Protein AF-0000000085034348 (afdb_homodimer)

Nearest PDB structures (foldseek):
  3prb-assembly1_A  TM=8.616E-01  e=4.633E-28  Methanocaldococcus jannaschii
  3pra-assembly1_B  TM=7.767E-01  e=3.315E-19  Methanocaldococcus jannaschii
  3luo-assembly1_A  TM=7.600E-01  e=1.032E-13  Thermus thermophilus HB8
  4odk-assembly1_A  TM=6.897E-01  e=2.338E-13  Thermus thermophilus
  1ix5-assembly1_A  TM=7.092E-01  e=5.298E-13  Methanothermococcus thermolithotrophicus

Organism: Pyrobaculum neutrophilum (strain DSM 2338 / JCM 9278 / NBRC 100436 / V24Sta) (NCBI:txid444157)

Sequence (458 aa):
MPLAKGDYILLDYTVVVKDENKVVETTQESVAKEAGIYKPEEIYGPRLVILGETPLWEPVEAALLKADEGQDFEVEVPPEKAYGVRDPGKVKVVSIRDFHRHGIVPSVGDVVDFEGQRARVVSISGGRVVLDFNHPLAGKTFIVRGRVAKKLTSVEEKAVALLRLYLPRVPEEKMKASLEGGVLAVSLPAEVLLYERIGGVLLQYASEVSAKFSDVKKVRFIEEVELKSMPLAKGDYILLDYTVVVKDENKVVETTQESVAKEAGIYKPEEIYGPRLVILGETPLWEPVEAALLKADEGQDFEVEVPPEKAYGVRDPGKVKVVSIRDFHRHGIVPSVGDVVDFEGQRARVVSISGGRVVLDFNHPLAGKTFIVRGRVAKKLTSVEEKAVALLRLYLPRVPEEKMKASLEGGVLAVSLPAEVLLYERIGGVLLQYASEVSAKFSDVKKVRFIEEVELKS

Structure (mmCIF, N/CA/C/O backbone):
data_AF-0000000085034348-model_v1
#
loop_
_entity.id
_entity.type
_entity.pdbx_description
1 polymer 'peptidylprolyl isomerase'
#
loop_
_atom_site.group_PDB
_atom_site.id
_atom_site.type_symbol
_atom_site.label_atom_id
_atom_site.label_alt_id
_atom_site.label_comp_id
_atom_site.label_asym_id
_atom_site.label_entity_id
_atom_site.label_seq_id
_atom_site.pdbx_PDB_ins_code
_atom_site.Cartn_x
_atom_site.Cartn_y
_atom_site.Cartn_z
_atom_site.occupancy
_atom_site.B_iso_or_equiv
_atom_site.auth_seq_id
_atom_site.auth_comp_id
_atom_site.auth_asym_id
_atom_site.auth_atom_id
_atom_site.pdbx_PDB_model_num
ATOM 1 N N . MET A 1 1 ? 14.906 28.156 26.859 1 80.06 1 MET A N 1
ATOM 2 C CA . MET A 1 1 ? 15.531 28.891 25.766 1 80.06 1 MET A CA 1
ATOM 3 C C . MET A 1 1 ? 14.531 29.172 24.656 1 80.06 1 MET A C 1
ATOM 5 O O . MET A 1 1 ? 13.68 28.328 24.359 1 80.06 1 MET A O 1
ATOM 9 N N . PRO A 1 2 ? 14.609 30.406 24.078 1 90.38 2 PRO A N 1
ATOM 10 C CA . PRO A 1 2 ? 13.625 30.734 23.047 1 90.38 2 PRO A CA 1
ATOM 11 C C . PRO A 1 2 ? 13.727 29.812 21.812 1 90.38 2 PRO A C 1
ATOM 13 O O . PRO A 1 2 ? 14.797 29.281 21.531 1 90.38 2 PRO A O 1
ATOM 16 N N . LEU A 1 3 ? 12.633 29.641 21.281 1 96.88 3 LEU A N 1
ATOM 17 C CA . LEU A 1 3 ? 12.562 28.859 20.062 1 96.88 3 LEU A CA 1
ATOM 18 C C . LEU A 1 3 ? 13.305 29.547 18.922 1 96.88 3 LEU A C 1
ATOM 20 O O . LEU A 1 3 ? 13.539 30.75 18.969 1 96.88 3 LEU A O 1
ATOM 24 N N . ALA A 1 4 ? 13.703 28.797 17.969 1 97.19 4 ALA A N 1
ATOM 25 C CA . ALA A 1 4 ? 14.438 29.312 16.812 1 97.19 4 ALA A CA 1
ATOM 26 C C . ALA A 1 4 ? 13.93 28.672 15.523 1 97.19 4 ALA A C 1
ATOM 28 O O . ALA A 1 4 ? 13.242 27.656 15.555 1 97.19 4 ALA A O 1
ATOM 29 N N . LYS A 1 5 ? 14.281 29.391 14.391 1 97.19 5 LYS A N 1
ATOM 30 C CA . LYS A 1 5 ? 13.953 28.797 13.102 1 97.19 5 LYS A CA 1
ATOM 31 C C . LYS A 1 5 ? 14.555 27.391 12.969 1 97.19 5 LYS A C 1
ATOM 33 O O . LYS A 1 5 ? 15.695 27.172 13.375 1 97.19 5 LYS A O 1
ATOM 38 N N . GLY A 1 6 ? 13.766 26.484 12.531 1 97.25 6 GLY A N 1
ATOM 39 C CA . GLY A 1 6 ? 14.203 25.094 12.383 1 97.25 6 GLY A CA 1
ATOM 40 C C . GLY A 1 6 ? 13.719 24.203 13.508 1 97.25 6 GLY A C 1
ATOM 41 O O . GLY A 1 6 ? 13.75 22.969 13.383 1 97.25 6 GLY A O 1
ATOM 42 N N . ASP A 1 7 ? 13.32 24.812 14.594 1 98.06 7 ASP A N 1
ATOM 43 C CA . ASP A 1 7 ? 12.828 24.016 15.719 1 98.06 7 ASP A CA 1
ATOM 44 C C . ASP A 1 7 ? 11.516 23.328 15.359 1 98.06 7 ASP A C 1
ATOM 46 O O . ASP A 1 7 ? 10.664 23.906 14.688 1 98.06 7 ASP A O 1
ATOM 50 N N . TYR A 1 8 ? 11.438 22.094 15.797 1 98.56 8 TYR A N 1
ATOM 51 C CA . TYR A 1 8 ? 10.188 21.328 15.742 1 98.56 8 TYR A CA 1
ATOM 52 C C . TYR A 1 8 ? 9.391 21.5 17.031 1 98.56 8 TYR A C 1
ATOM 54 O O . TYR A 1 8 ? 9.898 21.219 18.125 1 98.56 8 TYR A O 1
ATOM 62 N N . ILE A 1 9 ? 8.133 21.953 16.906 1 98.69 9 ILE A N 1
ATOM 63 C CA . ILE A 1 9 ? 7.336 22.125 18.109 1 98.69 9 ILE A CA 1
ATOM 64 C C . ILE A 1 9 ? 5.938 21.547 17.891 1 98.69 9 ILE A C 1
ATOM 66 O O . ILE A 1 9 ? 5.465 21.469 16.766 1 98.69 9 ILE A O 1
ATOM 70 N N . LEU A 1 10 ? 5.352 21.047 18.922 1 98.69 10 LEU A N 1
ATOM 71 C CA . LEU A 1 10 ? 3.924 20.75 18.969 1 98.69 10 LEU A CA 1
ATOM 72 C C . LEU A 1 10 ? 3.135 21.922 19.531 1 98.69 10 LEU A C 1
ATOM 74 O O . LEU A 1 10 ? 3.377 22.344 20.672 1 98.69 10 LEU A O 1
ATOM 78 N N . LEU A 1 11 ? 2.201 22.406 18.734 1 98.56 11 LEU A N 1
ATOM 79 C CA . LEU A 1 11 ? 1.526 23.656 19.078 1 98.56 11 LEU A CA 1
ATOM 80 C C . LEU A 1 11 ? 0.028 23.438 19.25 1 98.56 11 LEU A C 1
ATOM 82 O O . LEU A 1 11 ? -0.634 22.891 18.359 1 98.56 11 LEU A O 1
ATOM 86 N N . ASP A 1 12 ? -0.503 23.75 20.391 1 98.62 12 ASP A N 1
ATOM 87 C CA . ASP A 1 12 ? -1.939 23.922 20.578 1 98.62 12 ASP A CA 1
ATOM 88 C C . ASP A 1 12 ? -2.354 25.359 20.281 1 98.62 12 ASP A C 1
ATOM 90 O O . ASP A 1 12 ? -1.69 26.312 20.719 1 98.62 12 ASP A O 1
ATOM 94 N N . TYR A 1 13 ? -3.463 25.484 19.531 1 98.75 13 TYR A N 1
ATOM 95 C CA . TYR A 1 13 ? -3.846 26.875 19.25 1 98.75 13 TYR A CA 1
ATOM 96 C C . TYR A 1 13 ? -5.328 26.969 18.922 1 98.75 13 TYR A C 1
ATOM 98 O O . TYR A 1 13 ? -5.973 25.969 18.625 1 98.75 13 TYR A O 1
ATOM 106 N N . THR A 1 14 ? -5.852 28.141 19.047 1 98.75 14 THR A N 1
ATOM 107 C CA . THR A 1 14 ? -7.188 28.562 18.656 1 98.75 14 THR A CA 1
ATOM 108 C C . THR A 1 14 ? -7.137 29.906 17.922 1 98.75 14 THR A C 1
ATOM 110 O O . THR A 1 14 ? -6.406 30.812 18.328 1 98.75 14 THR A O 1
ATOM 113 N N . VAL A 1 15 ? -7.816 29.969 16.859 1 98.62 15 VAL A N 1
ATOM 114 C CA . VAL A 1 15 ? -7.922 31.188 16.078 1 98.62 15 VAL A CA 1
ATOM 115 C C . VAL A 1 15 ? -9.32 31.797 16.219 1 98.62 15 VAL A C 1
ATOM 117 O O . VAL A 1 15 ? -10.32 31.094 16.031 1 98.62 15 VAL A O 1
ATOM 120 N N . VAL A 1 16 ? -9.344 33.062 16.562 1 98.38 16 VAL A N 1
ATOM 121 C CA . VAL A 1 16 ? -10.602 33.75 16.844 1 98.38 16 VAL A CA 1
ATOM 122 C C . VAL A 1 16 ? -10.688 35.031 16.016 1 98.38 16 VAL A C 1
ATOM 124 O O . VAL A 1 16 ? -9.703 35.781 15.891 1 98.38 16 VAL A O 1
ATOM 127 N N . VAL A 1 17 ? -11.789 35.25 15.422 1 98.12 17 VAL A N 1
ATOM 128 C CA . VAL A 1 17 ? -12.055 36.562 14.836 1 98.12 17 VAL A CA 1
ATOM 129 C C . VAL A 1 17 ? -12.344 37.562 15.945 1 98.12 17 VAL A C 1
ATOM 131 O O . VAL A 1 17 ? -13.305 37.406 16.703 1 98.12 17 VAL A O 1
ATOM 134 N N . LYS A 1 18 ? -11.539 38.562 16.016 1 97.44 18 LYS A N 1
ATOM 135 C CA . LYS A 1 18 ? -11.539 39.469 17.156 1 97.44 18 LYS A CA 1
ATOM 136 C C . LYS A 1 18 ? -12.891 40.188 17.312 1 97.44 18 LYS A C 1
ATOM 138 O O . LYS A 1 18 ? -13.492 40.156 18.391 1 97.44 18 LYS A O 1
ATOM 143 N N . ASP A 1 19 ? -13.469 40.781 16.266 1 94.25 19 ASP A N 1
ATOM 144 C CA . ASP A 1 19 ? -14.648 41.625 16.359 1 94.25 19 ASP A CA 1
ATOM 145 C C . ASP A 1 19 ? -15.891 40.812 16.703 1 94.25 19 ASP A C 1
ATOM 147 O O . ASP A 1 19 ? -16.75 41.281 17.453 1 94.25 19 ASP A O 1
ATOM 151 N N . GLU A 1 20 ? -15.961 39.625 16.266 1 93.81 20 GLU A N 1
ATOM 152 C CA . GLU A 1 20 ? -17.125 38.781 16.484 1 93.81 20 GLU A CA 1
ATOM 153 C C . GLU A 1 20 ? -16.891 37.781 17.625 1 93.81 20 GLU A C 1
ATOM 155 O O . GLU A 1 20 ? -17.828 37.156 18.109 1 93.81 20 GLU A O 1
ATOM 160 N N . ASN A 1 21 ? -15.703 37.719 18 1 95.94 21 ASN A N 1
ATOM 161 C CA . ASN A 1 21 ? -15.297 36.75 19 1 95.94 21 ASN A CA 1
ATOM 162 C C . ASN A 1 21 ? -15.703 35.312 18.609 1 95.94 21 ASN A C 1
ATOM 164 O O . ASN A 1 21 ? -16.25 34.562 19.422 1 95.94 21 ASN A O 1
ATOM 168 N N . LYS A 1 22 ? -15.477 35.031 17.422 1 96.81 22 LYS A N 1
ATOM 169 C CA . LYS A 1 22 ? -15.852 33.75 16.844 1 96.81 22 LYS A CA 1
ATOM 170 C C . LYS A 1 22 ? -14.625 32.875 16.594 1 96.81 22 LYS A C 1
ATOM 172 O O . LYS A 1 22 ? -13.672 33.312 15.953 1 96.81 22 LYS A O 1
ATOM 177 N N . VAL A 1 23 ? -14.711 31.609 17.141 1 98.06 23 VAL A N 1
ATOM 178 C CA . VAL A 1 23 ? -13.648 30.641 16.891 1 98.06 23 VAL A CA 1
ATOM 179 C C . VAL A 1 23 ? -13.734 30.125 15.453 1 98.06 23 VAL A C 1
ATOM 181 O O . VAL A 1 23 ? -14.805 29.688 15.008 1 98.06 23 VAL A O 1
ATOM 184 N N . VAL A 1 24 ? -12.602 30.156 14.695 1 96.31 24 VAL A N 1
ATOM 185 C CA . VAL A 1 24 ? -12.633 29.719 13.305 1 96.31 24 VAL A CA 1
ATOM 186 C C . VAL A 1 24 ? -11.805 28.438 13.156 1 96.31 24 VAL A C 1
ATOM 188 O O . VAL A 1 24 ? -12 27.672 12.211 1 96.31 24 VAL A O 1
ATOM 191 N N . GLU A 1 25 ? -10.883 28.234 14.039 1 97.06 25 GLU A N 1
ATOM 192 C CA . GLU A 1 25 ? -10.023 27.047 14.023 1 97.06 25 GLU A CA 1
ATOM 193 C C . GLU A 1 25 ? -9.445 26.781 15.414 1 97.06 25 GLU A C 1
ATOM 195 O O . GLU A 1 25 ? -9.133 27.703 16.156 1 97.06 25 GLU A O 1
ATOM 200 N N . THR A 1 26 ? -9.328 25.547 15.695 1 98.44 26 THR A N 1
ATOM 201 C CA . THR A 1 26 ? -8.703 25.203 16.969 1 98.44 26 THR A CA 1
ATOM 202 C C . THR A 1 26 ? -8.156 23.781 16.922 1 98.44 26 THR A C 1
ATOM 204 O O . THR A 1 26 ? -8.664 22.938 16.188 1 98.44 26 THR A O 1
ATOM 207 N N . THR A 1 27 ? -7.066 23.516 17.672 1 98.19 27 THR A N 1
ATOM 208 C CA . THR A 1 27 ? -6.531 22.172 17.844 1 98.19 27 THR A CA 1
ATOM 209 C C . THR A 1 27 ? -7.195 21.469 19.016 1 98.19 27 THR A C 1
ATOM 211 O O . THR A 1 27 ? -6.957 20.281 19.25 1 98.19 27 THR A O 1
ATOM 214 N N . GLN A 1 28 ? -8 22.203 19.797 1 97.62 28 GLN A N 1
ATOM 215 C CA . GLN A 1 28 ? -8.594 21.672 21.016 1 97.62 28 GLN A CA 1
ATOM 216 C C . GLN A 1 28 ? -10.031 21.219 20.781 1 97.62 28 GLN A C 1
ATOM 218 O O . GLN A 1 28 ? -10.898 22.016 20.453 1 97.62 28 GLN A O 1
ATOM 223 N N . GLU A 1 29 ? -10.188 19.969 21.047 1 97.38 29 GLU A N 1
ATOM 224 C CA . GLU A 1 29 ? -11.508 19.391 20.828 1 97.38 29 GLU A CA 1
ATOM 225 C C . GLU A 1 29 ? -12.57 20.078 21.672 1 97.38 29 GLU A C 1
ATOM 227 O O . GLU A 1 29 ? -13.664 20.391 21.172 1 97.38 29 GLU A O 1
ATOM 232 N N . SER A 1 30 ? -12.289 20.328 22.922 1 97.25 30 SER A N 1
ATOM 233 C CA . SER A 1 30 ? -13.25 20.953 23.828 1 97.25 30 SER A CA 1
ATOM 234 C C . SER A 1 30 ? -13.664 22.328 23.328 1 97.25 30 SER A C 1
ATOM 236 O O . SER A 1 30 ? -14.844 22.688 23.375 1 97.25 30 SER A O 1
ATOM 238 N N . VAL A 1 31 ? -12.703 23.047 22.812 1 97.88 31 VAL A N 1
ATOM 239 C CA . VAL A 1 31 ? -12.984 24.375 22.297 1 97.88 31 VAL A CA 1
ATOM 240 C C . VAL A 1 31 ? -13.836 24.266 21.031 1 97.88 31 VAL A C 1
ATOM 242 O O . VAL A 1 31 ? -14.766 25.062 20.828 1 97.88 31 VAL A O 1
ATOM 245 N N . ALA A 1 32 ? -13.508 23.312 20.219 1 98.25 32 ALA A N 1
ATOM 246 C CA . ALA A 1 32 ? -14.281 23.094 19 1 98.25 32 ALA A CA 1
ATOM 247 C C . ALA A 1 32 ? -15.742 22.781 19.328 1 98.25 32 ALA A C 1
ATOM 249 O O . ALA A 1 32 ? -16.656 23.297 18.688 1 98.25 32 ALA A O 1
ATOM 250 N N . LYS A 1 33 ? -15.953 21.969 20.328 1 97.81 33 LYS A N 1
ATOM 251 C CA . LYS A 1 33 ? -17.312 21.609 20.75 1 97.81 33 LYS A CA 1
ATOM 252 C C . LYS A 1 33 ? -18.047 22.812 21.312 1 97.81 33 LYS A C 1
ATOM 254 O O . LYS A 1 33 ? -19.203 23.062 20.938 1 97.81 33 LYS A O 1
ATOM 259 N N . GLU A 1 34 ? -17.422 23.547 22.125 1 97.44 34 GLU A N 1
ATOM 260 C CA . GLU A 1 34 ? -18.031 24.734 22.734 1 97.44 34 GLU A CA 1
ATOM 261 C C . GLU A 1 34 ? -18.359 25.781 21.672 1 97.44 34 GLU A C 1
ATOM 263 O O . GLU A 1 34 ? -19.391 26.453 21.766 1 97.44 34 GLU A O 1
ATOM 268 N N . ALA A 1 35 ? -17.516 25.859 20.672 1 97.06 35 ALA A N 1
ATOM 269 C CA . ALA A 1 35 ? -17.672 26.875 19.641 1 97.06 35 ALA A CA 1
ATOM 270 C C . ALA A 1 35 ? -18.609 26.406 18.547 1 97.06 35 ALA A C 1
ATOM 272 O O . ALA A 1 35 ? -18.938 27.156 17.625 1 97.06 35 ALA A O 1
ATOM 273 N N . GLY A 1 36 ? -18.984 25.125 18.609 1 96.69 36 GLY A N 1
ATOM 274 C CA . GLY A 1 36 ? -19.922 24.578 17.625 1 96.69 36 GLY A CA 1
ATOM 275 C C . GLY A 1 36 ? -19.281 24.297 16.281 1 96.69 36 GLY A C 1
ATOM 276 O O . GLY A 1 36 ? -19.953 24.328 15.25 1 96.69 36 GLY A O 1
ATOM 277 N N . ILE A 1 37 ? -17.953 24.016 16.266 1 96.81 37 ILE A N 1
ATOM 278 C CA . ILE A 1 37 ? -17.281 23.781 15 1 96.81 37 ILE A CA 1
ATOM 279 C C . ILE A 1 37 ? -16.625 22.406 15.008 1 96.81 37 ILE A C 1
ATOM 281 O O . ILE A 1 37 ? -15.758 22.125 14.172 1 96.81 37 ILE A O 1
ATOM 285 N N . TYR A 1 38 ? -17.047 21.609 15.953 1 97.5 38 TYR A N 1
ATOM 286 C CA . TYR A 1 38 ? -16.484 20.266 16.094 1 97.5 38 TYR A CA 1
ATOM 287 C C . TYR A 1 38 ? -16.797 19.406 14.875 1 97.5 38 TYR A C 1
ATOM 289 O O . TYR A 1 38 ? -17.938 19.406 14.391 1 97.5 38 TYR A O 1
ATOM 297 N N . LYS A 1 39 ? -15.789 18.797 14.375 1 95.19 39 LYS A N 1
ATOM 298 C CA . LYS A 1 39 ? -15.922 17.797 13.32 1 95.19 39 LYS A CA 1
ATOM 299 C C . LYS A 1 39 ? -15.344 16.453 13.75 1 95.19 39 LYS A C 1
ATOM 301 O O . LYS A 1 39 ? -14.156 16.359 14.07 1 95.19 39 LYS A O 1
ATOM 306 N N . PRO A 1 40 ? -16.188 15.414 13.57 1 93.31 40 PRO A N 1
ATOM 307 C CA . PRO A 1 40 ? -15.758 14.094 14.047 1 93.31 40 PRO A CA 1
ATOM 308 C C . PRO A 1 40 ? -14.562 13.555 13.258 1 93.31 40 PRO A C 1
ATOM 310 O O . PRO A 1 40 ? -13.766 12.773 13.797 1 93.31 40 PRO A O 1
ATOM 313 N N . GLU A 1 41 ? -14.422 13.961 12.023 1 93 41 GLU A N 1
ATOM 314 C CA . GLU A 1 41 ? -13.383 13.414 11.164 1 93 41 GLU A CA 1
ATOM 315 C C . GLU A 1 41 ? -12.055 14.141 11.375 1 93 41 GLU A C 1
ATOM 317 O O . GLU A 1 41 ? -11.008 13.68 10.898 1 93 41 GLU A O 1
ATOM 322 N N . GLU A 1 42 ? -12.156 15.211 12.094 1 93.19 42 GLU A N 1
ATOM 323 C CA . GLU A 1 42 ? -10.945 16 12.305 1 93.19 42 GLU A CA 1
ATOM 324 C C . GLU A 1 42 ? -10.086 15.406 13.414 1 93.19 42 GLU A C 1
ATOM 326 O O . GLU A 1 42 ? -10.602 14.812 14.359 1 93.19 42 GLU A O 1
ATOM 331 N N . ILE A 1 43 ? -8.867 15.586 13.281 1 93.75 43 ILE A N 1
ATOM 332 C CA . ILE A 1 43 ? -7.934 15.148 14.312 1 93.75 43 ILE A CA 1
ATOM 333 C C . ILE A 1 43 ? -7.523 16.328 15.18 1 93.75 43 ILE A C 1
ATOM 335 O O . ILE A 1 43 ? -6.922 17.297 14.688 1 93.75 43 ILE A O 1
ATOM 339 N N . TYR A 1 44 ? -7.898 16.203 16.438 1 96.38 44 TYR A N 1
ATOM 340 C CA . TYR A 1 44 ? -7.57 17.266 17.391 1 96.38 44 TYR A CA 1
ATOM 341 C C . TYR A 1 44 ? -6.312 16.922 18.172 1 96.38 44 TYR A C 1
ATOM 343 O O . TYR A 1 44 ? -5.941 15.75 18.281 1 96.38 44 TYR A O 1
ATOM 351 N N . GLY A 1 45 ? -5.676 18 18.703 1 96.56 45 GLY A N 1
ATOM 352 C CA . GLY A 1 45 ? -4.426 17.891 19.438 1 96.56 45 GLY A CA 1
ATOM 353 C C . GLY A 1 45 ? -3.338 18.812 18.906 1 96.56 45 GLY A C 1
ATOM 354 O O . GLY A 1 45 ? -3.529 19.484 17.891 1 96.56 45 GLY A O 1
ATOM 355 N N . PRO A 1 46 ? -2.262 18.812 19.594 1 97.44 46 PRO A N 1
ATOM 356 C CA . PRO A 1 46 ? -1.174 19.688 19.156 1 97.44 46 PRO A CA 1
ATOM 357 C C . PRO A 1 46 ? -0.677 19.375 17.75 1 97.44 46 PRO A C 1
ATOM 359 O O . PRO A 1 46 ? -0.568 18.203 17.391 1 97.44 46 PRO A O 1
ATOM 362 N N . ARG A 1 47 ? -0.376 20.375 17.031 1 96.94 47 ARG A N 1
ATOM 363 C CA . ARG A 1 47 ? 0.064 20.219 15.656 1 96.94 47 ARG A CA 1
ATOM 364 C C . ARG A 1 47 ? 1.569 20.438 15.531 1 96.94 47 ARG A C 1
ATOM 366 O O . ARG A 1 47 ? 2.137 21.297 16.203 1 96.94 47 ARG A O 1
ATOM 373 N N . LEU A 1 48 ? 2.119 19.656 14.633 1 98.44 48 LEU A N 1
ATOM 374 C CA . LEU A 1 48 ? 3.537 19.859 14.352 1 98.44 48 LEU A CA 1
ATOM 375 C C . LEU A 1 48 ? 3.754 21.141 13.555 1 98.44 48 LEU A C 1
ATOM 377 O O . LEU A 1 48 ? 3.096 21.359 12.539 1 98.44 48 LEU A O 1
ATOM 381 N N . VAL A 1 49 ? 4.602 21.969 14.047 1 98.62 49 VAL A N 1
ATOM 382 C CA . VAL A 1 49 ? 5.055 23.188 13.367 1 98.62 49 VAL A CA 1
ATOM 383 C C . VAL A 1 49 ? 6.582 23.188 13.305 1 98.62 49 VAL A C 1
ATOM 385 O O . VAL A 1 49 ? 7.254 23.016 14.32 1 98.62 49 VAL A O 1
ATOM 388 N N . ILE A 1 50 ? 7.043 23.266 12.188 1 98.5 50 ILE A N 1
ATOM 389 C CA . ILE A 1 50 ? 8.469 23.5 11.984 1 98.5 50 ILE A CA 1
ATOM 390 C C . ILE A 1 50 ? 8.711 24.984 11.688 1 98.5 50 ILE A C 1
ATOM 392 O O . ILE A 1 50 ? 8.367 25.469 10.602 1 98.5 50 ILE A O 1
ATOM 396 N N . LEU A 1 51 ? 9.305 25.656 12.656 1 98.38 51 LEU A N 1
ATOM 397 C CA . LEU A 1 51 ? 9.469 27.094 12.531 1 98.38 51 LEU A CA 1
ATOM 398 C C . LEU A 1 51 ? 10.344 27.453 11.336 1 98.38 51 LEU A C 1
ATOM 400 O O . LEU A 1 51 ? 11.43 26.891 11.172 1 98.38 51 LEU A O 1
ATOM 404 N N . GLY A 1 52 ? 9.828 28.344 10.523 1 97.31 52 GLY A N 1
ATOM 405 C CA . GLY A 1 52 ? 10.555 28.719 9.32 1 97.31 52 GLY A CA 1
ATOM 406 C C . GLY A 1 52 ? 10.117 27.938 8.094 1 97.31 52 GLY A C 1
ATOM 407 O O . GLY A 1 52 ? 10.414 28.328 6.965 1 97.31 52 GLY A O 1
ATOM 408 N N . GLU A 1 53 ? 9.477 26.859 8.281 1 97.31 53 GLU A N 1
ATOM 409 C CA . GLU A 1 53 ? 9.039 26.031 7.16 1 97.31 53 GLU A CA 1
ATOM 410 C C . GLU A 1 53 ? 7.52 25.969 7.074 1 97.31 53 GLU A C 1
ATOM 412 O O . GLU A 1 53 ? 6.945 26.156 6 1 97.31 53 GLU A O 1
ATOM 417 N N . THR A 1 54 ? 6.863 25.625 8.148 1 97.88 54 THR A N 1
ATOM 418 C CA . THR A 1 54 ? 5.406 25.609 8.18 1 97.88 54 THR A CA 1
ATOM 419 C C . THR A 1 54 ? 4.848 27 7.926 1 97.88 54 THR A C 1
ATOM 421 O O . THR A 1 54 ? 5.293 27.984 8.539 1 97.88 54 THR A O 1
ATOM 424 N N . PRO A 1 55 ? 3.939 27.109 7.035 1 97.44 55 PRO A N 1
ATOM 425 C CA . PRO A 1 55 ? 3.365 28.422 6.781 1 97.44 55 PRO A CA 1
ATOM 426 C C . PRO A 1 55 ? 2.553 28.953 7.961 1 97.44 55 PRO A C 1
ATOM 428 O O . PRO A 1 55 ? 1.576 28.328 8.375 1 97.44 55 PRO A O 1
ATOM 431 N N . LEU A 1 56 ? 2.93 29.984 8.484 1 98.06 56 LEU A N 1
ATOM 432 C CA . LEU A 1 56 ? 2.262 30.719 9.562 1 98.06 56 LEU A CA 1
ATOM 433 C C . LEU A 1 56 ? 2.158 32.219 9.227 1 98.06 56 LEU A C 1
ATOM 435 O O . LEU A 1 56 ? 2.99 32.75 8.492 1 98.06 56 LEU A O 1
ATOM 439 N N . TRP A 1 57 ? 1.089 32.875 9.773 1 98.25 57 TRP A N 1
ATOM 440 C CA . TRP A 1 57 ? 1.072 34.344 9.688 1 98.25 57 TRP A CA 1
ATOM 441 C C . TRP A 1 57 ? 2.293 34.938 10.383 1 98.25 57 TRP A C 1
ATOM 443 O O . TRP A 1 57 ? 2.701 34.469 11.445 1 98.25 57 TRP A O 1
ATOM 453 N N . GLU A 1 58 ? 2.824 35.938 9.836 1 98.25 58 GLU A N 1
ATOM 454 C CA . GLU A 1 58 ? 4.074 36.562 10.289 1 98.25 58 GLU A CA 1
ATOM 455 C C . GLU A 1 58 ? 4.02 36.875 11.781 1 98.25 58 GLU A C 1
ATOM 457 O O . GLU A 1 58 ? 4.941 36.562 12.531 1 98.25 58 GLU A O 1
ATOM 462 N N . PRO A 1 59 ? 2.945 37.531 12.297 1 98.5 59 PRO A N 1
ATOM 463 C CA . PRO A 1 59 ? 2.9 37.844 13.727 1 98.5 59 PRO A CA 1
ATOM 464 C C . PRO A 1 59 ? 2.938 36.594 14.602 1 98.5 59 PRO A C 1
ATOM 466 O O . PRO A 1 59 ? 3.49 36.625 15.711 1 98.5 59 PRO A O 1
ATOM 469 N N . VAL A 1 60 ? 2.377 35.531 14.172 1 98.56 60 VAL A N 1
ATOM 470 C CA . VAL A 1 60 ? 2.346 34.281 14.945 1 98.56 60 VAL A CA 1
ATOM 471 C C . VAL A 1 60 ? 3.752 33.688 15.031 1 98.56 60 VAL A C 1
ATOM 473 O O . VAL A 1 60 ? 4.215 33.344 16.109 1 98.56 60 VAL A O 1
ATOM 476 N N . GLU A 1 61 ? 4.41 33.562 13.898 1 98.25 61 GLU A N 1
ATOM 477 C CA . GLU A 1 61 ? 5.773 33.031 13.906 1 98.25 61 GLU A CA 1
ATOM 478 C C . GLU A 1 61 ? 6.688 33.906 14.781 1 98.25 61 GLU A C 1
ATOM 480 O O . GLU A 1 61 ? 7.5 33.344 15.539 1 98.25 61 GLU A O 1
ATOM 485 N N . ALA A 1 62 ? 6.555 35.25 14.609 1 97.62 62 ALA A N 1
ATOM 486 C CA . ALA A 1 62 ? 7.375 36.188 15.406 1 97.62 62 ALA A CA 1
ATOM 487 C C . ALA A 1 62 ? 7.156 35.938 16.906 1 97.62 62 ALA A C 1
ATOM 489 O O . ALA A 1 62 ? 8.109 35.969 17.688 1 97.62 62 ALA A O 1
ATOM 490 N N . ALA A 1 63 ? 5.949 35.75 17.281 1 97.62 63 ALA A N 1
ATOM 491 C CA . ALA A 1 63 ? 5.617 35.5 18.688 1 97.62 63 ALA A CA 1
ATOM 492 C C . ALA A 1 63 ? 6.219 34.188 19.172 1 97.62 63 ALA A C 1
ATOM 494 O O . ALA A 1 63 ? 6.738 34.094 20.281 1 97.62 63 ALA A O 1
ATOM 495 N N . LEU A 1 64 ? 6.176 33.156 18.328 1 98.06 64 LEU A N 1
ATOM 496 C CA . LEU A 1 64 ? 6.688 31.844 18.688 1 98.06 64 LEU A CA 1
ATOM 497 C C . LEU A 1 64 ? 8.203 31.875 18.859 1 98.06 64 LEU A C 1
ATOM 499 O O . LEU A 1 64 ? 8.758 31.188 19.719 1 98.06 64 LEU A O 1
ATOM 503 N N . LEU A 1 65 ? 8.883 32.656 18.016 1 97.5 65 LEU A N 1
ATOM 504 C CA . LEU A 1 65 ? 10.336 32.75 18.078 1 97.5 65 LEU A CA 1
ATOM 505 C C . LEU A 1 65 ? 10.789 33.406 19.391 1 97.5 65 LEU A C 1
ATOM 507 O O . LEU A 1 65 ? 11.961 33.312 19.766 1 97.5 65 LEU A O 1
ATOM 511 N N . LYS A 1 66 ? 9.836 34.031 20.109 1 95.75 66 LYS A N 1
ATOM 512 C CA . LYS A 1 66 ? 10.141 34.656 21.391 1 95.75 66 LYS A CA 1
ATOM 513 C C . LYS A 1 66 ? 9.625 33.812 22.547 1 95.75 66 LYS A C 1
ATOM 515 O O . LYS A 1 66 ? 9.82 34.188 23.719 1 95.75 66 LYS A O 1
ATOM 520 N N . ALA A 1 67 ? 8.977 32.75 22.25 1 96.75 67 ALA A N 1
ATOM 521 C CA . ALA A 1 67 ? 8.336 31.922 23.281 1 96.75 67 ALA A CA 1
ATOM 522 C C . ALA A 1 67 ? 9.227 30.75 23.672 1 96.75 67 ALA A C 1
ATOM 524 O O . ALA A 1 67 ? 10.172 30.422 22.953 1 96.75 67 ALA A O 1
ATOM 525 N N . ASP A 1 68 ? 8.914 30.172 24.875 1 96.69 68 ASP A N 1
ATOM 526 C CA . ASP A 1 68 ? 9.57 28.969 25.359 1 96.69 68 ASP A CA 1
ATOM 527 C C . ASP A 1 68 ? 8.617 27.781 25.328 1 96.69 68 ASP A C 1
ATOM 529 O O . ASP A 1 68 ? 7.406 27.938 25.203 1 96.69 68 ASP A O 1
ATOM 533 N N . GLU A 1 69 ? 9.25 26.594 25.406 1 97.31 69 GLU A N 1
ATOM 534 C CA . GLU A 1 69 ? 8.43 25.391 25.578 1 97.31 69 GLU A CA 1
ATOM 535 C C . GLU A 1 69 ? 7.5 25.531 26.781 1 97.31 69 GLU A C 1
ATOM 537 O O . GLU A 1 69 ? 7.914 26 27.844 1 97.31 69 GLU A O 1
ATOM 542 N N . GLY A 1 70 ? 6.289 25.141 26.641 1 97.5 70 GLY A N 1
ATOM 543 C CA . GLY A 1 70 ? 5.324 25.172 27.734 1 97.5 70 GLY A CA 1
ATOM 544 C C . GLY A 1 70 ? 4.668 26.531 27.906 1 97.5 70 GLY A C 1
ATOM 545 O O . GLY A 1 70 ? 3.764 26.688 28.734 1 97.5 70 GLY A O 1
ATOM 546 N N . GLN A 1 71 ? 5.012 27.562 27.188 1 97.44 71 GLN A N 1
ATOM 547 C CA . GLN A 1 71 ? 4.527 28.938 27.359 1 97.44 71 GLN A CA 1
ATOM 548 C C . GLN A 1 71 ? 3.246 29.172 26.562 1 97.44 71 GLN A C 1
ATOM 550 O O . GLN A 1 71 ? 3.117 28.703 25.438 1 97.44 71 GLN A O 1
ATOM 555 N N . ASP A 1 72 ? 2.396 29.891 27.156 1 97.88 72 ASP A N 1
ATOM 556 C CA . ASP A 1 72 ? 1.212 30.391 26.469 1 97.88 72 ASP A CA 1
ATOM 557 C C . ASP A 1 72 ? 1.53 31.656 25.672 1 97.88 72 ASP A C 1
ATOM 559 O O . ASP A 1 72 ? 2.457 32.406 26.016 1 97.88 72 ASP A O 1
ATOM 563 N N . PHE A 1 73 ? 0.797 31.812 24.609 1 97.31 73 PHE A N 1
ATOM 564 C CA . PHE A 1 73 ? 0.949 33.062 23.859 1 97.31 73 PHE A CA 1
ATOM 565 C C . PHE A 1 73 ? -0.391 33.5 23.297 1 97.31 73 PHE A C 1
ATOM 567 O O . PHE A 1 73 ? -1.337 32.719 23.203 1 97.31 73 PHE A O 1
ATOM 574 N N . GLU A 1 74 ? -0.531 34.75 23.062 1 98.25 74 GLU A N 1
ATOM 575 C CA . GLU A 1 74 ? -1.648 35.406 22.391 1 98.25 74 GLU A CA 1
ATOM 576 C C . GLU A 1 74 ? -1.165 36.531 21.469 1 98.25 74 GLU A C 1
ATOM 578 O O . GLU A 1 74 ? -0.381 37.375 21.891 1 98.25 74 GLU A O 1
ATOM 583 N N . VAL A 1 75 ? -1.615 36.438 20.266 1 98.38 75 VAL A N 1
ATOM 584 C CA . VAL A 1 75 ? -1.146 37.438 19.297 1 98.38 75 VAL A CA 1
ATOM 585 C C . VAL A 1 75 ? -2.311 37.906 18.422 1 98.38 75 VAL A C 1
ATOM 587 O O . VAL A 1 75 ? -3.191 37.125 18.094 1 98.38 75 VAL A O 1
ATOM 590 N N . GLU A 1 76 ? -2.281 39.156 18.172 1 98.62 76 GLU A N 1
ATOM 591 C CA . GLU A 1 76 ? -3.242 39.75 17.234 1 98.62 76 GLU A CA 1
ATOM 592 C C . GLU A 1 76 ? -2.668 39.781 15.812 1 98.62 76 GLU A C 1
ATOM 594 O O . GLU A 1 76 ? -1.497 40.125 15.625 1 98.62 76 GLU A O 1
ATOM 599 N N . VAL A 1 77 ? -3.445 39.406 14.859 1 98.75 77 VAL A N 1
ATOM 600 C CA . VAL A 1 77 ? -3.062 39.406 13.453 1 98.75 77 VAL A CA 1
ATOM 601 C C . VAL A 1 77 ? -3.951 40.406 12.688 1 98.75 77 VAL A C 1
ATOM 603 O O . VAL A 1 77 ? -5.125 40.125 12.43 1 98.75 77 VAL A O 1
ATOM 606 N N . PRO A 1 78 ? -3.385 41.5 12.32 1 98.38 78 PRO A N 1
ATOM 607 C CA . PRO A 1 78 ? -4.191 42.469 11.594 1 98.38 78 PRO A CA 1
ATOM 608 C C . PRO A 1 78 ? -4.551 42 10.18 1 98.38 78 PRO A C 1
ATOM 610 O O . PRO A 1 78 ? -3.912 41.094 9.648 1 98.38 78 PRO A O 1
ATOM 613 N N . PRO A 1 79 ? -5.574 42.656 9.578 1 98 79 PRO A N 1
ATOM 614 C CA . PRO A 1 79 ? -6.027 42.219 8.25 1 98 79 PRO A CA 1
ATOM 615 C C . PRO A 1 79 ? -4.902 42.219 7.219 1 98 79 PRO A C 1
ATOM 617 O O . PRO A 1 79 ? -4.832 41.312 6.383 1 98 79 PRO A O 1
ATOM 620 N N . GLU A 1 80 ? -3.93 43.125 7.336 1 97.56 80 GLU A N 1
ATOM 621 C CA . GLU A 1 80 ? -2.836 43.25 6.383 1 97.56 80 GLU A CA 1
ATOM 622 C C . GLU A 1 80 ? -1.932 42.031 6.395 1 97.56 80 GLU A C 1
ATOM 624 O O . GLU A 1 80 ? -1.293 41.719 5.387 1 97.56 80 GLU A O 1
ATOM 629 N N . LYS A 1 81 ? -1.9 41.344 7.48 1 98.12 81 LYS A N 1
ATOM 630 C CA . LYS A 1 81 ? -1.018 40.188 7.656 1 98.12 81 LYS A CA 1
ATOM 631 C C . LYS A 1 81 ? -1.806 38.875 7.617 1 98.12 81 LYS A C 1
ATOM 633 O O . LYS A 1 81 ? -1.249 37.812 7.859 1 98.12 81 LYS A O 1
ATOM 638 N N . ALA A 1 82 ? -3.098 38.969 7.383 1 97.44 82 ALA A N 1
ATOM 639 C CA . ALA A 1 82 ? -3.967 37.812 7.27 1 97.44 82 ALA A CA 1
ATOM 640 C C . ALA A 1 82 ? -4.559 37.688 5.867 1 97.44 82 ALA A C 1
ATOM 642 O O . ALA A 1 82 ? -3.85 37.375 4.914 1 97.44 82 ALA A O 1
ATOM 643 N N . TYR A 1 83 ? -5.812 38.094 5.68 1 97.06 83 TYR A N 1
ATOM 644 C CA . TYR A 1 83 ? -6.465 37.906 4.387 1 97.06 83 TYR A CA 1
ATOM 645 C C . TYR A 1 83 ? -6.605 39.25 3.656 1 97.06 83 TYR A C 1
ATOM 647 O O . TYR A 1 83 ? -7.367 39.344 2.693 1 97.06 83 TYR A O 1
ATOM 655 N N . GLY A 1 84 ? -5.871 40.25 4.172 1 96.5 84 GLY A N 1
ATOM 656 C CA . GLY A 1 84 ? -5.867 41.562 3.512 1 96.5 84 GLY A CA 1
ATOM 657 C C . GLY A 1 84 ? -6.969 42.469 3.998 1 96.5 84 GLY A C 1
ATOM 658 O O . GLY A 1 84 ? -7.855 42.062 4.746 1 96.5 84 GLY A O 1
ATOM 659 N N . VAL A 1 85 ? -6.871 43.719 3.543 1 96.62 85 VAL A N 1
ATOM 660 C CA . VAL A 1 85 ? -7.879 44.719 3.875 1 96.62 85 VAL A CA 1
ATOM 661 C C . VAL A 1 85 ? -9.008 44.688 2.844 1 96.62 85 VAL A C 1
ATOM 663 O O . VAL A 1 85 ? -8.789 44.312 1.69 1 96.62 85 VAL A O 1
ATOM 666 N N . ARG A 1 86 ? -10.188 45 3.363 1 94.69 86 ARG A N 1
ATOM 667 C CA . ARG A 1 86 ? -11.305 45.094 2.436 1 94.69 86 ARG A CA 1
ATOM 668 C C . ARG A 1 86 ? -11.062 46.188 1.395 1 94.69 86 ARG A C 1
ATOM 670 O O . ARG A 1 86 ? -10.578 47.25 1.723 1 94.69 86 ARG A O 1
ATOM 677 N N . ASP A 1 87 ? -11.375 45.781 0.177 1 95.38 87 ASP A N 1
ATOM 678 C CA . ASP A 1 87 ? -11.234 46.719 -0.925 1 95.38 87 ASP A CA 1
ATOM 679 C C . ASP A 1 87 ? -12.602 47.219 -1.405 1 95.38 87 ASP A C 1
ATOM 681 O O . ASP A 1 87 ? -13.375 46.438 -1.976 1 95.38 87 ASP A O 1
ATOM 685 N N . PRO A 1 88 ? -12.844 48.469 -1.238 1 94.81 88 PRO A N 1
ATOM 686 C CA . PRO A 1 88 ? -14.125 49 -1.724 1 94.81 88 PRO A CA 1
ATOM 687 C C . PRO A 1 88 ? -14.281 48.844 -3.234 1 94.81 88 PRO A C 1
ATOM 689 O O . PRO A 1 88 ? -15.414 48.781 -3.732 1 94.81 88 PRO A O 1
ATOM 692 N N . GLY A 1 89 ? -13.156 48.75 -3.895 1 95.38 89 GLY A N 1
ATOM 693 C CA . GLY A 1 89 ? -13.195 48.562 -5.336 1 95.38 89 GLY A CA 1
ATOM 694 C C . GLY A 1 89 ? -13.688 47.219 -5.77 1 95.38 89 GLY A C 1
ATOM 695 O O . GLY A 1 89 ? -14 47 -6.941 1 95.38 89 GLY A O 1
ATOM 696 N N . LYS A 1 90 ? -13.719 46.375 -4.812 1 95.88 90 LYS A N 1
ATOM 697 C CA . LYS A 1 90 ? -14.164 45 -5.117 1 95.88 90 LYS A CA 1
ATOM 698 C C . LYS A 1 90 ? -15.648 44.844 -4.793 1 95.88 90 LYS A C 1
ATOM 700 O O . LYS A 1 90 ? -16.172 43.719 -4.812 1 95.88 90 LYS A O 1
ATOM 705 N N . VAL A 1 91 ? -16.25 45.875 -4.441 1 95.81 91 VAL A N 1
ATOM 706 C CA . VAL A 1 91 ? -17.688 45.906 -4.281 1 95.81 91 VAL A CA 1
ATOM 707 C C . VAL A 1 91 ? -18.328 46.531 -5.516 1 95.81 91 VAL A C 1
ATOM 709 O O . VAL A 1 91 ? -18.047 47.719 -5.836 1 95.81 91 VAL A O 1
ATOM 712 N N . LYS A 1 92 ? -19.172 45.719 -6.141 1 95.81 92 LYS A N 1
ATOM 713 C CA . LYS A 1 92 ? -19.75 46.188 -7.398 1 95.81 92 LYS A CA 1
ATOM 714 C C . LYS A 1 92 ? -21.281 46.125 -7.359 1 95.81 92 LYS A C 1
ATOM 716 O O . LYS A 1 92 ? -21.859 45.281 -6.668 1 95.81 92 LYS A O 1
ATOM 721 N N . VAL A 1 93 ? -21.844 47 -8.156 1 96.06 93 VAL A N 1
ATOM 722 C CA . VAL A 1 93 ? -23.297 47.031 -8.312 1 96.06 93 VAL A CA 1
ATOM 723 C C . VAL A 1 93 ? -23.672 46.469 -9.688 1 96.06 93 VAL A C 1
ATOM 725 O O . VAL A 1 93 ? -23.125 46.906 -10.703 1 96.06 93 VAL A O 1
ATOM 728 N N . VAL A 1 94 ? -24.609 45.5 -9.578 1 95.44 94 VAL A N 1
ATOM 729 C CA . VAL A 1 94 ? -25.047 44.906 -10.836 1 95.44 94 VAL A CA 1
ATOM 730 C C . VAL A 1 94 ? -26.562 44.875 -10.891 1 95.44 94 VAL A C 1
ATOM 732 O O . VAL A 1 94 ? -27.234 45 -9.859 1 95.44 94 VAL A O 1
ATOM 735 N N . SER A 1 95 ? -27.109 44.781 -12.109 1 94.75 95 SER A N 1
ATOM 736 C CA . SER A 1 95 ? -28.562 44.719 -12.289 1 94.75 95 SER A CA 1
ATOM 737 C C . SER A 1 95 ? -29.109 43.344 -11.906 1 94.75 95 SER A C 1
ATOM 739 O O . SER A 1 95 ? -28.484 42.344 -12.188 1 94.75 95 SER A O 1
ATOM 741 N N . ILE A 1 96 ? -30.281 43.438 -11.242 1 93.44 96 ILE A N 1
ATOM 742 C CA . ILE A 1 96 ? -30.922 42.156 -10.875 1 93.44 96 ILE A CA 1
ATOM 743 C C . ILE A 1 96 ? -31.266 41.375 -12.133 1 93.44 96 ILE A C 1
ATOM 745 O O . ILE A 1 96 ? -31.359 40.156 -12.094 1 93.44 96 ILE A O 1
ATOM 749 N N . ARG A 1 97 ? -31.438 42.031 -13.219 1 92.44 97 ARG A N 1
ATOM 750 C CA . ARG A 1 97 ? -31.766 41.406 -14.484 1 92.44 97 ARG A CA 1
ATOM 751 C C . ARG A 1 97 ? -30.672 40.438 -14.93 1 92.44 97 ARG A C 1
ATOM 753 O O . ARG A 1 97 ? -30.953 39.406 -15.547 1 92.44 97 ARG A O 1
ATOM 760 N N . ASP A 1 98 ? -29.406 40.812 -14.516 1 92.69 98 ASP A N 1
ATOM 761 C CA . ASP A 1 98 ? -28.266 39.969 -14.859 1 92.69 98 ASP A CA 1
ATOM 762 C C . ASP A 1 98 ? -28.375 38.594 -14.195 1 92.69 98 ASP A C 1
ATOM 764 O O . ASP A 1 98 ? -27.953 37.594 -14.766 1 92.69 98 ASP A O 1
ATOM 768 N N . PHE A 1 99 ? -28.984 38.531 -13.055 1 91.88 99 PHE A N 1
ATOM 769 C CA . PHE A 1 99 ? -29.188 37.281 -12.336 1 91.88 99 PHE A CA 1
ATOM 770 C C . PHE A 1 99 ? -30.328 36.5 -12.961 1 91.88 99 PHE A C 1
ATOM 772 O O . PHE A 1 99 ? -30.203 35.281 -13.18 1 91.88 99 PHE A O 1
ATOM 779 N N . HIS A 1 100 ? -31.375 37.25 -13.281 1 90.19 100 HIS A N 1
ATOM 780 C CA . HIS A 1 100 ? -32.562 36.594 -13.836 1 90.19 100 HIS A CA 1
ATOM 781 C C . HIS A 1 100 ? -32.25 35.938 -15.172 1 90.19 100 HIS A C 1
ATOM 783 O O . HIS A 1 100 ? -32.781 34.875 -15.484 1 90.19 100 HIS A O 1
ATOM 789 N N . ARG A 1 101 ? -31.422 36.562 -15.836 1 91.06 101 ARG A N 1
ATOM 790 C CA . ARG A 1 101 ? -31.031 36.031 -17.141 1 91.06 101 ARG A CA 1
ATOM 791 C C . ARG A 1 101 ? -30.391 34.656 -17 1 91.06 101 ARG A C 1
ATOM 793 O O . ARG A 1 101 ? -30.484 33.844 -17.906 1 91.06 101 ARG A O 1
ATOM 800 N N . HIS A 1 102 ? -29.844 34.406 -15.891 1 87.62 102 HIS A N 1
ATOM 801 C CA . HIS A 1 102 ? -29.172 33.156 -15.656 1 87.62 102 HIS A CA 1
ATOM 802 C C . HIS A 1 102 ? -30.016 32.25 -14.75 1 87.62 102 HIS A C 1
ATOM 804 O O . HIS A 1 102 ? -29.516 31.234 -14.25 1 87.62 102 HIS A O 1
ATOM 810 N N . GLY A 1 103 ? -31.234 32.688 -14.445 1 88.75 103 GLY A N 1
ATOM 811 C CA . GLY A 1 103 ? -32.156 31.906 -13.672 1 88.75 103 GLY A CA 1
ATOM 812 C C . GLY A 1 103 ? -31.875 31.906 -12.18 1 88.75 103 GLY A C 1
ATOM 813 O O . GLY A 1 103 ? -32.219 30.969 -11.461 1 88.75 103 GLY A O 1
ATOM 814 N N . ILE A 1 104 ? -31.25 32.906 -11.734 1 90.44 104 ILE A N 1
ATOM 815 C CA . ILE A 1 104 ? -30.891 33 -10.328 1 90.44 104 ILE A CA 1
ATOM 816 C C . ILE A 1 104 ? -31.688 34.094 -9.656 1 90.44 104 ILE A C 1
ATOM 818 O O . ILE A 1 104 ? -31.828 35.188 -10.219 1 90.44 104 ILE A O 1
ATOM 822 N N . VAL A 1 105 ? -32.281 33.875 -8.609 1 92.44 105 VAL A N 1
ATOM 823 C CA . VAL A 1 105 ? -32.906 34.906 -7.77 1 92.44 105 VAL A CA 1
ATOM 824 C C . VAL A 1 105 ? -32.031 35.125 -6.531 1 92.44 105 VAL A C 1
ATOM 826 O O . VAL A 1 105 ? -32.062 34.344 -5.594 1 92.44 105 VAL A O 1
ATOM 829 N N . PRO A 1 106 ? -31.312 36.219 -6.574 1 93.88 106 PRO A N 1
ATOM 830 C CA . PRO A 1 106 ? -30.391 36.438 -5.461 1 93.88 106 PRO A CA 1
ATOM 831 C C . PRO A 1 106 ? -31.094 36.906 -4.191 1 93.88 106 PRO A C 1
ATOM 833 O O . PRO A 1 106 ? -32.125 37.562 -4.266 1 93.88 106 PRO A O 1
ATOM 836 N N . SER A 1 107 ? -30.609 36.5 -3.135 1 95.88 107 SER A N 1
ATOM 837 C CA . SER A 1 107 ? -31.016 36.969 -1.816 1 95.88 107 SER A CA 1
ATOM 838 C C . SER A 1 107 ? -29.828 37.531 -1.036 1 95.88 107 SER A C 1
ATOM 840 O O . SER A 1 107 ? -28.703 37.062 -1.218 1 95.88 107 SER A O 1
ATOM 842 N N . VAL A 1 108 ? -30.125 38.531 -0.212 1 95.94 108 VAL A N 1
ATOM 843 C CA . VAL A 1 108 ? -29.078 39.125 0.607 1 95.94 108 VAL A CA 1
ATOM 844 C C . VAL A 1 108 ? -28.375 38.031 1.417 1 95.94 108 VAL A C 1
ATOM 846 O O . VAL A 1 108 ? -29.031 37.188 2.023 1 95.94 108 VAL A O 1
ATOM 849 N N . GLY A 1 109 ? -27.078 38.094 1.425 1 94.31 109 GLY A N 1
ATOM 850 C CA . GLY A 1 109 ? -26.281 37.094 2.162 1 94.31 109 GLY A CA 1
ATOM 851 C C . GLY A 1 109 ? -25.812 35.938 1.301 1 94.31 109 GLY A C 1
ATOM 852 O O . GLY A 1 109 ? -24.891 35.219 1.678 1 94.31 109 GLY A O 1
ATOM 853 N N . ASP A 1 110 ? -26.328 35.781 0.079 1 95 110 ASP A N 1
ATOM 854 C CA . ASP A 1 110 ? -25.969 34.688 -0.824 1 95 110 ASP A CA 1
ATOM 855 C C . ASP A 1 110 ? -24.547 34.844 -1.334 1 95 110 ASP A C 1
ATOM 857 O O . ASP A 1 110 ? -24.047 35.969 -1.475 1 95 110 ASP A O 1
ATOM 861 N N . VAL A 1 111 ? -23.922 33.688 -1.488 1 96.06 111 VAL A N 1
ATOM 862 C CA . VAL A 1 111 ? -22.688 33.656 -2.262 1 96.06 111 VAL A CA 1
ATOM 863 C C . VAL A 1 111 ? -22.984 33.219 -3.693 1 96.06 111 VAL A C 1
ATOM 865 O O . VAL A 1 111 ? -23.531 32.125 -3.914 1 96.06 111 VAL A O 1
ATOM 868 N N . VAL A 1 112 ? -22.641 33.969 -4.688 1 93.62 112 VAL A N 1
ATOM 869 C CA . VAL A 1 112 ? -22.984 33.688 -6.074 1 93.62 112 VAL A CA 1
ATOM 870 C C . VAL A 1 112 ? -21.734 33.719 -6.945 1 93.62 112 VAL A C 1
ATOM 872 O O . VAL A 1 112 ? -20.703 34.25 -6.535 1 93.62 112 VAL A O 1
ATOM 875 N N . ASP A 1 113 ? -21.812 32.938 -7.973 1 93.69 113 ASP A N 1
ATOM 876 C CA . ASP A 1 113 ? -20.797 33.094 -9.016 1 93.69 113 ASP A CA 1
ATOM 877 C C . ASP A 1 113 ? -21.219 34.125 -10.047 1 93.69 113 ASP A C 1
ATOM 879 O O . ASP A 1 113 ? -22.234 34 -10.711 1 93.69 113 ASP A O 1
ATOM 883 N N . PHE A 1 114 ? -20.438 35.219 -10.125 1 90.31 114 PHE A N 1
ATOM 884 C CA . PHE A 1 114 ? -20.688 36.281 -11.094 1 90.31 114 PHE A CA 1
ATOM 885 C C . PHE A 1 114 ? -19.5 36.438 -12.031 1 90.31 114 PHE A C 1
ATOM 887 O O . PHE A 1 114 ? -18.438 36.906 -11.625 1 90.31 114 PHE A O 1
ATOM 894 N N . GLU A 1 115 ? -19.656 35.969 -13.211 1 88 115 GLU A N 1
ATOM 895 C CA . GLU A 1 115 ? -18.625 36.062 -14.242 1 88 115 GLU A CA 1
ATOM 896 C C . GLU A 1 115 ? -17.375 35.312 -13.828 1 88 115 GLU A C 1
ATOM 898 O O . GLU A 1 115 ? -16.266 35.844 -13.945 1 88 115 GLU A O 1
ATOM 903 N N . GLY A 1 116 ? -17.547 34.25 -13.156 1 91.5 116 GLY A N 1
ATOM 904 C CA . GLY A 1 116 ? -16.438 33.406 -12.812 1 91.5 116 GLY A CA 1
ATOM 905 C C . GLY A 1 116 ? -15.82 33.719 -11.461 1 91.5 116 GLY A C 1
ATOM 906 O O . GLY A 1 116 ? -14.812 33.125 -11.078 1 91.5 116 GLY A O 1
ATOM 907 N N . GLN A 1 117 ? -16.453 34.688 -10.828 1 93.88 117 GLN A N 1
ATOM 908 C CA . GLN A 1 117 ? -15.922 35.094 -9.523 1 93.88 117 GLN A CA 1
ATOM 909 C C . GLN A 1 117 ? -16.984 34.938 -8.438 1 93.88 117 GLN A C 1
ATOM 911 O O . GLN A 1 117 ? -18.141 35.312 -8.633 1 93.88 117 GLN A O 1
ATOM 916 N N . ARG A 1 118 ? -16.5 34.375 -7.406 1 94.81 118 ARG A N 1
ATOM 917 C CA . ARG A 1 118 ? -17.391 34.25 -6.262 1 94.81 118 ARG A CA 1
ATOM 918 C C . ARG A 1 118 ? -17.609 35.594 -5.594 1 94.81 118 ARG A C 1
ATOM 920 O O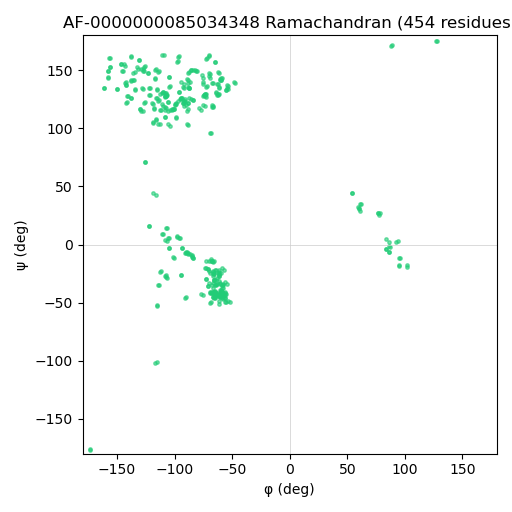 . ARG A 1 118 ? -16.672 36.375 -5.449 1 94.81 118 ARG A O 1
ATOM 927 N N . ALA A 1 119 ? -18.922 35.875 -5.25 1 96.69 119 ALA A N 1
ATOM 928 C CA . ALA A 1 119 ? -19.25 37.125 -4.605 1 96.69 119 ALA A CA 1
ATOM 929 C C . ALA A 1 119 ? -20.406 36.969 -3.625 1 96.69 119 ALA A C 1
ATOM 931 O O . ALA A 1 119 ? -21.266 36.094 -3.811 1 96.69 119 ALA A O 1
ATOM 932 N N . ARG A 1 120 ? -20.406 37.875 -2.676 1 96.94 120 ARG A N 1
ATOM 933 C CA . ARG A 1 120 ? -21.516 37.875 -1.716 1 96.94 120 ARG A CA 1
ATOM 934 C C . ARG A 1 120 ? -22.5 39 -2.023 1 96.94 120 ARG A C 1
ATOM 936 O O . ARG A 1 120 ? -22.094 40.125 -2.332 1 96.94 120 ARG A O 1
ATOM 943 N N . VAL A 1 121 ? -23.797 38.625 -1.949 1 97 121 VAL A N 1
ATOM 944 C CA . VAL A 1 121 ? -24.828 39.656 -2.141 1 97 121 VAL A CA 1
ATOM 945 C C . VAL A 1 121 ? -25 40.469 -0.864 1 97 121 VAL A C 1
ATOM 947 O O . VAL A 1 121 ? -25.406 39.938 0.174 1 97 121 VAL A O 1
ATOM 950 N N . VAL A 1 122 ? -24.719 41.719 -0.948 1 96.31 122 VAL A N 1
ATOM 951 C CA . VAL A 1 122 ? -24.734 42.594 0.22 1 96.31 122 VAL A CA 1
ATOM 952 C C . VAL A 1 122 ? -26.109 43.219 0.378 1 96.31 122 VAL A C 1
ATOM 954 O O . VAL A 1 122 ? -26.656 43.281 1.484 1 96.31 122 VAL A O 1
ATOM 957 N N . SER A 1 123 ? -26.688 43.719 -0.719 1 96.94 123 SER A N 1
ATOM 958 C CA . SER A 1 123 ? -27.984 44.375 -0.681 1 96.94 123 SER A CA 1
ATOM 959 C C . SER A 1 123 ? -28.672 44.312 -2.047 1 96.94 123 SER A C 1
ATOM 961 O O . SER A 1 123 ? -28.016 44.094 -3.062 1 96.94 123 SER A O 1
ATOM 963 N N . ILE A 1 124 ? -29.938 44.344 -1.888 1 96.5 124 ILE A N 1
ATOM 964 C CA . ILE A 1 124 ? -30.781 44.438 -3.08 1 96.5 124 ILE A CA 1
ATOM 965 C C . ILE A 1 124 ? -31.781 45.562 -2.916 1 96.5 124 ILE A C 1
ATOM 967 O O . ILE A 1 124 ? -32.594 45.562 -1.98 1 96.5 124 ILE A O 1
ATOM 971 N N . SER A 1 125 ? -31.641 46.5 -3.703 1 94.75 125 SER A N 1
ATOM 972 C CA . SER A 1 125 ? -32.562 47.625 -3.662 1 94.75 125 SER A CA 1
ATOM 973 C C . SER A 1 125 ? -32.719 48.25 -5.043 1 94.75 125 SER A C 1
ATOM 975 O O . SER A 1 125 ? -31.75 48.5 -5.734 1 94.75 125 SER A O 1
ATOM 977 N N . GLY A 1 126 ? -34.031 48.531 -5.453 1 94.31 126 GLY A N 1
ATOM 978 C CA . GLY A 1 126 ? -34.312 49.219 -6.695 1 94.31 126 GLY A CA 1
ATOM 979 C C . GLY A 1 126 ? -33.812 48.5 -7.922 1 94.31 126 GLY A C 1
ATOM 980 O O . GLY A 1 126 ? -33.281 49.094 -8.844 1 94.31 126 GLY A O 1
ATOM 981 N N . GLY A 1 127 ? -33.75 47.25 -7.91 1 93.12 127 GLY A N 1
ATOM 982 C CA . GLY A 1 127 ? -33.312 46.469 -9.047 1 93.12 127 GLY A CA 1
ATOM 983 C C . GLY A 1 127 ? -31.797 46.344 -9.133 1 93.12 127 GLY A C 1
ATOM 984 O O . GLY A 1 127 ? -31.281 45.781 -10.094 1 93.12 127 GLY A O 1
ATOM 985 N N . ARG A 1 128 ? -31.141 46.875 -8.133 1 96.56 128 ARG A N 1
ATOM 986 C CA . ARG A 1 128 ? -29.688 46.812 -8.086 1 96.56 128 ARG A CA 1
ATOM 987 C C . ARG A 1 128 ? -29.219 45.844 -7.012 1 96.56 128 ARG A C 1
ATOM 989 O O . ARG A 1 128 ? -29.75 45.844 -5.895 1 96.56 128 ARG A O 1
ATOM 996 N N . VAL A 1 129 ? -28.328 45 -7.48 1 96.75 129 VAL A N 1
ATOM 997 C CA . VAL A 1 129 ? -27.734 44.031 -6.562 1 96.75 129 VAL A CA 1
ATOM 998 C C . VAL A 1 129 ? -26.297 44.469 -6.25 1 96.75 129 VAL A C 1
ATOM 1000 O O . VAL A 1 129 ? -25.484 44.656 -7.164 1 96.75 129 VAL A O 1
ATOM 1003 N N . VAL A 1 130 ? -25.922 44.688 -5.012 1 97.38 130 VAL A N 1
ATOM 1004 C CA . VAL A 1 130 ? -24.578 45 -4.59 1 97.38 130 VAL A CA 1
ATOM 1005 C C . VAL A 1 130 ? -23.797 43.719 -4.273 1 97.38 130 VAL A C 1
ATOM 1007 O O . VAL A 1 130 ? -24.188 42.969 -3.373 1 97.38 130 VAL A O 1
ATOM 1010 N N . LEU A 1 131 ? -22.672 43.531 -5.027 1 96.88 131 LEU A N 1
ATOM 1011 C CA . LEU A 1 131 ? -21.859 42.344 -4.883 1 96.88 131 LEU A CA 1
ATOM 1012 C C . LEU A 1 131 ? -20.516 42.656 -4.246 1 96.88 131 LEU A C 1
ATOM 1014 O O . LEU A 1 131 ? -19.859 43.656 -4.629 1 96.88 131 LEU A O 1
ATOM 1018 N N . ASP A 1 132 ? -20.156 41.906 -3.27 1 97.06 132 ASP A N 1
ATOM 1019 C CA . ASP A 1 132 ? -18.859 42.031 -2.613 1 97.06 132 ASP A CA 1
ATOM 1020 C C . ASP A 1 132 ? -17.922 40.906 -3.057 1 97.06 132 ASP A C 1
ATOM 1022 O O . ASP A 1 132 ? -18.109 39.75 -2.697 1 97.06 132 ASP A O 1
ATOM 1026 N N . PHE A 1 133 ? -16.75 41.25 -3.773 1 96.62 133 PHE A N 1
ATOM 1027 C CA . PHE A 1 133 ? -15.82 40.281 -4.324 1 96.62 133 PHE A CA 1
ATOM 1028 C C . PHE A 1 133 ? -14.625 40.094 -3.391 1 96.62 133 PHE A C 1
ATOM 1030 O O . PHE A 1 133 ? -13.711 39.312 -3.701 1 96.62 133 PHE A O 1
ATOM 1037 N N . ASN A 1 134 ? -14.656 40.656 -2.271 1 96 134 ASN A N 1
ATOM 1038 C CA . ASN A 1 134 ? -13.578 40.469 -1.303 1 96 134 ASN A CA 1
ATOM 1039 C C . ASN A 1 134 ? -13.562 39.062 -0.731 1 96 134 ASN A C 1
ATOM 1041 O O . ASN A 1 134 ? -14.586 38.375 -0.708 1 96 134 ASN A O 1
ATOM 1045 N N . HIS A 1 135 ? -12.242 38.625 -0.432 1 94.56 135 HIS A N 1
ATOM 1046 C CA . HIS A 1 135 ? -12.195 37.406 0.379 1 94.56 135 HIS A CA 1
ATOM 1047 C C . HIS A 1 135 ? -13.141 37.531 1.572 1 94.56 135 HIS A C 1
ATOM 1049 O O . HIS A 1 135 ? -13.227 38.562 2.213 1 94.56 135 HIS A O 1
ATOM 1055 N N . PRO A 1 136 ? -13.812 36.5 1.891 1 91.38 136 PRO A N 1
ATOM 1056 C CA . PRO A 1 136 ? -14.82 36.562 2.957 1 91.38 136 PRO A CA 1
ATOM 1057 C C . PRO A 1 136 ? -14.234 37 4.293 1 91.38 136 PRO A C 1
ATOM 1059 O O . PRO A 1 136 ? -14.945 37.625 5.102 1 91.38 136 PRO A O 1
ATOM 1062 N N . LEU A 1 137 ? -12.938 36.875 4.453 1 94.19 137 LEU A N 1
ATOM 1063 C CA . LEU A 1 137 ? -12.312 37.188 5.734 1 94.19 137 LEU A CA 1
ATOM 1064 C C . LEU A 1 137 ? -11.461 38.438 5.621 1 94.19 137 LEU A C 1
ATOM 1066 O O . LEU A 1 137 ? -10.781 38.812 6.578 1 94.19 137 LEU A O 1
ATOM 1070 N N . ALA A 1 138 ? -11.625 39.031 4.504 1 96.12 138 ALA A N 1
ATOM 1071 C CA . ALA A 1 138 ? -10.898 40.281 4.332 1 96.12 138 ALA A CA 1
ATOM 1072 C C . ALA A 1 138 ? -11.367 41.312 5.34 1 96.12 138 ALA A C 1
ATOM 1074 O O . ALA A 1 138 ? -12.562 41.438 5.609 1 96.12 138 ALA A O 1
ATOM 1075 N N . GLY A 1 139 ? -10.328 42.031 5.875 1 96.19 139 GLY A N 1
ATOM 1076 C CA . GLY A 1 139 ? -10.633 43.125 6.797 1 96.19 139 GLY A CA 1
ATOM 1077 C C . GLY A 1 139 ? -10.781 42.656 8.234 1 96.19 139 GLY A C 1
ATOM 1078 O O . GLY A 1 139 ? -10.883 43.469 9.148 1 96.19 139 GLY A O 1
ATOM 1079 N N . LYS A 1 140 ? -10.758 41.438 8.414 1 96.88 140 LYS A N 1
ATOM 1080 C CA . LYS A 1 140 ? -10.93 40.906 9.766 1 96.88 140 LYS A CA 1
ATOM 1081 C C . LYS A 1 140 ? -9.602 40.844 10.508 1 96.88 140 LYS A C 1
ATOM 1083 O O . LYS A 1 140 ? -8.578 40.5 9.914 1 96.88 140 LYS A O 1
ATOM 1088 N N . THR A 1 141 ? -9.672 41.188 11.781 1 98.38 141 THR A N 1
ATOM 1089 C CA . THR A 1 141 ? -8.562 41 12.703 1 98.38 141 THR A CA 1
ATOM 1090 C C . THR A 1 141 ? -8.719 39.656 13.445 1 98.38 141 THR A C 1
ATOM 1092 O O . THR A 1 141 ? -9.812 39.312 13.906 1 98.38 141 THR A O 1
ATOM 1095 N N . PHE A 1 142 ? -7.602 39 13.594 1 98.69 142 PHE A N 1
ATOM 1096 C CA . PHE A 1 142 ? -7.648 37.719 14.273 1 98.69 142 PHE A CA 1
ATOM 1097 C C . PHE A 1 142 ? -6.836 37.75 15.555 1 98.69 142 PHE A C 1
ATOM 1099 O O . PHE A 1 142 ? -5.871 38.5 15.664 1 98.69 142 PHE A O 1
ATOM 1106 N N . ILE A 1 143 ? -7.301 36.938 16.484 1 98.75 143 ILE A N 1
ATOM 1107 C CA . ILE A 1 143 ? -6.523 36.625 17.672 1 98.75 143 ILE A CA 1
ATOM 1108 C C . ILE A 1 143 ? -6.129 35.156 17.672 1 98.75 143 ILE A C 1
ATOM 1110 O O . ILE A 1 143 ? -6.98 34.281 17.516 1 98.75 143 ILE A O 1
ATOM 1114 N N . VAL A 1 144 ? -4.871 34.906 17.766 1 98.81 144 VAL A N 1
ATOM 1115 C CA . VAL A 1 144 ? -4.379 33.531 17.875 1 98.81 144 VAL A CA 1
ATOM 1116 C C . VAL A 1 144 ? -3.867 33.281 19.297 1 98.81 144 VAL A C 1
ATOM 1118 O O . VAL A 1 144 ? -2.953 33.969 19.766 1 98.81 144 VAL A O 1
ATOM 1121 N N . ARG A 1 145 ? -4.504 32.375 19.906 1 97.94 145 ARG A N 1
ATOM 1122 C CA . ARG A 1 145 ? -4.07 31.953 21.234 1 97.94 145 ARG A CA 1
ATOM 1123 C C . ARG A 1 145 ? -3.637 30.5 21.234 1 97.94 145 ARG A C 1
ATOM 1125 O O . ARG A 1 145 ? -4.246 29.672 20.547 1 97.94 145 ARG A O 1
ATOM 1132 N N . GLY A 1 146 ? -2.549 30.234 22.047 1 97.44 146 GLY A N 1
ATOM 1133 C CA . GLY A 1 146 ? -2.088 28.859 22.047 1 97.44 146 GLY A CA 1
ATOM 1134 C C . GLY A 1 146 ? -1.005 28.594 23.078 1 97.44 146 GLY A C 1
ATOM 1135 O O . GLY A 1 146 ? -0.753 29.422 23.953 1 97.44 146 GLY A O 1
ATOM 1136 N N . ARG A 1 147 ? -0.502 27.391 23.094 1 98.25 147 ARG A N 1
ATOM 1137 C CA . ARG A 1 147 ? 0.535 26.906 23.984 1 98.25 147 ARG A CA 1
ATOM 1138 C C . ARG A 1 147 ? 1.553 26.047 23.25 1 98.25 147 ARG A C 1
ATOM 1140 O O . ARG A 1 147 ? 1.181 25.172 22.453 1 98.25 147 ARG A O 1
ATOM 1147 N N . VAL A 1 148 ? 2.803 26.453 23.422 1 98.56 148 VAL A N 1
ATOM 1148 C CA . VAL A 1 148 ? 3.852 25.562 22.938 1 98.56 148 VAL A CA 1
ATOM 1149 C C . VAL A 1 148 ? 3.902 24.297 23.781 1 98.56 148 VAL A C 1
ATOM 1151 O O . VAL A 1 148 ? 4.59 24.266 24.812 1 98.56 148 VAL A O 1
ATOM 1154 N N . ALA A 1 149 ? 3.275 23.312 23.344 1 98.25 149 ALA A N 1
ATOM 1155 C CA . ALA A 1 149 ? 3.096 22.109 24.156 1 98.25 149 ALA A CA 1
ATOM 1156 C C . ALA A 1 149 ? 4.426 21.406 24.375 1 98.25 149 ALA A C 1
ATOM 1158 O O . ALA A 1 149 ? 4.703 20.922 25.484 1 98.25 149 ALA A O 1
ATOM 1159 N N . LYS A 1 150 ? 5.23 21.328 23.344 1 98 150 LYS A N 1
ATOM 1160 C CA . LYS A 1 150 ? 6.48 20.594 23.453 1 98 150 LYS A CA 1
ATOM 1161 C C . LYS A 1 150 ? 7.453 20.984 22.344 1 98 150 LYS A C 1
ATOM 1163 O O . LYS A 1 150 ? 7.047 21.203 21.203 1 98 150 LYS A O 1
ATOM 1168 N N . LYS A 1 151 ? 8.664 21.203 22.703 1 98.38 151 LYS A N 1
ATOM 1169 C CA . LYS A 1 151 ? 9.742 21.297 21.719 1 98.38 151 LYS A CA 1
ATOM 1170 C C . LYS A 1 151 ? 10.391 19.922 21.5 1 98.38 151 LYS A C 1
ATOM 1172 O O . LYS A 1 151 ? 10.836 19.281 22.453 1 98.38 151 LYS A O 1
ATOM 1177 N N . LEU A 1 152 ? 10.414 19.469 20.281 1 98.25 152 LEU A N 1
ATOM 1178 C CA . LEU A 1 152 ? 11 18.172 19.969 1 98.25 152 LEU A CA 1
ATOM 1179 C C . LEU A 1 152 ? 12.492 18.297 19.703 1 98.25 152 LEU A C 1
ATOM 1181 O O . LEU A 1 152 ? 12.922 19.078 18.859 1 98.25 152 LEU A O 1
ATOM 1185 N N . THR A 1 153 ? 13.266 17.5 20.422 1 96.75 153 THR A N 1
ATOM 1186 C CA . THR A 1 153 ? 14.703 17.703 20.344 1 96.75 153 THR A CA 1
ATOM 1187 C C . THR A 1 153 ? 15.383 16.484 19.703 1 96.75 153 THR A C 1
ATOM 1189 O O . THR A 1 153 ? 16.328 16.641 18.938 1 96.75 153 THR A O 1
ATOM 1192 N N . SER A 1 154 ? 14.844 15.258 19.969 1 97 154 SER A N 1
ATOM 1193 C CA . SER A 1 154 ? 15.484 14.07 19.406 1 97 154 SER A CA 1
ATOM 1194 C C . SER A 1 154 ? 14.992 13.789 18 1 97 154 SER A C 1
ATOM 1196 O O . SER A 1 154 ? 13.867 14.141 17.641 1 97 154 SER A O 1
ATOM 1198 N N . VAL A 1 155 ? 15.852 13.203 17.234 1 97.31 155 VAL A N 1
ATOM 1199 C CA . VAL A 1 155 ? 15.484 12.812 15.883 1 97.31 155 VAL A CA 1
ATOM 1200 C C . VAL A 1 155 ? 14.289 11.859 15.93 1 97.31 155 VAL A C 1
ATOM 1202 O O . VAL A 1 155 ? 13.383 11.945 15.094 1 97.31 155 VAL A O 1
ATOM 1205 N N . GLU A 1 156 ? 14.211 11.039 16.906 1 98.12 156 GLU A N 1
ATOM 1206 C CA . GLU A 1 156 ? 13.156 10.039 17.047 1 98.12 156 GLU A CA 1
ATOM 1207 C C . GLU A 1 156 ? 11.797 10.695 17.266 1 98.12 156 GLU A C 1
ATOM 1209 O O . GLU A 1 156 ? 10.82 10.336 16.609 1 98.12 156 GLU A O 1
ATOM 1214 N N . GLU A 1 157 ? 11.797 11.641 18.141 1 98.19 157 GLU A N 1
ATOM 1215 C CA . GLU A 1 157 ? 10.547 12.359 18.375 1 98.19 157 GLU A CA 1
AT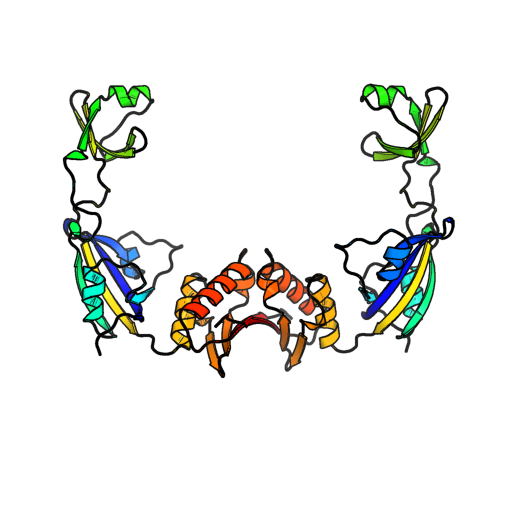OM 1216 C C . GLU A 1 157 ? 10.109 13.141 17.141 1 98.19 157 GLU A C 1
ATOM 1218 O O . GLU A 1 157 ? 8.922 13.156 16.797 1 98.19 157 GLU A O 1
ATOM 1223 N N . LYS A 1 158 ? 11.07 13.797 16.531 1 98.62 158 LYS A N 1
ATOM 1224 C CA . LYS A 1 158 ? 10.789 14.555 15.32 1 98.62 158 LYS A CA 1
ATOM 1225 C C . LYS A 1 158 ? 10.258 13.648 14.211 1 98.62 158 LYS A C 1
ATOM 1227 O O . LYS A 1 158 ? 9.305 14 13.516 1 98.62 158 LYS A O 1
ATOM 1232 N N . ALA A 1 159 ? 10.852 12.484 14.148 1 98.69 159 ALA A N 1
ATOM 1233 C CA . ALA A 1 159 ? 10.477 11.531 13.109 1 98.69 159 ALA A CA 1
ATOM 1234 C C . ALA A 1 159 ? 9.039 11.055 13.297 1 98.69 159 ALA A C 1
ATOM 1236 O O . ALA A 1 159 ? 8.281 10.961 12.328 1 98.69 159 ALA A O 1
ATOM 1237 N N . VAL A 1 160 ? 8.641 10.75 14.469 1 98.62 160 VAL A N 1
ATOM 1238 C CA . VAL A 1 160 ? 7.285 10.281 14.742 1 98.62 160 VAL A CA 1
ATOM 1239 C C . VAL A 1 160 ? 6.281 11.398 14.453 1 98.62 160 VAL A C 1
ATOM 1241 O O . VAL A 1 160 ? 5.238 11.156 13.844 1 98.62 160 VAL A O 1
ATOM 1244 N N . ALA A 1 161 ? 6.633 12.625 14.859 1 98.31 161 ALA A N 1
ATOM 1245 C CA . ALA A 1 161 ? 5.75 13.766 14.609 1 98.31 161 ALA A CA 1
ATOM 1246 C C . ALA A 1 161 ? 5.578 14.016 13.117 1 98.31 161 ALA A C 1
ATOM 1248 O O . ALA A 1 161 ? 4.469 14.281 12.648 1 98.31 161 ALA A O 1
ATOM 1249 N N . LEU A 1 162 ? 6.676 13.914 12.391 1 98.31 162 LEU A N 1
ATOM 1250 C CA . LEU A 1 162 ? 6.633 14.062 10.938 1 98.31 162 LEU A CA 1
ATOM 1251 C C . LEU A 1 162 ? 5.785 12.969 10.297 1 98.31 162 LEU A C 1
ATOM 1253 O O . LEU A 1 162 ? 5.008 13.234 9.383 1 98.31 162 LEU A O 1
ATOM 1257 N N . LEU A 1 163 ? 5.969 11.727 10.781 1 98.38 163 LEU A N 1
ATOM 1258 C CA . LEU A 1 163 ? 5.207 10.586 10.281 1 98.38 163 LEU A CA 1
ATOM 1259 C C . LEU A 1 163 ? 3.709 10.82 10.445 1 98.38 163 LEU A C 1
ATOM 1261 O O . LEU A 1 163 ? 2.924 10.461 9.562 1 98.38 163 LEU A O 1
ATOM 1265 N N . ARG A 1 164 ? 3.271 11.469 11.453 1 96.94 164 ARG A N 1
ATOM 1266 C CA . ARG A 1 164 ? 1.864 11.719 11.75 1 96.94 164 ARG A CA 1
ATOM 1267 C C . ARG A 1 164 ? 1.256 12.688 10.742 1 96.94 164 ARG A C 1
ATOM 1269 O O . ARG A 1 164 ? 0.038 12.711 10.547 1 96.94 164 ARG A O 1
ATOM 1276 N N . LEU A 1 165 ? 2.102 13.523 10.109 1 95.94 165 LEU A N 1
ATOM 1277 C CA . LEU A 1 165 ? 1.598 14.398 9.055 1 95.94 165 LEU A CA 1
ATOM 1278 C C . LEU A 1 165 ? 1.115 13.578 7.855 1 95.94 165 LEU A C 1
ATOM 1280 O O . LEU A 1 165 ? 0.16 13.969 7.18 1 95.94 165 LEU A O 1
ATOM 1284 N N . TYR A 1 166 ? 1.771 12.453 7.695 1 96.06 166 TYR A N 1
ATOM 1285 C CA . TYR A 1 166 ? 1.469 11.625 6.535 1 96.06 166 TYR A CA 1
ATOM 1286 C C . TYR A 1 166 ? 0.438 10.555 6.883 1 96.06 166 TYR A C 1
ATOM 1288 O O . TYR A 1 166 ? -0.277 10.062 6.008 1 96.06 166 TYR A O 1
ATOM 1296 N N . LEU A 1 167 ? 0.408 10.203 8.102 1 96.88 167 LEU A N 1
ATOM 1297 C CA . LEU A 1 167 ? -0.546 9.234 8.617 1 96.88 167 LEU A CA 1
ATOM 1298 C C . LEU A 1 167 ? -1.328 9.805 9.797 1 96.88 167 LEU A C 1
ATOM 1300 O O . LEU A 1 167 ? -1.231 9.297 10.914 1 96.88 167 LEU A O 1
ATOM 1304 N N . PRO A 1 168 ? -2.217 10.758 9.5 1 94.56 168 PRO A N 1
ATOM 1305 C CA . PRO A 1 168 ? -2.842 11.516 10.586 1 94.56 168 PRO A CA 1
ATOM 1306 C C . PRO A 1 168 ? -3.84 10.688 11.391 1 94.56 168 PRO A C 1
ATOM 1308 O O . PRO A 1 168 ? -4.113 10.992 12.547 1 94.56 168 PRO A O 1
ATOM 1311 N N . ARG A 1 169 ? -4.348 9.641 10.891 1 94.5 169 ARG A N 1
ATOM 1312 C CA . ARG A 1 169 ? -5.391 8.875 11.562 1 94.5 169 ARG A CA 1
ATOM 1313 C C . ARG A 1 169 ? -4.781 7.785 12.445 1 94.5 169 ARG A C 1
ATOM 1315 O O . ARG A 1 169 ? -5.496 7.113 13.188 1 94.5 169 ARG A O 1
ATOM 1322 N N . VAL A 1 170 ? -3.463 7.605 12.344 1 96.19 170 VAL A N 1
ATOM 1323 C CA . VAL A 1 170 ? -2.789 6.629 13.195 1 96.19 170 VAL A CA 1
ATOM 1324 C C . VAL A 1 170 ? -2.369 7.285 14.508 1 96.19 170 VAL A C 1
ATOM 1326 O O . VAL A 1 170 ? -1.652 8.289 14.5 1 96.19 170 VAL A O 1
ATOM 1329 N N . PRO A 1 171 ? -2.824 6.773 15.617 1 94.94 171 PRO A N 1
ATOM 1330 C CA . PRO A 1 171 ? -2.424 7.348 16.906 1 94.94 171 PRO A CA 1
ATOM 1331 C C . PRO A 1 171 ? -0.912 7.316 17.125 1 94.94 171 PRO A C 1
ATOM 1333 O O . PRO A 1 171 ? -0.249 6.352 16.734 1 94.94 171 PRO A O 1
ATOM 1336 N N . GLU A 1 172 ? -0.447 8.305 17.719 1 94.94 172 GLU A N 1
ATOM 1337 C CA . GLU A 1 172 ? 0.987 8.461 17.938 1 94.94 172 GLU A CA 1
ATOM 1338 C C . GLU A 1 172 ? 1.552 7.289 18.734 1 94.94 172 GLU A C 1
ATOM 1340 O O . GLU A 1 172 ? 2.658 6.824 18.469 1 94.94 172 GLU A O 1
ATOM 1345 N N . GLU A 1 173 ? 0.786 6.797 19.703 1 95.75 173 GLU A N 1
ATOM 1346 C CA . GLU A 1 173 ? 1.253 5.77 20.625 1 95.75 173 GLU A CA 1
ATOM 1347 C C . GLU A 1 173 ? 1.498 4.445 19.906 1 95.75 173 GLU A C 1
ATOM 1349 O O . GLU A 1 173 ? 2.15 3.551 20.453 1 95.75 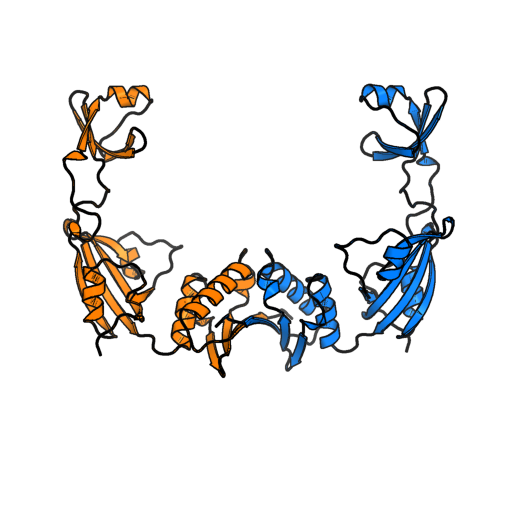173 GLU A O 1
ATOM 1354 N N . LYS A 1 174 ? 1.002 4.266 18.703 1 97.69 174 LYS A N 1
ATOM 1355 C CA . LYS A 1 174 ? 1.148 3.027 17.938 1 97.69 174 LYS A CA 1
ATOM 1356 C C . LYS A 1 174 ? 2.359 3.09 17.016 1 97.69 174 LYS A C 1
ATOM 1358 O O . LYS A 1 174 ? 2.646 2.135 16.297 1 97.69 174 LYS A O 1
ATOM 1363 N N . MET A 1 175 ? 3.029 4.246 17 1 98.44 175 MET A N 1
ATOM 1364 C CA . MET A 1 175 ? 4.203 4.434 16.141 1 98.44 175 MET A CA 1
ATOM 1365 C C . MET A 1 175 ? 5.461 4.609 16.984 1 98.44 175 MET A C 1
ATOM 1367 O O . MET A 1 175 ? 5.395 5.109 18.125 1 98.44 175 MET A O 1
ATOM 1371 N N . LYS A 1 176 ? 6.527 4.195 16.484 1 98.5 176 LYS A N 1
ATOM 1372 C CA . LYS A 1 176 ? 7.82 4.363 17.141 1 98.5 176 LYS A CA 1
ATOM 1373 C C . LYS A 1 176 ? 8.93 4.586 16.125 1 98.5 176 LYS A C 1
ATOM 1375 O O . LYS A 1 176 ? 8.844 4.117 14.984 1 98.5 176 LYS A O 1
ATOM 1380 N N . ALA A 1 177 ? 9.891 5.312 16.547 1 98.69 177 ALA A N 1
ATOM 1381 C CA . ALA A 1 177 ? 11.086 5.52 15.727 1 98.69 177 ALA A CA 1
ATOM 1382 C C . ALA A 1 177 ? 12.352 5.391 16.562 1 98.69 177 ALA A C 1
ATOM 1384 O O . ALA A 1 177 ? 12.375 5.781 17.734 1 98.69 177 ALA A O 1
ATOM 1385 N N . SER A 1 178 ? 13.344 4.82 16 1 98.62 178 SER A N 1
ATOM 1386 C CA . SER A 1 178 ? 14.648 4.699 16.656 1 98.62 178 SER A CA 1
ATOM 1387 C C . SER A 1 178 ? 15.781 4.875 15.648 1 98.62 178 SER A C 1
ATOM 1389 O O . SER A 1 178 ? 15.711 4.363 14.531 1 98.62 178 SER A O 1
ATOM 1391 N N . LEU A 1 179 ? 16.75 5.605 16.062 1 98.12 179 LEU A N 1
ATOM 1392 C CA . LEU A 1 179 ? 17.906 5.844 15.203 1 98.12 179 LEU A CA 1
ATOM 1393 C C . LEU A 1 179 ? 19.141 5.137 15.75 1 98.12 179 LEU A C 1
ATOM 1395 O O . LEU A 1 179 ? 19.531 5.348 16.906 1 98.12 179 LEU A O 1
ATOM 1399 N N . GLU A 1 180 ? 19.672 4.316 15.008 1 97.75 180 GLU A N 1
ATOM 1400 C CA . GLU A 1 180 ? 20.906 3.621 15.328 1 97.75 180 GLU A CA 1
ATOM 1401 C C . GLU A 1 180 ? 21.797 3.447 14.094 1 97.75 180 GLU A C 1
ATOM 1403 O O . GLU A 1 180 ? 21.359 2.863 13.102 1 97.75 180 GLU A O 1
ATOM 1408 N N . GLY A 1 181 ? 23.047 3.957 14.109 1 96.56 181 GLY A N 1
ATOM 1409 C CA . GLY A 1 181 ? 24 3.771 13.023 1 96.56 181 GLY A CA 1
ATOM 1410 C C . GLY A 1 181 ? 23.516 4.336 11.703 1 96.56 181 GLY A C 1
ATOM 1411 O O . GLY A 1 181 ? 23.656 3.699 10.656 1 96.56 181 GLY A O 1
ATOM 1412 N N . GLY A 1 182 ? 22.766 5.352 11.75 1 97.25 182 GLY A N 1
ATOM 1413 C CA . GLY A 1 182 ? 22.312 6.004 10.531 1 97.25 182 GLY A CA 1
ATOM 1414 C C . GLY A 1 182 ? 21.031 5.391 9.977 1 97.25 182 GLY A C 1
ATOM 1415 O O . GLY A 1 182 ? 20.562 5.805 8.922 1 97.25 182 GLY A O 1
ATOM 1416 N N . VAL A 1 183 ? 20.562 4.363 10.648 1 98.44 183 VAL A N 1
ATOM 1417 C CA . VAL A 1 183 ? 19.328 3.717 10.227 1 98.44 183 VAL A CA 1
ATOM 1418 C C . VAL A 1 183 ? 18.172 4.168 11.125 1 98.44 183 VAL A C 1
ATOM 1420 O O . VAL A 1 183 ? 18.219 3.969 12.344 1 98.44 183 VAL A O 1
ATOM 1423 N N . LEU A 1 184 ? 17.219 4.836 10.578 1 98.81 184 LEU A N 1
ATOM 1424 C CA . LEU A 1 184 ? 15.992 5.191 11.281 1 98.81 184 LEU A CA 1
ATOM 1425 C C . LEU A 1 184 ? 14.945 4.09 11.148 1 98.81 184 LEU A C 1
ATOM 1427 O O . LEU A 1 184 ? 14.344 3.928 10.086 1 98.81 184 LEU A O 1
ATOM 1431 N N . ALA A 1 185 ? 14.75 3.322 12.133 1 98.88 185 ALA A N 1
ATOM 1432 C CA . ALA A 1 185 ? 13.703 2.303 12.164 1 98.88 185 ALA A CA 1
ATOM 1433 C C . ALA A 1 185 ? 12.367 2.896 12.594 1 98.88 185 ALA A C 1
ATOM 1435 O O . ALA A 1 185 ? 12.273 3.539 13.641 1 98.88 185 ALA A O 1
ATOM 1436 N N . VAL A 1 186 ? 11.375 2.74 11.812 1 98.88 186 VAL A N 1
ATOM 1437 C CA . VAL A 1 186 ? 10.039 3.275 12.055 1 98.88 186 VAL A CA 1
ATOM 1438 C C . VAL A 1 186 ? 9.031 2.129 12.18 1 98.88 186 VAL A C 1
ATOM 1440 O O . VAL A 1 186 ? 8.828 1.374 11.227 1 98.88 186 VAL A O 1
ATOM 1443 N N . SER A 1 187 ? 8.43 1.959 13.273 1 98.75 187 SER A N 1
ATOM 1444 C CA . SER A 1 187 ? 7.434 0.924 13.523 1 98.75 187 SER A CA 1
ATOM 1445 C C . SER A 1 187 ? 6.02 1.465 13.344 1 98.75 187 SER A C 1
ATOM 1447 O O . SER A 1 187 ? 5.68 2.523 13.875 1 98.75 187 SER A O 1
ATOM 1449 N N . LEU A 1 188 ? 5.25 0.745 12.602 1 98.56 188 LEU A N 1
ATOM 1450 C CA . LEU A 1 188 ? 3.873 1.115 12.297 1 98.56 188 LEU A CA 1
ATOM 1451 C C . LEU A 1 188 ? 2.916 -0.022 12.641 1 98.56 188 LEU A C 1
ATOM 1453 O O . LEU A 1 188 ? 3.285 -1.195 12.555 1 98.56 188 LEU A O 1
ATOM 1457 N N . PRO A 1 189 ? 1.719 0.329 13.016 1 97.88 189 PRO A N 1
ATOM 1458 C CA . PRO A 1 189 ? 0.732 -0.728 13.25 1 97.88 189 PRO A CA 1
ATOM 1459 C C . PRO A 1 189 ? 0.244 -1.378 11.961 1 97.88 189 PRO A C 1
ATOM 1461 O O . PRO A 1 189 ? 0.321 -0.768 10.891 1 97.88 189 PRO A O 1
ATOM 1464 N N . ALA A 1 190 ? -0.309 -2.553 12.055 1 97.56 190 ALA A N 1
ATOM 1465 C CA . ALA A 1 190 ? -0.74 -3.354 10.906 1 97.56 190 ALA A CA 1
ATOM 1466 C C . ALA A 1 190 ? -1.822 -2.633 10.109 1 97.56 190 ALA A C 1
ATOM 1468 O O . ALA A 1 190 ? -1.942 -2.826 8.898 1 97.56 190 ALA A O 1
ATOM 1469 N N . GLU A 1 191 ? -2.557 -1.798 10.734 1 97.5 191 GLU A N 1
ATOM 1470 C CA . GLU A 1 191 ? -3.709 -1.153 10.109 1 97.5 191 GLU A CA 1
ATOM 1471 C C . GLU A 1 191 ? -3.283 -0.252 8.961 1 97.5 191 GLU A C 1
ATOM 1473 O O . GLU A 1 191 ? -4.086 0.058 8.078 1 97.5 191 GLU A O 1
ATOM 1478 N N . VAL A 1 192 ? -1.994 0.212 8.938 1 98.31 192 VAL A N 1
ATOM 1479 C CA . VAL A 1 192 ? -1.562 1.109 7.875 1 98.31 192 VAL A CA 1
ATOM 1480 C C . VAL A 1 192 ? -1.569 0.369 6.539 1 98.31 192 VAL A C 1
ATOM 1482 O O . VAL A 1 192 ? -1.647 0.992 5.477 1 98.31 192 VAL A O 1
ATOM 1485 N N . LEU A 1 193 ? -1.477 -0.954 6.594 1 98.12 193 LEU A N 1
ATOM 1486 C CA . LEU A 1 193 ? -1.456 -1.766 5.383 1 98.12 193 LEU A CA 1
ATOM 1487 C C . LEU A 1 193 ? -2.805 -1.719 4.672 1 98.12 193 LEU A C 1
ATOM 1489 O O . LEU A 1 193 ? -2.91 -2.1 3.504 1 98.12 193 LEU A O 1
ATOM 1493 N N . LEU A 1 194 ? -3.857 -1.251 5.285 1 97.62 194 LEU A N 1
ATOM 1494 C CA . LEU A 1 194 ? -5.188 -1.135 4.703 1 97.62 194 LEU A CA 1
ATOM 1495 C C . LEU A 1 194 ? -5.32 0.153 3.895 1 97.62 194 LEU A C 1
ATOM 1497 O O . LEU A 1 194 ? -6.273 0.318 3.131 1 97.62 194 LEU A O 1
ATOM 1501 N N . TYR A 1 195 ? -4.328 1.023 4.066 1 96.38 195 TYR A N 1
ATOM 1502 C CA . TYR A 1 195 ? -4.371 2.281 3.328 1 96.38 195 TYR A CA 1
ATOM 1503 C C . TYR A 1 195 ? -4.059 2.059 1.854 1 96.38 195 TYR A C 1
ATOM 1505 O O . TYR A 1 195 ? -3.057 1.423 1.515 1 96.38 195 TYR A O 1
ATOM 1513 N N . GLU A 1 196 ? -4.891 2.564 0.97 1 92.81 196 GLU A N 1
ATOM 1514 C CA . GLU A 1 196 ? -4.781 2.35 -0.47 1 92.81 196 GLU A CA 1
ATOM 1515 C C . GLU A 1 196 ? -3.412 2.787 -0.99 1 92.81 196 GLU A C 1
ATOM 1517 O O . GLU A 1 196 ? -2.789 2.078 -1.782 1 92.81 196 GLU A O 1
ATOM 1522 N N . ARG A 1 197 ? -2.803 3.889 -0.599 1 94.25 197 ARG A N 1
ATOM 1523 C CA . ARG A 1 197 ? -1.549 4.402 -1.142 1 94.25 197 ARG A CA 1
ATOM 1524 C C . ARG A 1 197 ? -0.454 4.402 -0.08 1 94.25 197 ARG A C 1
ATOM 1526 O O . ARG A 1 197 ? 0.364 5.324 -0.027 1 94.25 197 ARG A O 1
ATOM 1533 N N . ILE A 1 198 ? -0.447 3.25 0.683 1 98.25 198 ILE A N 1
ATOM 1534 C CA . ILE A 1 198 ? 0.467 3.256 1.82 1 98.25 198 ILE A CA 1
ATOM 1535 C C . ILE A 1 198 ? 1.91 3.297 1.323 1 98.25 198 ILE A C 1
ATOM 1537 O O . ILE A 1 198 ? 2.754 3.982 1.903 1 98.25 198 ILE A O 1
ATOM 1541 N N . GLY A 1 199 ? 2.258 2.561 0.279 1 97.94 199 GLY A N 1
ATOM 1542 C CA . GLY A 1 199 ? 3.611 2.604 -0.249 1 97.94 199 GLY A CA 1
ATOM 1543 C C . GLY A 1 199 ? 4.062 4.004 -0.625 1 97.94 199 GLY A C 1
ATOM 1544 O O . GLY A 1 199 ? 5.148 4.438 -0.236 1 97.94 199 GLY A O 1
ATOM 1545 N N . GLY A 1 200 ? 3.186 4.715 -1.399 1 97.62 200 GLY A N 1
ATOM 1546 C CA . GLY A 1 200 ? 3.484 6.09 -1.773 1 97.62 200 GLY A CA 1
ATOM 1547 C C . GLY A 1 200 ? 3.65 7.008 -0.58 1 97.62 200 GLY A C 1
ATOM 1548 O O . GLY A 1 200 ? 4.543 7.859 -0.566 1 97.62 200 GLY A O 1
ATOM 1549 N N . VAL A 1 201 ? 2.779 6.836 0.395 1 98.12 201 VAL A N 1
ATOM 1550 C CA . VAL A 1 201 ? 2.842 7.637 1.615 1 98.12 201 VAL A CA 1
ATOM 1551 C C . VAL A 1 201 ? 4.191 7.43 2.299 1 98.12 201 VAL A C 1
ATOM 1553 O O . VAL A 1 201 ? 4.855 8.398 2.68 1 98.12 201 VAL A O 1
ATOM 1556 N N . LEU A 1 202 ? 4.711 6.168 2.398 1 98.62 202 LEU A N 1
ATOM 1557 C CA . LEU A 1 202 ? 5.961 5.855 3.082 1 98.62 202 LEU A CA 1
ATOM 1558 C C . LEU A 1 202 ? 7.156 6.379 2.293 1 98.62 202 LEU A C 1
ATOM 1560 O O . LEU A 1 202 ? 8.125 6.867 2.879 1 98.62 202 LEU A O 1
ATOM 1564 N N . LEU A 1 203 ? 7.059 6.324 1.014 1 98.25 203 LEU A N 1
ATOM 1565 C CA . LEU A 1 203 ? 8.148 6.84 0.196 1 98.25 203 LEU A CA 1
ATOM 1566 C C . LEU A 1 203 ? 8.25 8.359 0.315 1 98.25 203 LEU A C 1
ATOM 1568 O O . LEU A 1 203 ? 9.352 8.914 0.341 1 98.2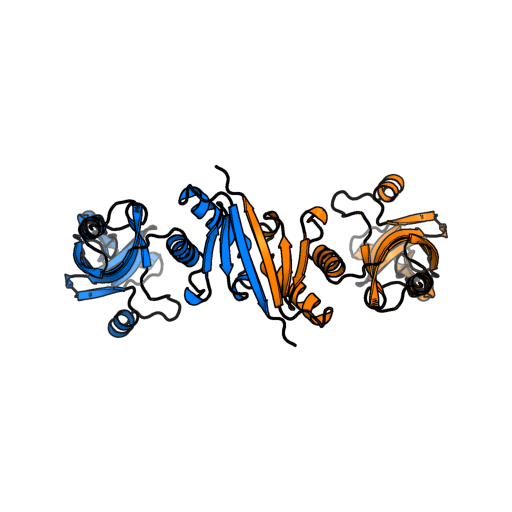5 203 LEU A O 1
ATOM 1572 N N . GLN A 1 204 ? 7.086 9.016 0.311 1 98 204 GLN A N 1
ATOM 1573 C CA . GLN A 1 204 ? 7.086 10.461 0.513 1 98 204 GLN A CA 1
ATOM 1574 C C . GLN A 1 204 ? 7.66 10.828 1.878 1 98 204 GLN A C 1
ATOM 1576 O O . GLN A 1 204 ? 8.453 11.766 1.993 1 98 204 GLN A O 1
ATOM 1581 N N . TYR A 1 205 ? 7.234 10.07 2.885 1 98.5 205 TYR A N 1
ATOM 1582 C CA . TYR A 1 205 ? 7.805 10.258 4.215 1 98.5 205 TYR A CA 1
ATOM 1583 C C . TYR A 1 205 ? 9.32 10.094 4.188 1 98.5 205 TYR A C 1
ATOM 1585 O O . TYR A 1 205 ? 10.047 10.906 4.758 1 98.5 205 TYR A O 1
ATOM 1593 N N . ALA A 1 206 ? 9.797 9.062 3.533 1 98.56 206 ALA A N 1
ATOM 1594 C CA . ALA A 1 206 ? 11.234 8.82 3.438 1 98.56 206 ALA A CA 1
ATOM 1595 C C . ALA A 1 206 ? 11.945 9.992 2.768 1 98.56 206 ALA A C 1
ATOM 1597 O O . ALA A 1 206 ? 13.055 10.367 3.172 1 98.56 206 ALA A O 1
ATOM 1598 N N . SER A 1 207 ? 11.352 10.516 1.765 1 97.75 207 SER A N 1
ATOM 1599 C CA . SER A 1 207 ? 11.914 11.68 1.087 1 97.75 207 SER A CA 1
ATOM 1600 C C . SER A 1 207 ? 12.031 12.867 2.035 1 97.75 207 SER A C 1
ATOM 1602 O O . SER A 1 207 ? 13.039 13.578 2.025 1 97.75 207 SER A O 1
ATOM 1604 N N . GLU A 1 208 ? 10.969 13.102 2.814 1 97.44 208 GLU A N 1
ATOM 1605 C CA . GLU A 1 208 ? 11 14.18 3.807 1 97.44 208 GLU A CA 1
ATOM 1606 C C . GLU A 1 208 ? 12.109 13.953 4.832 1 97.44 208 GLU A C 1
ATOM 1608 O O . GLU A 1 208 ? 12.812 14.891 5.207 1 97.44 208 GLU A O 1
ATOM 1613 N N . VAL A 1 209 ? 12.242 12.734 5.297 1 98.25 209 VAL A N 1
ATOM 1614 C CA . VAL A 1 209 ? 13.305 12.383 6.242 1 98.25 209 VAL A CA 1
ATOM 1615 C C . VAL A 1 209 ? 14.664 12.695 5.629 1 98.25 209 VAL A C 1
ATOM 1617 O O . VAL A 1 209 ? 15.523 13.289 6.285 1 98.25 209 VAL A O 1
ATOM 1620 N N . SER A 1 210 ? 14.844 12.289 4.41 1 97.62 210 SER A N 1
ATOM 1621 C CA . SER A 1 210 ? 16.094 12.539 3.701 1 97.62 210 SER A CA 1
ATOM 1622 C C . SER A 1 210 ? 16.422 14.031 3.676 1 97.62 210 SER A C 1
ATOM 1624 O O . SER A 1 210 ? 17.578 14.422 3.896 1 97.62 210 SER A O 1
ATOM 1626 N N . ALA A 1 211 ? 15.445 14.867 3.428 1 96.56 211 ALA A N 1
ATOM 1627 C CA . ALA A 1 211 ? 15.633 16.312 3.305 1 96.56 211 ALA A CA 1
ATOM 1628 C C . ALA A 1 211 ? 15.898 16.953 4.668 1 96.56 211 ALA A C 1
ATOM 1630 O O . ALA A 1 211 ? 16.656 17.922 4.766 1 96.56 211 ALA A O 1
ATOM 1631 N N . LYS A 1 212 ? 15.367 16.375 5.766 1 96.81 212 LYS A N 1
ATOM 1632 C CA . LYS A 1 212 ? 15.328 17.094 7.035 1 96.81 212 LYS A CA 1
ATOM 1633 C C . LYS A 1 212 ? 16.344 16.531 8.016 1 96.81 212 LYS A C 1
ATOM 1635 O O . LYS A 1 212 ? 16.781 17.234 8.938 1 96.81 212 LYS A O 1
ATOM 1640 N N . PHE A 1 213 ? 16.672 15.242 7.898 1 96.94 213 PHE A N 1
ATOM 1641 C CA . PHE A 1 213 ? 17.578 14.602 8.844 1 96.94 213 PHE A CA 1
ATOM 1642 C C . PHE A 1 213 ? 18.875 14.188 8.156 1 96.94 213 PHE A C 1
ATOM 1644 O O . PHE A 1 213 ? 18.953 13.102 7.586 1 96.94 213 PHE A O 1
ATOM 1651 N N . SER A 1 214 ? 19.906 14.93 8.375 1 94.31 214 SER A N 1
ATOM 1652 C CA . SER A 1 214 ? 21.172 14.734 7.652 1 94.31 214 SER A CA 1
ATOM 1653 C C . SER A 1 214 ? 21.891 13.484 8.141 1 94.31 214 SER A C 1
ATOM 1655 O O . SER A 1 214 ? 22.688 12.898 7.402 1 94.31 214 SER A O 1
ATOM 1657 N N . ASP A 1 215 ? 21.562 13.016 9.336 1 94.31 215 ASP A N 1
ATOM 1658 C CA . ASP A 1 215 ? 22.297 11.891 9.93 1 94.31 215 ASP A CA 1
ATOM 1659 C C . ASP A 1 215 ? 21.656 10.562 9.539 1 94.31 215 ASP A C 1
ATOM 1661 O O . ASP A 1 215 ? 22.172 9.492 9.867 1 94.31 215 ASP A O 1
ATOM 1665 N N . VAL A 1 216 ? 20.547 10.609 8.883 1 97.62 216 VAL A N 1
ATOM 1666 C CA . VAL A 1 216 ? 19.859 9.391 8.508 1 97.62 216 VAL A CA 1
ATOM 1667 C C . VAL A 1 216 ? 20.25 8.984 7.086 1 97.62 216 VAL A C 1
ATOM 1669 O O . VAL A 1 216 ? 20.125 9.781 6.152 1 97.62 216 VAL A O 1
ATOM 1672 N N . LYS A 1 217 ? 20.703 7.75 6.941 1 97.69 217 LYS A N 1
ATOM 1673 C CA . LYS A 1 217 ? 21.141 7.25 5.637 1 97.69 217 LYS A CA 1
ATOM 1674 C C . LYS A 1 217 ? 20.141 6.242 5.078 1 97.69 217 LYS A C 1
ATOM 1676 O O . LYS A 1 217 ? 20.094 6.012 3.867 1 97.69 217 LYS A O 1
ATOM 1681 N N . LYS A 1 218 ? 19.484 5.629 5.973 1 98.25 218 LYS A N 1
ATOM 1682 C CA . LYS A 1 218 ? 18.5 4.605 5.605 1 98.25 218 LYS A CA 1
ATOM 1683 C C . LYS A 1 218 ? 17.281 4.664 6.516 1 98.25 218 LYS A C 1
ATOM 1685 O O . LYS A 1 218 ? 17.406 4.91 7.715 1 98.25 218 LYS A O 1
ATOM 1690 N N . VAL A 1 219 ? 16.062 4.484 5.926 1 98.81 219 VAL A N 1
ATOM 1691 C CA . VAL A 1 219 ? 14.844 4.312 6.719 1 98.81 219 VAL A CA 1
ATOM 1692 C C . VAL A 1 219 ? 14.367 2.867 6.629 1 98.81 219 VAL A C 1
ATOM 1694 O O . VAL A 1 219 ? 14.305 2.295 5.539 1 98.81 219 VAL A O 1
ATOM 1697 N N . ARG A 1 220 ? 14.156 2.254 7.727 1 98.75 220 ARG A N 1
ATOM 1698 C CA . ARG A 1 220 ? 13.602 0.906 7.82 1 98.75 220 ARG A CA 1
ATOM 1699 C C . ARG A 1 220 ? 12.172 0.934 8.344 1 98.75 220 ARG A C 1
ATOM 1701 O O . ARG A 1 220 ? 11.93 1.3 9.492 1 98.75 220 ARG A O 1
ATOM 1708 N N . PHE A 1 221 ? 11.195 0.62 7.477 1 98.88 221 PHE A N 1
ATOM 1709 C CA . PHE A 1 221 ? 9.797 0.538 7.887 1 98.88 221 PHE A CA 1
ATOM 1710 C C . PHE A 1 221 ? 9.469 -0.856 8.406 1 98.88 221 PHE A C 1
ATOM 1712 O O . PHE A 1 221 ? 9.812 -1.857 7.777 1 98.88 221 PHE A O 1
ATOM 1719 N N . ILE A 1 222 ? 8.781 -0.938 9.523 1 98.81 222 ILE A N 1
ATOM 1720 C CA . ILE A 1 222 ? 8.461 -2.205 10.172 1 98.81 222 ILE A CA 1
ATOM 1721 C C . ILE A 1 222 ? 6.969 -2.26 10.492 1 98.81 222 ILE A C 1
ATOM 1723 O O . ILE A 1 222 ? 6.457 -1.423 11.242 1 98.81 222 ILE A O 1
ATOM 1727 N N . GLU A 1 223 ? 6.246 -3.141 9.945 1 98.5 223 GLU A N 1
ATOM 1728 C CA . GLU A 1 223 ? 4.84 -3.393 10.242 1 98.5 223 GLU A CA 1
ATOM 1729 C C . GLU A 1 223 ? 4.645 -4.785 10.844 1 98.5 223 GLU A C 1
ATOM 1731 O O . GLU A 1 223 ? 5.156 -5.77 10.305 1 98.5 223 GLU A O 1
ATOM 1736 N N . GLU A 1 224 ? 3.922 -4.879 11.859 1 97.19 224 GLU A N 1
ATOM 1737 C CA . GLU A 1 224 ? 3.684 -6.168 12.5 1 97.19 224 GLU A CA 1
ATOM 1738 C C . GLU A 1 224 ? 2.213 -6.562 12.422 1 97.19 224 GLU A C 1
ATOM 1740 O O . GLU A 1 224 ? 1.334 -5.801 12.828 1 97.19 224 GLU A O 1
ATOM 1745 N N . VAL A 1 225 ? 1.987 -7.711 11.914 1 97.75 225 VAL A N 1
ATOM 1746 C CA . VAL A 1 225 ? 0.642 -8.258 11.766 1 97.75 225 VAL A CA 1
ATOM 1747 C C . VAL A 1 225 ? 0.465 -9.453 12.695 1 97.75 225 VAL A C 1
ATOM 1749 O O . VAL A 1 225 ? 1.148 -10.469 12.547 1 97.75 225 VAL A O 1
ATOM 1752 N N . GLU A 1 226 ? -0.391 -9.352 13.625 1 97.12 226 GLU A N 1
ATOM 1753 C CA . GLU A 1 226 ? -0.738 -10.484 14.477 1 97.12 226 GLU A CA 1
ATOM 1754 C C . GLU A 1 226 ? -1.626 -11.484 13.734 1 97.12 226 GLU A C 1
ATOM 1756 O O . GLU A 1 226 ? -2.604 -11.094 13.094 1 97.12 226 GLU A O 1
ATOM 1761 N N . LEU A 1 227 ? -1.205 -12.711 13.781 1 94.44 227 LEU A N 1
ATOM 1762 C CA . LEU A 1 227 ? -1.968 -13.742 13.086 1 94.44 227 LEU A CA 1
ATOM 1763 C C . LEU A 1 227 ? -2.951 -14.422 14.039 1 94.44 227 LEU A C 1
ATOM 1765 O O . LEU A 1 227 ? -2.67 -14.57 15.227 1 94.44 227 LEU A O 1
ATOM 1769 N N . LYS A 1 228 ? -4.23 -14.43 13.672 1 75.62 228 LYS A N 1
ATOM 1770 C CA . LYS A 1 228 ? -5.254 -15.047 14.508 1 75.62 228 LYS A CA 1
ATOM 1771 C C . LYS A 1 228 ? -5.062 -16.562 14.57 1 75.62 228 LYS A C 1
ATOM 1773 O O . LYS A 1 228 ? -4.711 -17.188 13.57 1 75.62 228 LYS A O 1
ATOM 1778 N N . SER A 1 229 ? -4.812 -17.156 15.805 1 63.06 229 SER A N 1
ATOM 1779 C CA . SER A 1 229 ? -4.848 -18.594 16.047 1 63.06 229 SER A CA 1
ATOM 1780 C C . SER A 1 229 ? -6.195 -19.188 15.664 1 63.06 229 SER A C 1
ATOM 1782 O O . SER A 1 229 ? -7.219 -18.5 15.703 1 63.06 229 SER A O 1
ATOM 1784 N N . MET B 1 1 ? 13.977 -39.281 0.1 1 80.12 1 MET B N 1
ATOM 1785 C CA . MET B 1 1 ? 12.641 -39.75 0.502 1 80.12 1 MET B CA 1
ATOM 1786 C C . MET B 1 1 ? 11.578 -39.188 -0.435 1 80.12 1 MET B C 1
ATOM 1788 O O . MET B 1 1 ? 11.68 -38.031 -0.888 1 80.12 1 MET B O 1
ATOM 1792 N N . PRO B 1 2 ? 10.594 -40.031 -0.776 1 90.44 2 PRO B N 1
ATOM 1793 C CA . PRO B 1 2 ? 9.57 -39.562 -1.714 1 90.44 2 PRO B CA 1
ATOM 1794 C C . PRO B 1 2 ? 8.789 -38.375 -1.173 1 90.44 2 PRO B C 1
ATOM 1796 O O . PRO B 1 2 ? 8.664 -38.188 0.044 1 90.44 2 PRO B O 1
ATOM 1799 N N . LEU B 1 3 ? 8.422 -37.594 -2.07 1 96.94 3 LEU B N 1
ATOM 1800 C CA . LEU B 1 3 ? 7.598 -36.438 -1.728 1 96.94 3 LEU B CA 1
ATOM 1801 C C . LEU B 1 3 ? 6.234 -36.875 -1.208 1 96.94 3 LEU B C 1
ATOM 1803 O O . LEU B 1 3 ? 5.801 -38 -1.454 1 96.94 3 LEU B O 1
ATOM 1807 N N . ALA B 1 4 ? 5.629 -36.031 -0.479 1 97.19 4 ALA B N 1
ATOM 1808 C CA . ALA B 1 4 ? 4.316 -36.312 0.105 1 97.19 4 ALA B CA 1
ATOM 1809 C C . ALA B 1 4 ? 3.402 -35.094 -0.011 1 97.19 4 ALA B C 1
ATOM 1811 O O . ALA B 1 4 ? 3.867 -34 -0.274 1 97.19 4 ALA B O 1
ATOM 1812 N N . LYS B 1 5 ? 2.049 -35.406 0.149 1 97.25 5 LYS B N 1
ATOM 1813 C CA . LYS B 1 5 ? 1.104 -34.312 0.187 1 97.25 5 LYS B CA 1
ATOM 1814 C C . LYS B 1 5 ? 1.477 -33.312 1.273 1 97.25 5 LYS B C 1
ATOM 1816 O O . LYS B 1 5 ? 1.859 -33.688 2.379 1 97.25 5 LYS B O 1
ATOM 1821 N N . GLY B 1 6 ? 1.459 -32.031 0.922 1 97.25 6 GLY B N 1
ATOM 1822 C CA . GLY B 1 6 ? 1.823 -31 1.858 1 97.25 6 GLY B CA 1
ATOM 1823 C C . GLY B 1 6 ? 3.23 -30.469 1.648 1 97.25 6 GLY B C 1
ATOM 1824 O O . GLY B 1 6 ? 3.58 -29.391 2.148 1 97.25 6 GLY B O 1
ATOM 1825 N N . ASP B 1 7 ? 4.035 -31.25 0.957 1 98.06 7 ASP B N 1
ATOM 1826 C CA . ASP B 1 7 ? 5.402 -30.812 0.699 1 98.06 7 ASP B CA 1
ATOM 1827 C C . ASP B 1 7 ? 5.43 -29.594 -0.221 1 98.06 7 ASP B C 1
ATOM 1829 O O . ASP B 1 7 ? 4.645 -29.516 -1.167 1 98.06 7 ASP B O 1
ATOM 1833 N N . TYR B 1 8 ? 6.301 -28.672 0.117 1 98.56 8 TYR B N 1
ATOM 1834 C CA . TYR B 1 8 ? 6.621 -27.547 -0.748 1 98.56 8 TYR B CA 1
ATOM 1835 C C . TYR B 1 8 ? 7.797 -27.875 -1.66 1 98.56 8 TYR B C 1
ATOM 1837 O O . TYR B 1 8 ? 8.875 -28.234 -1.187 1 98.56 8 TYR B O 1
ATOM 1845 N N . ILE B 1 9 ? 7.598 -27.719 -2.973 1 98.69 9 ILE B N 1
ATOM 1846 C CA . ILE B 1 9 ? 8.695 -28.031 -3.879 1 98.69 9 ILE B CA 1
ATOM 1847 C C . ILE B 1 9 ? 8.805 -26.938 -4.938 1 98.69 9 ILE B C 1
ATOM 1849 O O . ILE B 1 9 ? 7.824 -26.25 -5.246 1 98.69 9 ILE B O 1
ATOM 1853 N N . LEU B 1 10 ? 9.977 -26.672 -5.387 1 98.69 10 LEU B N 1
ATOM 1854 C CA . LEU B 1 10 ? 10.227 -25.891 -6.594 1 98.69 10 LEU B CA 1
ATOM 1855 C C . LEU B 1 10 ? 10.367 -26.797 -7.809 1 98.69 10 LEU B C 1
ATOM 1857 O O . LEU B 1 10 ? 11.234 -27.672 -7.84 1 98.69 10 LEU B O 1
ATOM 1861 N N . LEU B 1 11 ? 9.508 -26.562 -8.789 1 98.56 11 LEU B N 1
ATOM 1862 C CA . LEU B 1 11 ? 9.391 -27.484 -9.906 1 98.56 11 LEU B CA 1
ATOM 1863 C C . LEU B 1 11 ? 9.734 -26.797 -11.227 1 98.56 11 LEU B C 1
ATOM 1865 O O . LEU B 1 11 ? 9.148 -25.766 -11.562 1 98.56 11 LEU B O 1
ATOM 1869 N N . ASP B 1 12 ? 10.711 -27.297 -11.922 1 98.62 12 ASP B N 1
ATOM 1870 C CA . ASP B 1 12 ? 10.906 -26.984 -13.336 1 98.62 12 ASP B CA 1
ATOM 1871 C C . ASP B 1 12 ? 10.117 -27.938 -14.227 1 98.62 12 ASP B C 1
ATOM 1873 O O . ASP B 1 12 ? 10.117 -29.141 -14 1 98.62 12 ASP B O 1
ATOM 1877 N N . TYR B 1 13 ? 9.445 -27.344 -15.227 1 98.75 13 TYR B N 1
ATOM 1878 C CA . TYR B 1 13 ? 8.695 -28.266 -16.062 1 98.75 13 TYR B CA 1
ATOM 1879 C C . TYR B 1 13 ? 8.445 -27.672 -17.453 1 98.75 13 TYR B C 1
ATOM 1881 O O . TYR B 1 13 ? 8.586 -26.453 -17.641 1 98.75 13 TYR B O 1
ATOM 1889 N N . THR B 1 14 ? 8.156 -28.516 -18.375 1 98.75 14 THR B N 1
ATOM 1890 C CA . THR B 1 14 ? 7.723 -28.234 -19.75 1 98.75 14 THR B CA 1
ATOM 1891 C C . THR B 1 14 ? 6.535 -29.109 -20.141 1 98.75 14 THR B C 1
ATOM 1893 O O . THR B 1 14 ? 6.512 -30.297 -19.828 1 98.75 14 THR B O 1
ATOM 1896 N N . VAL B 1 15 ? 5.582 -28.516 -20.688 1 98.62 15 VAL B N 1
ATOM 1897 C CA . VAL B 1 15 ? 4.398 -29.219 -21.172 1 98.62 15 VAL B CA 1
ATOM 1898 C C . VAL B 1 15 ? 4.41 -29.25 -22.703 1 98.62 15 VAL B C 1
ATOM 1900 O O . VAL B 1 15 ? 4.559 -28.219 -23.359 1 98.62 15 VAL B O 1
ATOM 1903 N N . VAL B 1 16 ? 4.234 -30.453 -23.234 1 98.38 16 VAL B N 1
ATOM 1904 C CA . VAL B 1 16 ? 4.312 -30.672 -24.672 1 98.38 16 VAL B CA 1
ATOM 1905 C C . VAL B 1 16 ? 3.068 -31.406 -25.156 1 98.38 16 VAL B C 1
ATOM 1907 O O . VAL B 1 16 ? 2.615 -32.344 -24.516 1 98.38 16 VAL B O 1
ATOM 1910 N N . VAL B 1 17 ? 2.518 -30.953 -26.219 1 98.12 17 VAL B N 1
ATOM 1911 C CA . VAL B 1 17 ? 1.499 -31.75 -26.891 1 98.12 17 VAL B CA 1
ATOM 1912 C C . VAL B 1 17 ? 2.158 -32.906 -27.641 1 98.12 17 VAL B C 1
ATOM 1914 O O . VAL B 1 17 ? 2.984 -32.688 -28.531 1 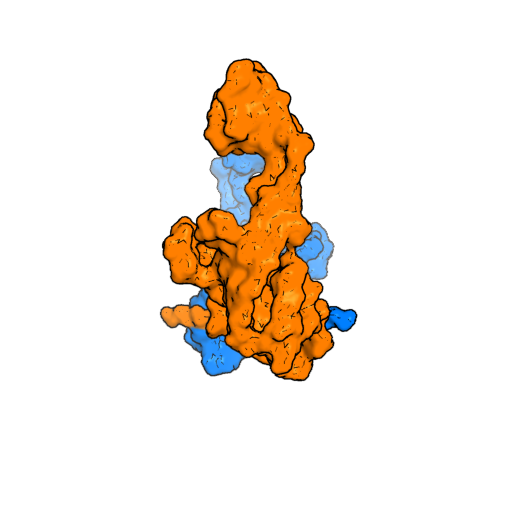98.12 17 VAL B O 1
ATOM 1917 N N . LYS B 1 18 ? 1.789 -34.094 -27.281 1 97.44 18 LYS B N 1
ATOM 1918 C CA . LYS B 1 18 ? 2.518 -35.281 -27.719 1 97.44 18 LYS B CA 1
ATOM 1919 C C . LYS B 1 18 ? 2.479 -35.406 -29.234 1 97.44 18 LYS B C 1
ATOM 1921 O O . LYS B 1 18 ? 3.52 -35.562 -29.891 1 97.44 18 LYS B O 1
ATOM 1926 N N . ASP B 1 19 ? 1.312 -35.344 -29.906 1 94.25 19 ASP B N 1
ATOM 1927 C CA . ASP B 1 19 ? 1.142 -35.625 -31.312 1 94.25 19 ASP B CA 1
ATOM 1928 C C . ASP B 1 19 ? 1.848 -34.594 -32.188 1 94.25 19 ASP B C 1
ATOM 1930 O O . ASP B 1 19 ? 2.416 -34.938 -33.219 1 94.25 19 ASP B O 1
ATOM 1934 N N . GLU B 1 20 ? 1.911 -33.406 -31.766 1 93.81 20 GLU B N 1
ATOM 1935 C CA . GLU B 1 20 ? 2.518 -32.344 -32.562 1 93.81 20 GLU B CA 1
ATOM 1936 C C . GLU B 1 20 ? 3.932 -32.031 -32.062 1 93.81 20 GLU B C 1
ATOM 1938 O O . GLU B 1 20 ? 4.68 -31.297 -32.719 1 93.81 20 GLU B O 1
ATOM 1943 N N . ASN B 1 21 ? 4.227 -32.562 -30.969 1 96 21 ASN B N 1
ATOM 1944 C CA . ASN B 1 21 ? 5.496 -32.25 -30.312 1 96 21 ASN B CA 1
ATOM 1945 C C . ASN B 1 21 ? 5.691 -30.75 -30.125 1 96 21 ASN B C 1
ATOM 1947 O O . ASN B 1 21 ? 6.762 -30.219 -30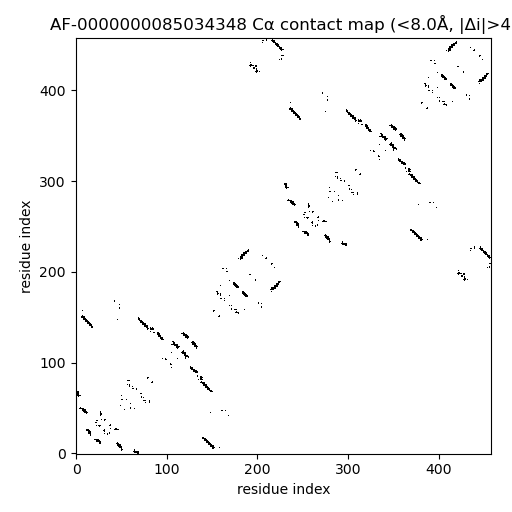.422 1 96 21 ASN B O 1
ATOM 1951 N N . LYS B 1 22 ? 4.688 -30.141 -29.703 1 96.81 22 LYS B N 1
ATOM 1952 C CA . LYS B 1 22 ? 4.672 -28.688 -29.516 1 96.81 22 LYS B CA 1
ATOM 1953 C C . LYS B 1 22 ? 4.691 -28.312 -28.047 1 96.81 22 LYS B C 1
ATOM 1955 O O . LYS B 1 22 ? 3.869 -28.812 -27.266 1 96.81 22 LYS B O 1
ATOM 1960 N N . VAL B 1 23 ? 5.676 -27.406 -27.703 1 98.12 23 VAL B N 1
ATOM 1961 C CA . VAL B 1 23 ? 5.742 -26.891 -26.328 1 98.12 23 VAL B CA 1
ATOM 1962 C C . VAL B 1 23 ? 4.617 -25.875 -26.109 1 98.12 23 VAL B C 1
ATOM 1964 O O . VAL B 1 23 ? 4.449 -24.938 -26.891 1 98.12 23 VAL B O 1
ATOM 1967 N N . VAL B 1 24 ? 3.826 -26.062 -25.016 1 96.31 24 VAL B N 1
ATOM 1968 C CA . VAL B 1 24 ? 2.719 -25.141 -24.75 1 96.31 24 VAL B CA 1
ATOM 1969 C C . VAL B 1 24 ? 3 -24.328 -23.5 1 96.31 24 VAL B C 1
ATOM 1971 O O . VAL B 1 24 ? 2.428 -23.25 -23.312 1 96.31 24 VAL B O 1
ATOM 1974 N N . GLU B 1 25 ? 3.834 -24.828 -22.641 1 97.06 25 GLU B N 1
ATOM 1975 C CA . GLU B 1 25 ? 4.211 -24.141 -21.406 1 97.06 25 GLU B CA 1
ATOM 1976 C C . GLU B 1 25 ? 5.555 -24.656 -20.875 1 97.06 25 GLU B C 1
ATOM 1978 O O . GLU B 1 25 ? 5.867 -25.844 -21 1 97.06 25 GLU B O 1
ATOM 1983 N N . THR B 1 26 ? 6.27 -23.75 -20.344 1 98.44 26 THR B N 1
ATOM 1984 C CA . THR B 1 26 ? 7.535 -24.172 -19.734 1 98.44 26 THR B CA 1
ATOM 1985 C C . THR B 1 26 ? 7.996 -23.156 -18.703 1 98.44 26 THR B C 1
ATOM 1987 O O . THR B 1 26 ? 7.672 -21.969 -18.797 1 98.44 26 THR B O 1
ATOM 1990 N N . THR B 1 27 ? 8.711 -23.625 -17.656 1 98.19 27 THR B N 1
ATOM 1991 C CA . THR B 1 27 ? 9.336 -22.75 -16.688 1 98.19 27 THR B CA 1
ATOM 1992 C C . THR B 1 27 ? 10.742 -22.344 -17.125 1 98.19 27 THR B C 1
ATOM 1994 O O . THR B 1 27 ? 11.391 -21.516 -16.484 1 98.19 27 THR B O 1
ATOM 1997 N N . GLN B 1 28 ? 11.234 -22.953 -18.219 1 97.62 28 GLN B N 1
ATOM 1998 C CA . GLN B 1 28 ? 12.602 -22.734 -18.672 1 97.62 28 GLN B CA 1
ATOM 1999 C C . GLN B 1 28 ? 12.656 -21.719 -19.797 1 97.62 28 GLN B C 1
ATOM 2001 O O . GLN B 1 28 ? 12.102 -21.953 -20.875 1 97.62 28 GLN B O 1
ATOM 2006 N N . GLU B 1 29 ? 13.383 -20.719 -19.516 1 97.38 29 GLU B N 1
ATOM 2007 C CA . GLU B 1 29 ? 13.484 -19.641 -20.5 1 97.38 29 GLU B CA 1
ATOM 2008 C C . GLU B 1 29 ? 14.078 -20.141 -21.812 1 97.38 29 GLU B C 1
ATOM 2010 O O . GLU B 1 29 ? 13.578 -19.812 -22.891 1 97.38 29 GLU B O 1
ATOM 2015 N N . SER B 1 30 ? 15.125 -20.922 -21.75 1 97.25 30 SER B N 1
ATOM 2016 C CA . SER B 1 30 ? 15.789 -21.438 -22.938 1 97.25 30 SER B CA 1
ATOM 2017 C C . SER B 1 30 ? 14.828 -22.266 -23.797 1 97.25 30 SER B C 1
ATOM 2019 O O . SER B 1 30 ? 14.82 -22.141 -25.016 1 97.25 30 SER B O 1
ATOM 2021 N N . VAL B 1 31 ? 14.023 -23.047 -23.141 1 97.88 31 VAL B N 1
ATOM 2022 C CA . VAL B 1 31 ? 13.055 -23.875 -23.844 1 97.88 31 VAL B CA 1
ATOM 2023 C C . VAL B 1 31 ? 11.992 -22.984 -24.484 1 97.88 31 VAL B C 1
ATOM 2025 O O . VAL B 1 31 ? 11.57 -23.234 -25.609 1 97.88 31 VAL B O 1
ATOM 2028 N N . ALA B 1 32 ? 11.586 -21.984 -23.75 1 98.25 32 ALA B N 1
ATOM 2029 C CA . ALA B 1 32 ? 10.594 -21.062 -24.281 1 98.25 32 ALA B CA 1
ATOM 2030 C C . ALA B 1 32 ? 11.117 -20.359 -25.547 1 98.25 32 ALA B C 1
ATOM 2032 O O . ALA B 1 32 ? 10.383 -20.219 -26.531 1 98.25 32 ALA B O 1
ATOM 2033 N N . LYS B 1 33 ? 12.359 -19.969 -25.531 1 97.75 33 LYS B N 1
ATOM 2034 C CA . LYS B 1 33 ? 12.977 -19.297 -26.672 1 97.75 33 LYS B CA 1
ATOM 2035 C C . LYS B 1 33 ? 13.078 -20.25 -27.859 1 97.75 33 LYS B C 1
ATOM 2037 O O . LYS B 1 33 ? 12.727 -19.891 -28.984 1 97.75 33 LYS B O 1
ATOM 2042 N N . GLU B 1 34 ? 13.508 -21.422 -27.609 1 97.44 34 GLU B N 1
ATOM 2043 C CA . GLU B 1 34 ? 13.664 -22.422 -28.672 1 97.44 34 GLU B CA 1
ATOM 2044 C C . GLU B 1 34 ? 12.32 -22.797 -29.281 1 97.44 34 GLU B C 1
ATOM 2046 O O . GLU B 1 34 ? 12.219 -23 -30.5 1 97.44 34 GLU B O 1
ATOM 2051 N N . ALA B 1 35 ? 11.312 -22.812 -28.438 1 97 35 ALA B N 1
ATOM 2052 C CA . ALA B 1 35 ? 9.977 -23.219 -28.875 1 97 35 ALA B CA 1
ATOM 2053 C C . ALA B 1 35 ? 9.211 -22.047 -29.484 1 97 35 ALA B C 1
ATOM 2055 O O . ALA B 1 35 ? 8.102 -22.219 -29.984 1 97 35 ALA B O 1
ATOM 2056 N N . GLY B 1 36 ? 9.773 -20.859 -29.359 1 96.69 36 GLY B N 1
ATOM 2057 C CA . GLY B 1 36 ? 9.141 -19.672 -29.938 1 96.69 36 GLY B CA 1
ATOM 2058 C C . GLY B 1 36 ? 7.965 -19.172 -29.125 1 96.69 36 GLY B C 1
ATOM 2059 O O . GLY B 1 36 ? 7.043 -18.562 -29.672 1 96.69 36 GLY B O 1
ATOM 2060 N N . ILE B 1 37 ? 7.973 -19.438 -27.781 1 96.81 37 ILE B N 1
ATOM 2061 C CA . ILE B 1 37 ? 6.84 -19.016 -26.969 1 96.81 37 ILE B CA 1
ATOM 2062 C C . ILE B 1 37 ? 7.324 -18.094 -25.844 1 96.81 37 ILE B C 1
ATOM 2064 O O . ILE B 1 37 ? 6.605 -17.875 -24.859 1 96.81 37 ILE B O 1
ATOM 2068 N N . TYR B 1 38 ? 8.531 -17.609 -26.016 1 97.5 38 TYR B N 1
ATOM 2069 C CA . TYR B 1 38 ? 9.133 -16.734 -25 1 97.5 38 TYR B CA 1
ATOM 2070 C C . TYR B 1 38 ? 8.352 -15.438 -24.875 1 97.5 38 TYR B C 1
ATOM 2072 O O . TYR B 1 38 ? 7.984 -14.82 -25.875 1 97.5 38 TYR B O 1
ATOM 2080 N N . LYS B 1 39 ? 8.055 -15.102 -23.688 1 95.12 39 LYS B N 1
ATOM 2081 C CA . LYS B 1 39 ? 7.469 -13.805 -23.344 1 95.12 39 LYS B CA 1
ATOM 2082 C C . LYS B 1 39 ? 8.344 -13.055 -22.344 1 95.12 39 LYS B C 1
ATOM 2084 O O . LYS B 1 39 ? 8.594 -13.539 -21.25 1 95.12 39 LYS B O 1
ATOM 2089 N N . PRO B 1 40 ? 8.625 -11.781 -22.734 1 93.38 40 PRO B N 1
ATOM 2090 C CA . PRO B 1 40 ? 9.531 -11.016 -21.875 1 93.38 40 PRO B CA 1
ATOM 2091 C C . PRO B 1 40 ? 8.93 -10.703 -20.5 1 93.38 40 PRO B C 1
ATOM 2093 O O . PRO B 1 40 ? 9.664 -10.547 -19.531 1 93.38 40 PRO B O 1
ATOM 2096 N N . GLU B 1 41 ? 7.625 -10.656 -20.422 1 93 41 GLU B N 1
ATOM 2097 C CA . GLU B 1 41 ? 6.961 -10.258 -19.188 1 93 41 GLU B CA 1
ATOM 2098 C C . GLU B 1 41 ? 6.789 -11.445 -18.234 1 93 41 GLU B C 1
ATOM 2100 O O . GLU B 1 41 ? 6.453 -11.273 -17.062 1 93 41 GLU B O 1
ATOM 2105 N N . GLU B 1 42 ? 7.066 -12.578 -18.781 1 93.31 42 GLU B N 1
ATOM 2106 C CA . GLU B 1 42 ? 6.879 -13.781 -17.984 1 93.31 42 GLU B CA 1
ATOM 2107 C C . GLU B 1 42 ? 8.07 -14.016 -17.062 1 93.31 42 GLU B C 1
ATOM 2109 O O . GLU B 1 42 ? 9.203 -13.68 -17.406 1 93.31 42 GLU B O 1
ATOM 2114 N N . ILE B 1 43 ? 7.781 -14.586 -15.984 1 93.81 43 ILE B N 1
ATOM 2115 C CA . ILE B 1 43 ? 8.844 -14.945 -15.055 1 93.81 43 ILE B CA 1
ATOM 2116 C C . ILE B 1 43 ? 9.172 -16.438 -15.188 1 93.81 43 ILE B C 1
ATOM 2118 O O . ILE B 1 43 ? 8.312 -17.281 -14.953 1 93.81 43 ILE B O 1
ATOM 2122 N N . TYR B 1 44 ? 10.414 -16.641 -15.602 1 96.38 44 TYR B N 1
ATOM 2123 C CA . TYR B 1 44 ? 10.859 -18.016 -15.773 1 96.38 44 TYR B CA 1
ATOM 2124 C C . TYR B 1 44 ? 11.641 -18.5 -14.555 1 96.38 44 TYR B C 1
ATOM 2126 O O . TYR B 1 44 ? 12.156 -17.688 -13.781 1 96.38 44 TYR B O 1
ATOM 2134 N N . GLY B 1 45 ? 11.664 -19.859 -14.406 1 96.56 45 GLY B N 1
ATOM 2135 C CA . GLY B 1 45 ? 12.297 -20.516 -13.273 1 96.56 45 GLY B CA 1
ATOM 2136 C C . GLY B 1 45 ? 11.383 -21.5 -12.57 1 96.56 45 GLY B C 1
ATOM 2137 O O . GLY B 1 45 ? 10.211 -21.625 -12.914 1 96.56 45 GLY B O 1
ATOM 2138 N N . PRO B 1 46 ? 11.953 -22.156 -11.633 1 97.44 46 PRO B N 1
ATOM 2139 C CA . PRO B 1 46 ? 11.148 -23.156 -10.922 1 97.44 46 PRO B CA 1
ATOM 2140 C C . PRO B 1 46 ? 9.938 -22.531 -10.219 1 97.44 46 PRO B C 1
ATOM 2142 O O . PRO B 1 46 ? 10.047 -21.453 -9.648 1 97.44 46 PRO B O 1
ATOM 2145 N N . ARG B 1 47 ? 8.867 -23.234 -10.25 1 97 47 ARG B N 1
ATOM 2146 C CA . ARG B 1 47 ? 7.621 -22.75 -9.664 1 97 47 ARG B CA 1
ATOM 2147 C C . ARG B 1 47 ? 7.332 -23.453 -8.344 1 97 47 ARG B C 1
ATOM 2149 O O . ARG B 1 47 ? 7.59 -24.656 -8.203 1 97 47 ARG B O 1
ATOM 2156 N N . LEU B 1 48 ? 6.762 -22.656 -7.473 1 98.44 48 LEU B N 1
ATOM 2157 C CA . LEU B 1 48 ? 6.336 -23.266 -6.219 1 98.44 48 LEU B CA 1
ATOM 2158 C C . LEU B 1 48 ? 5.102 -24.125 -6.426 1 98.44 48 LEU B C 1
ATOM 2160 O O . LEU B 1 48 ? 4.121 -23.688 -7.027 1 98.44 48 LEU B O 1
ATOM 2164 N N . VAL B 1 49 ? 5.18 -25.328 -5.992 1 98.62 49 VAL B N 1
ATOM 2165 C CA . VAL B 1 49 ? 4.066 -26.281 -5.965 1 98.62 49 VAL B CA 1
ATOM 2166 C C . VAL B 1 49 ? 3.9 -26.844 -4.555 1 98.62 49 VAL B C 1
ATOM 2168 O O . VAL B 1 49 ? 4.863 -27.328 -3.959 1 98.62 49 VAL B O 1
ATOM 2171 N N . ILE B 1 50 ? 2.805 -26.656 -4.07 1 98.5 50 ILE B N 1
ATOM 2172 C CA . ILE B 1 50 ? 2.439 -27.328 -2.822 1 98.5 50 ILE B CA 1
ATOM 2173 C C . ILE B 1 50 ? 1.587 -28.562 -3.125 1 98.5 50 ILE B C 1
ATOM 2175 O O . ILE B 1 50 ? 0.429 -28.438 -3.531 1 98.5 50 ILE B O 1
ATOM 2179 N N . LEU B 1 51 ? 2.191 -29.719 -2.902 1 98.38 51 LEU B N 1
ATOM 2180 C CA . LEU B 1 51 ? 1.523 -30.953 -3.281 1 98.38 51 LEU B CA 1
ATOM 2181 C C . LEU B 1 51 ? 0.227 -31.141 -2.498 1 98.38 51 LEU B C 1
ATOM 2183 O O . LEU B 1 51 ? 0.215 -31.016 -1.271 1 98.38 51 LEU B O 1
ATOM 2187 N N . GLY B 1 52 ? -0.815 -31.391 -3.24 1 97.38 52 GLY B N 1
ATOM 2188 C CA . GLY B 1 52 ? -2.119 -31.531 -2.613 1 97.38 52 GLY B CA 1
ATOM 2189 C C . GLY B 1 52 ? -2.926 -30.25 -2.615 1 97.38 52 GLY B C 1
ATOM 2190 O O . GLY B 1 52 ? -4.141 -30.281 -2.398 1 97.38 52 GLY B O 1
ATOM 2191 N N . GLU B 1 53 ? -2.314 -29.156 -2.814 1 97.31 53 GLU B N 1
ATOM 2192 C CA . GLU B 1 53 ? -3.006 -27.875 -2.812 1 97.31 53 GLU B CA 1
ATOM 2193 C C . GLU B 1 53 ? -2.957 -27.219 -4.191 1 97.31 53 GLU B C 1
ATOM 2195 O O . GLU B 1 53 ? -3.98 -26.766 -4.703 1 97.31 53 GLU B O 1
ATOM 2200 N N . THR B 1 54 ? -1.776 -27.094 -4.754 1 97.88 54 THR B N 1
ATOM 2201 C CA . THR B 1 54 ? -1.644 -26.531 -6.098 1 97.88 54 THR B CA 1
ATOM 2202 C C . THR B 1 54 ? -2.371 -27.406 -7.117 1 97.88 54 THR B C 1
ATOM 2204 O O . THR B 1 54 ? -2.207 -28.641 -7.121 1 97.88 54 THR B O 1
ATOM 2207 N N . PRO B 1 55 ? -3.182 -26.812 -7.918 1 97.44 55 PRO B N 1
ATOM 2208 C CA . PRO B 1 55 ? -3.879 -27.625 -8.922 1 97.44 55 PRO B CA 1
ATOM 2209 C C . PRO B 1 55 ? -2.936 -28.203 -9.969 1 97.44 55 PRO B C 1
ATOM 2211 O O . PRO B 1 55 ? -2.246 -27.453 -10.672 1 97.44 55 PRO B O 1
ATOM 2214 N N . LEU B 1 56 ? -2.867 -29.422 -10.07 1 98.12 56 LEU B N 1
ATOM 2215 C CA . LEU B 1 56 ? -2.107 -30.188 -11.055 1 98.12 56 LEU B CA 1
ATOM 2216 C C . LEU B 1 56 ? -2.971 -31.281 -11.672 1 98.12 56 LEU B C 1
ATOM 2218 O O . LEU B 1 56 ? -3.91 -31.766 -11.039 1 98.12 56 LEU B O 1
ATOM 2222 N N . TRP B 1 57 ? -2.652 -31.672 -12.93 1 98.25 57 TRP B N 1
ATOM 2223 C CA . TRP B 1 57 ? -3.281 -32.875 -13.477 1 98.25 57 TRP B CA 1
ATOM 2224 C C . TRP B 1 57 ? -2.949 -34.094 -12.633 1 98.25 57 TRP B C 1
ATOM 2226 O O . TRP B 1 57 ? -1.815 -34.25 -12.18 1 98.25 57 TRP B O 1
ATOM 2236 N N . GLU B 1 58 ? -3.865 -34.938 -12.492 1 98.25 58 GLU B N 1
ATOM 2237 C CA . GLU B 1 58 ? -3.76 -36.094 -11.602 1 98.25 58 GLU B CA 1
ATOM 2238 C C . GLU B 1 58 ? -2.512 -36.906 -11.898 1 98.25 58 GLU B C 1
ATOM 2240 O O . GLU B 1 58 ? -1.757 -37.281 -10.992 1 98.25 58 GLU B O 1
ATOM 2245 N N . PRO B 1 59 ? -2.219 -37.25 -13.172 1 98.5 59 PRO B N 1
ATOM 2246 C CA . PRO B 1 59 ? -1.018 -38.031 -13.453 1 98.5 59 PRO B CA 1
ATOM 2247 C C . PRO B 1 59 ? 0.267 -37.312 -13.031 1 98.5 59 PRO B C 1
ATOM 2249 O O . PRO B 1 59 ? 1.233 -37.969 -12.633 1 98.5 59 PRO B O 1
ATOM 2252 N N . VAL B 1 60 ? 0.318 -36.031 -13.125 1 98.56 60 VAL B N 1
ATOM 2253 C CA . VAL B 1 60 ? 1.499 -35.281 -12.758 1 98.56 60 VAL B CA 1
ATOM 2254 C C . VAL B 1 60 ? 1.712 -35.344 -11.25 1 98.56 60 VAL B C 1
ATOM 2256 O O . VAL B 1 60 ? 2.82 -35.594 -10.781 1 98.56 60 VAL B O 1
ATOM 2259 N N . GLU B 1 61 ? 0.669 -35.062 -10.492 1 98.25 61 GLU B N 1
ATOM 2260 C CA . GLU B 1 61 ? 0.781 -35.125 -9.039 1 98.25 61 GLU B CA 1
ATOM 2261 C C . GLU B 1 61 ? 1.209 -36.531 -8.586 1 98.25 61 GLU B C 1
ATOM 2263 O O . GLU B 1 61 ? 2.059 -36.656 -7.703 1 98.25 61 GLU B O 1
ATOM 2268 N N . ALA B 1 62 ? 0.548 -37.562 -9.203 1 97.62 62 ALA B N 1
ATOM 2269 C CA . ALA B 1 62 ? 0.885 -38.938 -8.852 1 97.62 62 ALA B CA 1
ATOM 2270 C C . ALA B 1 62 ? 2.363 -39.219 -9.102 1 97.62 62 ALA B C 1
ATOM 2272 O O . ALA B 1 62 ? 3.02 -39.906 -8.297 1 97.62 62 ALA B O 1
ATOM 2273 N N . ALA B 1 63 ? 2.869 -38.75 -10.18 1 97.62 63 ALA B N 1
ATOM 2274 C CA . ALA B 1 63 ? 4.277 -38.938 -10.508 1 97.62 63 ALA B CA 1
ATOM 2275 C C . ALA B 1 63 ? 5.176 -38.219 -9.508 1 97.62 63 ALA B C 1
ATOM 2277 O O . ALA B 1 63 ? 6.207 -38.781 -9.094 1 97.62 63 ALA B O 1
ATOM 2278 N N . LEU B 1 64 ? 4.793 -37.031 -9.094 1 98.06 64 LEU B N 1
ATOM 2279 C CA . LEU B 1 64 ? 5.594 -36.25 -8.164 1 98.06 64 LEU B CA 1
ATOM 2280 C C . LEU B 1 64 ? 5.629 -36.906 -6.789 1 98.06 64 LEU B C 1
ATOM 2282 O O . LEU B 1 64 ? 6.648 -36.875 -6.102 1 98.06 64 LEU B O 1
ATOM 2286 N N . LEU B 1 65 ? 4.527 -37.531 -6.387 1 97.5 65 LEU B N 1
ATOM 2287 C CA . LEU B 1 65 ? 4.449 -38.156 -5.082 1 97.5 65 LEU B CA 1
ATOM 2288 C C . LEU B 1 65 ? 5.375 -39.375 -5.02 1 97.5 65 LEU B C 1
ATOM 2290 O O . LEU B 1 65 ? 5.672 -39.875 -3.936 1 97.5 65 LEU B O 1
ATOM 2294 N N . LYS B 1 66 ? 5.867 -39.812 -6.191 1 95.75 66 LYS B N 1
ATOM 2295 C CA . LYS B 1 66 ? 6.793 -40.938 -6.258 1 95.75 66 LYS B CA 1
ATOM 2296 C C . LYS B 1 66 ? 8.219 -40.469 -6.516 1 95.75 66 LYS B C 1
ATOM 2298 O O . LYS B 1 66 ? 9.148 -41.281 -6.574 1 95.75 66 LYS B O 1
ATOM 2303 N N . ALA B 1 67 ? 8.391 -39.219 -6.695 1 96.81 67 ALA B N 1
ATOM 2304 C CA . ALA B 1 67 ? 9.688 -38.656 -7.062 1 96.81 67 ALA B CA 1
ATOM 2305 C C . ALA B 1 67 ? 10.43 -38.156 -5.832 1 96.81 67 ALA B C 1
ATOM 2307 O O . ALA B 1 67 ? 9.836 -37.938 -4.773 1 96.81 67 ALA B O 1
ATOM 2308 N N . ASP B 1 68 ? 11.781 -37.969 -6.012 1 96.69 68 ASP B N 1
ATOM 2309 C CA . ASP B 1 68 ? 12.641 -37.375 -4.992 1 96.69 68 ASP B CA 1
ATOM 2310 C C . ASP B 1 68 ? 13.133 -36 -5.422 1 96.69 68 ASP B C 1
ATOM 2312 O O . ASP B 1 68 ? 13.039 -35.656 -6.594 1 96.69 68 ASP B O 1
ATOM 2316 N N . GLU B 1 69 ? 13.609 -35.281 -4.406 1 97.31 69 GLU B N 1
ATOM 2317 C CA . GLU B 1 69 ? 14.281 -34 -4.73 1 97.31 69 GLU B CA 1
ATOM 2318 C C . GLU B 1 69 ? 15.398 -34.219 -5.742 1 97.31 69 GLU B C 1
ATOM 2320 O O . GLU B 1 69 ? 16.172 -35.188 -5.629 1 97.31 69 GLU B O 1
ATOM 2325 N N . GLY B 1 70 ? 15.5 -33.375 -6.699 1 97.56 70 GLY B N 1
ATOM 2326 C CA . GLY B 1 70 ? 16.562 -33.469 -7.691 1 97.56 70 GLY B CA 1
ATOM 2327 C C . GLY B 1 70 ? 16.25 -34.438 -8.82 1 97.56 70 GLY B C 1
ATOM 2328 O O . GLY B 1 70 ? 17.016 -34.531 -9.781 1 97.56 70 GLY B O 1
ATOM 2329 N N . GLN B 1 71 ? 15.164 -35.156 -8.82 1 97.44 71 GLN B N 1
ATOM 2330 C CA . GLN B 1 71 ? 14.844 -36.188 -9.797 1 97.44 71 GLN B CA 1
ATOM 2331 C C . GLN B 1 71 ? 14.102 -35.625 -10.992 1 97.44 71 GLN B C 1
ATOM 2333 O O . GLN B 1 71 ? 13.242 -34.75 -10.844 1 97.44 71 GLN B O 1
ATOM 2338 N N . ASP B 1 72 ? 14.43 -36.156 -12.102 1 97.88 72 ASP B N 1
ATOM 2339 C CA . ASP B 1 72 ? 13.68 -35.875 -13.32 1 97.88 72 ASP B CA 1
ATOM 2340 C C . ASP B 1 72 ? 12.453 -36.781 -13.43 1 97.88 72 ASP B C 1
ATOM 2342 O O . ASP B 1 72 ? 12.43 -37.875 -12.875 1 97.88 72 ASP B O 1
ATOM 2346 N N . PHE B 1 73 ? 11.453 -36.219 -14.078 1 97.31 73 PHE B N 1
ATOM 2347 C CA . PHE B 1 73 ? 10.281 -37.031 -14.336 1 97.31 73 PHE B CA 1
ATOM 2348 C C . PHE B 1 73 ? 9.68 -36.719 -15.695 1 97.31 73 PHE B C 1
ATOM 2350 O O . PHE B 1 73 ? 9.961 -35.656 -16.281 1 97.31 73 PHE B O 1
ATOM 2357 N N . GLU B 1 74 ? 9.016 -37.625 -16.266 1 98.25 74 GLU B N 1
ATOM 2358 C CA . GLU B 1 74 ? 8.219 -37.5 -17.484 1 98.25 74 GLU B CA 1
ATOM 2359 C C . GLU B 1 74 ? 6.922 -38.312 -17.391 1 98.25 74 GLU B C 1
ATOM 2361 O O . GLU B 1 74 ? 6.938 -39.469 -17.016 1 98.25 74 GLU B O 1
ATOM 2366 N N . VAL B 1 75 ? 5.852 -37.594 -17.672 1 98.38 75 VAL B N 1
ATOM 2367 C CA . VAL B 1 75 ? 4.559 -38.281 -17.531 1 98.38 75 VAL B CA 1
ATOM 2368 C C . VAL B 1 75 ? 3.652 -37.906 -18.703 1 98.38 75 VAL B C 1
ATOM 2370 O O . VAL B 1 75 ? 3.689 -36.75 -19.188 1 98.38 75 VAL B O 1
ATOM 2373 N N . GLU B 1 76 ? 2.943 -38.875 -19.125 1 98.62 76 GLU B N 1
ATOM 2374 C CA . GLU B 1 76 ? 1.924 -38.656 -20.141 1 98.62 76 GLU B CA 1
ATOM 2375 C C . GLU B 1 76 ? 0.562 -38.375 -19.5 1 98.62 76 GLU B C 1
ATOM 2377 O O . GLU B 1 76 ? 0.179 -39.031 -18.531 1 98.62 76 GLU B O 1
ATOM 2382 N N . VAL B 1 77 ? -0.116 -37.406 -20 1 98.75 77 VAL B N 1
ATOM 2383 C CA . VAL B 1 77 ? -1.451 -37.031 -19.531 1 98.75 77 VAL B CA 1
ATOM 2384 C C . VAL B 1 77 ? -2.465 -37.25 -20.656 1 98.75 77 VAL B C 1
ATOM 2386 O O . VAL B 1 77 ? -2.518 -36.469 -21.609 1 98.75 77 VAL B O 1
ATOM 2389 N N . PRO B 1 78 ? -3.262 -38.25 -20.5 1 98.31 78 PRO B N 1
ATOM 2390 C CA . PRO B 1 78 ? -4.254 -38.5 -21.547 1 98.31 78 PRO B CA 1
ATOM 2391 C C . PRO B 1 78 ? -5.355 -37.438 -21.578 1 98.31 78 PRO B C 1
ATOM 2393 O O . PRO B 1 78 ? -5.551 -36.719 -20.609 1 98.31 78 PRO B O 1
ATOM 2396 N N . PRO B 1 79 ? -6.082 -37.375 -22.719 1 97.94 79 PRO B N 1
ATOM 2397 C CA . PRO B 1 79 ? -7.125 -36.375 -22.875 1 97.94 79 PRO B CA 1
ATOM 2398 C C . PRO B 1 79 ? -8.148 -36.406 -21.734 1 97.94 79 PRO B C 1
ATOM 2400 O O . PRO B 1 79 ? -8.586 -35.344 -21.266 1 97.94 79 PRO B O 1
ATOM 2403 N N . GLU B 1 80 ? -8.438 -37.562 -21.203 1 97.5 80 GLU B N 1
ATOM 2404 C CA . GLU B 1 80 ? -9.445 -37.75 -20.156 1 97.5 80 GLU B CA 1
ATOM 2405 C C . GLU B 1 80 ? -9.031 -37.062 -18.859 1 97.5 80 GLU B C 1
ATOM 2407 O O . GLU B 1 80 ? -9.883 -36.656 -18.062 1 97.5 80 GLU B O 1
ATOM 2412 N N . LYS B 1 81 ? -7.773 -36.875 -18.672 1 98.12 81 LYS B N 1
ATOM 2413 C CA . LYS B 1 81 ? -7.238 -36.312 -17.438 1 98.12 81 LYS B CA 1
ATOM 2414 C C . LYS B 1 81 ? -6.727 -34.906 -17.672 1 98.12 81 LYS B C 1
ATOM 2416 O O . LYS B 1 81 ? -6.121 -34.281 -16.781 1 98.12 81 LYS B O 1
ATOM 2421 N N . ALA B 1 82 ? -6.895 -34.375 -18.875 1 97.44 82 ALA B N 1
ATOM 2422 C CA . ALA B 1 82 ? -6.504 -33.031 -19.234 1 97.44 82 ALA B CA 1
ATOM 2423 C C . ALA B 1 82 ? -7.723 -32.188 -19.625 1 97.44 82 ALA B C 1
ATOM 2425 O O . ALA B 1 82 ? -8.531 -31.828 -18.766 1 97.44 82 ALA B O 1
ATOM 2426 N N . TYR B 1 83 ? -7.949 -31.984 -20.906 1 97 83 TYR B N 1
ATOM 2427 C CA . TYR B 1 83 ? -9.031 -31.109 -21.328 1 97 83 TYR B CA 1
ATOM 2428 C C . TYR B 1 83 ? -10.195 -31.906 -21.891 1 97 83 TYR B C 1
ATOM 2430 O O . TYR B 1 83 ? -11.078 -31.344 -22.562 1 97 83 TYR B O 1
ATOM 2438 N N . GLY B 1 84 ? -10.164 -33.219 -21.641 1 96.5 84 GLY B N 1
ATOM 2439 C CA . GLY B 1 84 ? -11.258 -34.094 -22.062 1 96.5 84 GLY B CA 1
ATOM 2440 C C . GLY B 1 84 ? -11.086 -34.625 -23.469 1 96.5 84 GLY B C 1
ATOM 2441 O O . GLY B 1 84 ? -10.18 -34.219 -24.203 1 96.5 84 GLY B O 1
ATOM 2442 N N . VAL B 1 85 ? -11.969 -35.562 -23.797 1 96.56 85 VAL B N 1
ATOM 2443 C CA . VAL B 1 85 ? -11.977 -36.156 -25.141 1 96.56 85 VAL B CA 1
ATOM 2444 C C . VAL B 1 85 ? -12.836 -35.312 -26.078 1 96.56 85 VAL B C 1
ATOM 2446 O O . VAL B 1 85 ? -13.773 -34.625 -25.625 1 96.56 85 VAL B O 1
ATOM 2449 N N . ARG B 1 86 ? -12.398 -35.344 -27.328 1 94.62 86 ARG B N 1
ATOM 2450 C CA . ARG B 1 86 ? -13.219 -34.656 -28.328 1 94.62 86 ARG B CA 1
ATOM 2451 C C . ARG B 1 86 ? -14.609 -35.281 -28.406 1 94.62 86 ARG B C 1
ATOM 2453 O O . ARG B 1 86 ? -14.75 -36.5 -28.391 1 94.62 86 ARG B O 1
ATOM 2460 N N . ASP B 1 87 ? -15.57 -34.344 -28.438 1 95.31 87 ASP B N 1
ATOM 2461 C CA . ASP B 1 87 ? -16.953 -34.812 -28.562 1 95.31 87 ASP B CA 1
ATOM 2462 C C . ASP B 1 87 ? -17.5 -34.5 -29.969 1 95.31 87 ASP B C 1
ATOM 2464 O O . ASP B 1 87 ? -17.672 -33.344 -30.344 1 95.31 87 ASP B O 1
ATOM 2468 N N . PRO B 1 88 ? -17.797 -35.562 -30.672 1 94.81 88 PRO B N 1
ATOM 2469 C CA . PRO B 1 88 ? -18.359 -35.344 -32 1 94.81 88 PRO B CA 1
ATOM 2470 C C . PRO B 1 88 ? -19.688 -34.594 -31.969 1 94.81 88 PRO B C 1
ATOM 2472 O O . PRO B 1 88 ? -20.047 -33.906 -32.938 1 94.81 88 PRO B O 1
ATOM 2475 N N . GLY B 1 89 ? -20.328 -34.656 -30.844 1 95.38 89 GLY B N 1
ATOM 2476 C CA . GLY B 1 89 ? -21.594 -33.969 -30.688 1 95.38 89 GLY B CA 1
ATOM 2477 C C . GLY B 1 89 ? -21.453 -32.469 -30.594 1 95.38 89 GLY B C 1
ATOM 2478 O O . GLY B 1 89 ? -22.438 -31.734 -30.703 1 95.38 89 GLY B O 1
ATOM 2479 N N . LYS B 1 90 ? -20.25 -32.125 -30.375 1 95.81 90 LYS B N 1
ATOM 2480 C CA . LYS B 1 90 ? -20 -30.672 -30.266 1 95.81 90 LYS B CA 1
ATOM 2481 C C . LYS B 1 90 ? -19.547 -30.094 -31.594 1 95.81 90 LYS B C 1
ATOM 2483 O O . LYS B 1 90 ? -19.109 -28.938 -31.656 1 95.81 90 LYS B O 1
ATOM 2488 N N . VAL B 1 91 ? -19.562 -30.875 -32.562 1 95.81 91 VAL B N 1
ATOM 2489 C CA . VAL B 1 91 ? -19.344 -30.422 -33.906 1 95.81 91 VAL B CA 1
ATOM 2490 C C . VAL B 1 91 ? -20.688 -30.266 -34.625 1 95.81 91 VAL B C 1
ATOM 2492 O O . VAL B 1 91 ? -21.438 -31.234 -34.781 1 95.81 91 VAL B O 1
ATOM 2495 N N . LYS B 1 92 ? -20.906 -29.031 -35.062 1 95.81 92 LYS B N 1
ATOM 2496 C CA . LYS B 1 92 ? -22.203 -28.734 -35.656 1 95.81 92 LYS B CA 1
ATOM 2497 C C . LYS B 1 92 ? -22.047 -28.125 -37.031 1 95.81 92 LYS B C 1
ATOM 2499 O O . LYS B 1 92 ? -21.062 -27.453 -37.312 1 95.81 92 LYS B O 1
ATOM 2504 N N . VAL B 1 93 ? -23.094 -28.359 -37.812 1 96.12 93 VAL B N 1
ATOM 2505 C CA . VAL B 1 93 ? -23.156 -27.781 -39.156 1 96.12 93 VAL B CA 1
ATOM 2506 C C . VAL B 1 93 ? -24.188 -26.656 -39.156 1 96.12 93 VAL B C 1
ATOM 2508 O O . VAL B 1 93 ? -25.328 -26.828 -38.719 1 96.12 93 VAL B O 1
ATOM 2511 N N . VAL B 1 94 ? -23.656 -25.516 -39.688 1 95.38 94 VAL B N 1
ATOM 2512 C CA . VAL B 1 94 ? -24.562 -24.375 -39.75 1 95.38 94 VAL B CA 1
ATOM 2513 C C . VAL B 1 94 ? -24.516 -23.75 -41.156 1 95.38 94 VAL B C 1
ATOM 2515 O O . VAL B 1 94 ? -23.562 -23.984 -41.906 1 95.38 94 VAL B O 1
ATOM 2518 N N . SER B 1 95 ? -25.562 -23.016 -41.5 1 94.69 95 SER B N 1
ATOM 2519 C CA . SER B 1 95 ? -25.625 -22.344 -42.812 1 94.69 95 SER B CA 1
ATOM 2520 C C . SER B 1 95 ? -24.719 -21.125 -42.844 1 94.69 95 SER B C 1
ATOM 2522 O O . SER B 1 95 ? -24.625 -20.375 -41.844 1 94.69 95 SER B O 1
ATOM 2524 N N . ILE B 1 96 ? -24.031 -21 -44 1 93.69 96 ILE B N 1
ATOM 2525 C CA . ILE B 1 96 ? -23.188 -19.828 -44.156 1 93.69 96 ILE B CA 1
ATOM 2526 C C . ILE B 1 96 ? -24.031 -18.562 -44.062 1 93.69 96 ILE B C 1
ATOM 2528 O O . ILE B 1 96 ? -23.516 -17.5 -43.719 1 93.69 96 ILE B O 1
ATOM 2532 N N . ARG B 1 97 ? -25.281 -18.641 -44.344 1 92.5 97 ARG B N 1
ATOM 2533 C CA . ARG B 1 97 ? -26.188 -17.5 -44.312 1 92.5 97 ARG B CA 1
ATOM 2534 C C . ARG B 1 97 ? -26.312 -16.938 -42.906 1 92.5 97 ARG B C 1
ATOM 2536 O O . ARG B 1 97 ? -26.469 -15.727 -42.719 1 92.5 97 ARG B O 1
ATOM 2543 N N . ASP B 1 98 ? -26.125 -17.875 -41.906 1 92.69 98 ASP B N 1
ATOM 2544 C CA . ASP B 1 98 ? -26.203 -17.453 -40.531 1 92.69 98 ASP B CA 1
ATOM 2545 C C . ASP B 1 98 ? -25.062 -16.5 -40.188 1 92.69 98 ASP B C 1
ATOM 2547 O O . ASP B 1 98 ? -25.234 -15.586 -39.375 1 92.69 98 ASP B O 1
ATOM 2551 N N . PHE B 1 99 ? -23.953 -16.656 -40.812 1 92.06 99 PHE B N 1
ATOM 2552 C CA . PHE B 1 99 ? -22.812 -15.789 -40.625 1 92.06 99 PHE B CA 1
ATOM 2553 C C . PHE B 1 99 ? -23.016 -14.453 -41.312 1 92.06 99 PHE B C 1
ATOM 2555 O O . PHE B 1 99 ? -22.766 -13.398 -40.75 1 92.06 99 PHE B O 1
ATOM 2562 N N . HIS B 1 100 ? -23.547 -14.586 -42.531 1 90.19 100 HIS B N 1
ATOM 2563 C CA . HIS B 1 100 ? -23.734 -13.383 -43.344 1 90.19 100 HIS B CA 1
ATOM 2564 C C . HIS B 1 100 ? -24.75 -12.445 -42.688 1 90.19 100 HIS B C 1
ATOM 2566 O O . HIS B 1 100 ? -24.594 -11.219 -42.75 1 90.19 100 HIS B O 1
ATOM 2572 N N . ARG B 1 101 ? -25.641 -13.039 -42.094 1 91.06 101 ARG B N 1
ATOM 2573 C CA . ARG B 1 101 ? -26.656 -12.25 -41.438 1 91.06 101 ARG B CA 1
ATOM 2574 C C . ARG B 1 101 ? -26.047 -11.367 -40.344 1 91.06 101 ARG B C 1
ATOM 2576 O O . ARG B 1 101 ? -26.578 -10.297 -40.031 1 91.06 101 ARG B O 1
ATOM 2583 N N . HIS B 1 102 ? -24.984 -11.773 -39.844 1 87.75 102 HIS B N 1
ATOM 2584 C CA . HIS B 1 102 ? -24.328 -11.031 -38.781 1 87.75 102 HIS B CA 1
ATOM 2585 C C . HIS B 1 102 ? -23.094 -10.289 -39.312 1 87.75 102 HIS B C 1
ATOM 2587 O O . HIS B 1 102 ? -22.281 -9.789 -38.531 1 87.75 102 HIS B O 1
ATOM 2593 N N . GLY B 1 103 ? -22.906 -10.352 -40.625 1 88.94 103 GLY B N 1
ATOM 2594 C CA . GLY B 1 103 ? -21.828 -9.609 -41.281 1 88.94 103 GLY B CA 1
ATOM 2595 C C . GLY B 1 103 ? -20.469 -10.281 -41.125 1 88.94 103 GLY B C 1
ATOM 2596 O O . GLY B 1 103 ? -19.438 -9.617 -41.188 1 88.94 103 GLY B O 1
ATOM 2597 N N . ILE B 1 104 ? -20.484 -11.523 -40.969 1 90.94 104 ILE B N 1
ATOM 2598 C CA . ILE B 1 104 ? -19.234 -12.258 -40.781 1 90.94 104 ILE B CA 1
ATOM 2599 C C . ILE B 1 104 ? -18.984 -13.164 -42 1 90.94 104 ILE B C 1
ATOM 2601 O O . ILE B 1 104 ? -19.906 -13.828 -42.469 1 90.94 104 ILE B O 1
ATOM 2605 N N . VAL B 1 105 ? -17.875 -13.125 -42.562 1 92.62 105 VAL B N 1
ATOM 2606 C CA . VAL B 1 105 ? -17.438 -14.078 -43.594 1 92.62 105 VAL B CA 1
ATOM 2607 C C . VAL B 1 105 ? -16.453 -15.062 -42.969 1 92.62 105 VAL B C 1
ATOM 2609 O O . VAL B 1 105 ? -15.281 -14.734 -42.781 1 92.62 105 VAL B O 1
ATOM 2612 N N . PRO B 1 106 ? -16.938 -16.234 -42.688 1 94.12 106 PRO B N 1
ATOM 2613 C CA . PRO B 1 106 ? -16.062 -17.188 -42.031 1 94.12 106 PRO B CA 1
ATOM 2614 C C . PRO B 1 106 ? -15.023 -17.797 -42.969 1 94.12 106 PRO B C 1
ATOM 2616 O O . PRO B 1 106 ? -15.273 -17.938 -44.156 1 94.12 106 PRO B O 1
ATOM 2619 N N . SER B 1 107 ? -13.914 -18 -42.438 1 96 107 SER B N 1
ATOM 2620 C CA . SER B 1 107 ? -12.852 -18.734 -43.125 1 96 107 SER B CA 1
ATOM 2621 C C . SER B 1 107 ? -12.414 -19.938 -42.281 1 96 107 SER B C 1
ATOM 2623 O O . SER B 1 107 ? -12.484 -19.922 -41.062 1 96 107 SER B O 1
ATOM 2625 N N . VAL B 1 108 ? -12.008 -21 -43.031 1 96 108 VAL B N 1
ATOM 2626 C CA . VAL B 1 108 ? -11.547 -22.203 -42.344 1 96 108 VAL B CA 1
ATOM 2627 C C . VAL B 1 108 ? -10.438 -21.859 -41.344 1 96 108 VAL B C 1
ATOM 2629 O O . VAL B 1 108 ? -9.508 -21.125 -41.688 1 96 108 VAL B O 1
ATOM 2632 N N . GLY B 1 109 ? -10.523 -22.375 -40.156 1 94.44 109 GLY B N 1
ATOM 2633 C CA . GLY B 1 109 ? -9.531 -22.125 -39.125 1 94.44 109 GLY B CA 1
ATOM 2634 C C . GLY B 1 109 ? -9.914 -21 -38.188 1 94.44 109 GLY B C 1
ATOM 2635 O O . GLY B 1 109 ? -9.352 -20.891 -37.094 1 94.44 109 GLY B O 1
ATOM 2636 N N . ASP B 1 110 ? -10.953 -20.203 -38.5 1 95 110 ASP B N 1
ATOM 2637 C CA . ASP B 1 110 ? -11.398 -19.078 -37.688 1 95 110 ASP B CA 1
ATOM 2638 C C . ASP B 1 110 ? -12.016 -19.562 -36.375 1 95 110 ASP B C 1
ATOM 2640 O O . ASP B 1 110 ? -12.602 -20.641 -36.312 1 95 110 ASP B O 1
ATOM 2644 N N . VAL B 1 111 ? -11.734 -18.766 -35.344 1 96.12 111 VAL B N 1
ATOM 2645 C CA . VAL B 1 111 ? -12.516 -18.906 -34.125 1 96.12 111 VAL B CA 1
ATOM 2646 C C . VAL B 1 111 ? -13.656 -17.891 -34.125 1 96.12 111 VAL B C 1
ATOM 2648 O O . VAL B 1 111 ? -13.414 -16.688 -34.188 1 96.12 111 VAL B O 1
ATOM 2651 N N . VAL B 1 112 ? -14.891 -18.297 -33.969 1 93.62 112 VAL B N 1
ATOM 2652 C CA . VAL B 1 112 ? -16.047 -17.422 -34.094 1 93.62 112 VAL B CA 1
ATOM 2653 C C . VAL B 1 112 ? -16.938 -17.594 -32.844 1 93.62 112 VAL B C 1
ATOM 2655 O O . VAL B 1 112 ? -16.828 -18.594 -32.156 1 93.62 112 VAL B O 1
ATOM 2658 N N . ASP B 1 113 ? -17.594 -16.531 -32.562 1 93.69 113 ASP B N 1
ATOM 2659 C CA . ASP B 1 113 ? -18.672 -16.641 -31.578 1 93.69 113 ASP B CA 1
ATOM 2660 C C . ASP B 1 113 ? -20 -16.984 -32.25 1 93.69 113 ASP B C 1
ATOM 2662 O O . ASP B 1 113 ? -20.484 -16.234 -33.094 1 93.69 113 ASP B O 1
ATOM 2666 N N . PHE B 1 114 ? -20.516 -18.156 -31.938 1 90.44 114 PHE B N 1
ATOM 2667 C CA . PHE B 1 114 ? -21.797 -18.609 -32.469 1 90.44 114 PHE B CA 1
ATOM 2668 C C . PHE B 1 114 ? -22.812 -18.844 -31.344 1 90.44 114 PHE B C 1
ATOM 2670 O O . PHE B 1 114 ? -22.672 -19.797 -30.578 1 90.44 114 PHE B O 1
ATOM 2677 N N . GLU B 1 115 ? -23.719 -17.953 -31.234 1 88.19 115 GLU B N 1
ATOM 2678 C CA . GLU B 1 115 ? -24.766 -18.031 -30.219 1 88.19 115 GLU B CA 1
ATOM 2679 C C . GLU B 1 115 ? -24.172 -18.016 -28.812 1 88.19 115 GLU B C 1
ATOM 2681 O O . GLU B 1 115 ? -24.562 -18.828 -27.969 1 88.19 115 GLU B O 1
ATOM 2686 N N . GLY B 1 116 ? -23.156 -17.328 -28.656 1 91.56 116 GLY B N 1
ATOM 2687 C CA . GLY B 1 116 ? -22.578 -17.125 -27.328 1 91.56 116 GLY B CA 1
ATOM 2688 C C . GLY B 1 116 ? -21.484 -18.125 -27 1 91.56 116 GLY B C 1
ATOM 2689 O O . GLY B 1 116 ? -20.969 -18.141 -25.891 1 91.56 116 GLY B O 1
ATOM 2690 N N . GLN B 1 117 ? -21.219 -18.953 -28 1 93.88 117 GLN B N 1
ATOM 2691 C CA . GLN B 1 117 ? -20.203 -19.969 -27.766 1 93.88 117 GLN B CA 1
ATOM 2692 C C . GLN B 1 117 ? -19.062 -19.859 -28.781 1 93.88 117 GLN B C 1
ATOM 2694 O O . GLN B 1 117 ? -19.312 -19.672 -29.984 1 93.88 117 GLN B O 1
ATOM 2699 N N . ARG B 1 118 ? -17.938 -19.938 -28.219 1 94.81 118 ARG B N 1
ATOM 2700 C CA . ARG B 1 118 ? -16.766 -19.922 -29.109 1 94.81 118 ARG B CA 1
ATOM 2701 C C . ARG B 1 118 ? -16.656 -21.234 -29.875 1 94.81 118 ARG B C 1
ATOM 2703 O O . ARG B 1 118 ? -16.875 -22.312 -29.312 1 94.81 118 ARG B O 1
ATOM 2710 N N . ALA B 1 119 ? -16.359 -21.094 -31.219 1 96.69 119 ALA B N 1
ATOM 2711 C CA . ALA B 1 119 ? -16.219 -22.281 -32.062 1 96.69 119 ALA B CA 1
ATOM 2712 C C . ALA B 1 119 ? -15.172 -22.062 -33.156 1 96.69 119 ALA B C 1
ATOM 2714 O O . ALA B 1 119 ? -14.969 -20.938 -33.594 1 96.69 119 ALA B O 1
ATOM 2715 N N . ARG B 1 120 ? -14.641 -23.188 -33.594 1 96.94 120 ARG B N 1
ATOM 2716 C CA . ARG B 1 120 ? -13.688 -23.125 -34.688 1 96.94 120 ARG B CA 1
ATOM 2717 C C . ARG B 1 120 ? -14.336 -23.594 -36 1 96.94 120 ARG B C 1
ATOM 2719 O O . ARG B 1 120 ? -15.07 -24.578 -36 1 96.94 120 ARG B O 1
ATOM 2726 N N . VAL B 1 121 ? -14.055 -22.812 -37.031 1 97.06 121 VAL B N 1
ATOM 2727 C CA . VAL B 1 121 ? -14.547 -23.219 -38.375 1 97.06 121 VAL B CA 1
ATOM 2728 C C . VAL B 1 121 ? -13.672 -24.328 -38.938 1 97.06 121 VAL B C 1
ATOM 2730 O O . VAL B 1 121 ? -12.484 -24.109 -39.188 1 97.06 121 VAL B O 1
ATOM 2733 N N . VAL B 1 122 ? -14.25 -25.453 -39.125 1 96.38 122 VAL B N 1
ATOM 2734 C CA . VAL B 1 122 ? -13.5 -26.625 -39.594 1 96.38 122 VAL B CA 1
ATOM 2735 C C . VAL B 1 122 ? -13.5 -26.703 -41.094 1 96.38 122 VAL B C 1
ATOM 2737 O O . VAL B 1 122 ? -12.469 -26.953 -41.719 1 96.38 122 VAL B O 1
ATOM 2740 N N . SER B 1 123 ? -14.672 -26.5 -41.719 1 96.88 123 SER B N 1
ATOM 2741 C CA . SER B 1 123 ? -14.797 -26.562 -43.156 1 96.88 123 SER B CA 1
ATOM 2742 C C . SER B 1 123 ? -15.992 -25.766 -43.656 1 96.88 123 SER B C 1
ATOM 2744 O O . SER B 1 123 ? -16.891 -25.438 -42.875 1 96.88 123 SER B O 1
ATOM 2746 N N . ILE B 1 124 ? -15.781 -25.359 -44.844 1 96.5 124 ILE B N 1
ATOM 2747 C CA . ILE B 1 124 ? -16.859 -24.688 -45.562 1 96.5 124 ILE B CA 1
ATOM 2748 C C . ILE B 1 124 ? -17.078 -25.328 -46.906 1 96.5 124 ILE B C 1
ATOM 2750 O O . ILE B 1 124 ? -16.156 -25.375 -47.75 1 96.5 124 ILE B O 1
ATOM 2754 N N . SER B 1 125 ? -18.172 -25.891 -47.062 1 94.81 125 SER B N 1
ATOM 2755 C CA . SER B 1 125 ? -18.5 -26.516 -48.344 1 94.81 125 SER B CA 1
ATOM 2756 C C . SER B 1 125 ? -20 -26.469 -48.594 1 94.81 125 SER B C 1
ATOM 2758 O O . SER B 1 125 ? -20.812 -26.797 -47.719 1 94.81 125 SER B O 1
ATOM 2760 N N . GLY B 1 126 ? -20.406 -26.062 -49.875 1 94.31 126 GLY B N 1
ATOM 2761 C CA . GLY B 1 126 ? -21.797 -26.078 -50.281 1 94.31 126 GLY B CA 1
ATOM 2762 C C . GLY B 1 126 ? -22.688 -25.188 -49.438 1 94.31 126 GLY B C 1
ATOM 2763 O O . GLY B 1 126 ? -23.797 -25.578 -49.062 1 94.31 126 GLY B O 1
ATOM 2764 N N . GLY B 1 127 ? -22.219 -24.172 -48.906 1 93.19 127 GLY B N 1
ATOM 2765 C CA . GLY B 1 127 ? -23 -23.25 -48.125 1 93.19 127 GLY B CA 1
ATOM 2766 C C . GLY B 1 127 ? -23.109 -23.672 -46.656 1 93.19 127 GLY B C 1
ATOM 2767 O O . GLY B 1 127 ? -23.844 -23.047 -45.875 1 93.19 127 GLY B O 1
ATOM 2768 N N . ARG B 1 128 ? -22.438 -24.75 -46.375 1 96.56 128 ARG B N 1
ATOM 2769 C CA . ARG B 1 128 ? -22.469 -25.266 -45 1 96.56 128 ARG B CA 1
ATOM 2770 C C . ARG B 1 128 ? -21.125 -25.016 -44.281 1 96.56 128 ARG B C 1
ATOM 2772 O O . ARG B 1 128 ? -20.062 -25.234 -44.875 1 96.56 128 ARG B O 1
ATOM 2779 N N . VAL B 1 129 ? -21.312 -24.469 -43.125 1 96.75 129 VAL B N 1
ATOM 2780 C CA . VAL B 1 129 ? -20.141 -24.234 -42.281 1 96.75 129 VAL B CA 1
ATOM 2781 C C . VAL B 1 129 ? -20.094 -25.234 -41.156 1 96.75 129 VAL B C 1
ATOM 2783 O O . VAL B 1 129 ? -21.062 -25.375 -40.375 1 96.75 129 VAL B O 1
ATOM 2786 N N . VAL B 1 130 ? -19.047 -26 -41 1 97.38 130 VAL B N 1
ATOM 2787 C CA . VAL B 1 130 ? -18.859 -26.953 -39.906 1 97.38 130 VAL B CA 1
ATOM 2788 C C . VAL B 1 130 ? -18.125 -26.281 -38.75 1 97.38 130 VAL B C 1
ATOM 2790 O O . VAL B 1 130 ? -16.984 -25.828 -38.906 1 97.38 130 VAL B O 1
ATOM 2793 N N . LEU B 1 131 ? -18.828 -26.25 -37.562 1 96.94 131 LEU B N 1
ATOM 2794 C CA . LEU B 1 131 ? -18.281 -25.594 -36.375 1 96.94 131 LEU B CA 1
ATOM 2795 C C . LEU B 1 131 ? -17.906 -26.625 -35.312 1 96.94 131 LEU B C 1
ATOM 2797 O O . LEU B 1 131 ? -18.672 -27.547 -35.031 1 96.94 131 LEU B O 1
ATOM 2801 N N . ASP B 1 132 ? -16.734 -26.484 -34.812 1 97 132 ASP B N 1
ATOM 2802 C CA . ASP B 1 132 ? -16.266 -27.312 -33.688 1 97 132 ASP B CA 1
ATOM 2803 C C . ASP B 1 132 ? -16.312 -26.562 -32.375 1 97 132 ASP B C 1
ATOM 2805 O O . ASP B 1 132 ? -15.523 -25.641 -32.156 1 97 132 ASP B O 1
ATOM 2809 N N . PHE B 1 133 ? -17.172 -27.031 -31.359 1 96.62 133 PHE B N 1
ATOM 2810 C CA . PHE B 1 133 ? -17.359 -26.344 -30.078 1 96.62 133 PHE B CA 1
ATOM 2811 C C . PHE B 1 133 ? -16.5 -26.984 -29 1 96.62 133 PHE B C 1
ATOM 2813 O O . PHE B 1 133 ? -16.562 -26.578 -27.844 1 96.62 133 PHE B O 1
ATOM 2820 N N . ASN B 1 134 ? -15.688 -27.859 -29.328 1 96 134 ASN B N 1
ATOM 2821 C CA . ASN B 1 134 ? -14.797 -28.484 -28.359 1 96 134 ASN B CA 1
ATOM 2822 C C . ASN B 1 134 ? -13.734 -27.5 -27.859 1 96 134 ASN B C 1
ATOM 2824 O O . ASN B 1 134 ? -13.398 -26.547 -28.562 1 96 134 ASN B O 1
ATOM 2828 N N . HIS B 1 135 ? -13.383 -27.75 -26.5 1 94.5 135 HIS B N 1
ATOM 2829 C CA . HIS B 1 135 ? -12.18 -27.047 -26.078 1 94.5 135 HIS B CA 1
ATOM 2830 C C . HIS B 1 135 ? -11.055 -27.203 -27.094 1 94.5 135 HIS B C 1
ATOM 2832 O O . HIS B 1 135 ? -10.852 -28.312 -27.625 1 94.5 135 HIS B O 1
ATOM 2838 N N . PRO B 1 136 ? -10.328 -26.203 -27.375 1 91.25 136 PRO B N 1
ATOM 2839 C CA . PRO B 1 136 ? -9.297 -26.25 -28.422 1 91.25 136 PRO B CA 1
ATOM 2840 C C . PRO B 1 136 ? -8.266 -27.359 -28.172 1 91.25 136 PRO B C 1
ATOM 2842 O O . PRO B 1 136 ? -7.703 -27.906 -29.125 1 91.25 136 PRO B O 1
ATOM 2845 N N . LEU B 1 137 ? -8.156 -27.797 -26.922 1 94.19 137 LEU B N 1
ATOM 2846 C CA . LEU B 1 137 ? -7.133 -28.781 -26.594 1 94.19 137 LEU B CA 1
ATOM 2847 C C . LEU B 1 137 ? -7.762 -30.125 -26.266 1 94.19 137 LEU B C 1
ATOM 2849 O O . LEU B 1 137 ? -7.066 -31.062 -25.859 1 94.19 137 LEU B O 1
ATOM 2853 N N . ALA B 1 138 ? -9 -30.125 -26.531 1 96.06 138 ALA B N 1
ATOM 2854 C CA . ALA B 1 138 ? -9.68 -31.406 -26.312 1 96.06 138 ALA B CA 1
ATOM 2855 C C . ALA B 1 138 ? -9.109 -32.5 -27.234 1 96.06 138 ALA B C 1
ATOM 2857 O O . ALA B 1 138 ? -8.82 -32.25 -28.406 1 96.06 138 ALA B O 1
ATOM 2858 N N . GLY B 1 139 ? -8.961 -33.688 -26.578 1 96.12 139 GLY B N 1
ATOM 2859 C CA . GLY B 1 139 ? -8.492 -34.844 -27.344 1 96.12 139 GLY B CA 1
ATOM 2860 C C . GLY B 1 139 ? -6.98 -34.906 -27.422 1 96.12 139 GLY B C 1
ATOM 2861 O O . GLY B 1 139 ? -6.438 -35.906 -27.906 1 96.12 139 GLY B O 1
ATOM 2862 N N . LYS B 1 140 ? -6.355 -33.969 -26.969 1 96.81 140 LYS B N 1
ATOM 2863 C CA . LYS B 1 140 ? -4.895 -33.969 -27.047 1 96.81 140 LYS B CA 1
ATOM 2864 C C . LYS B 1 140 ? -4.273 -34.656 -25.859 1 96.81 140 LYS B C 1
ATOM 2866 O O . LYS B 1 140 ? -4.754 -34.531 -24.734 1 96.81 140 LYS B O 1
ATOM 2871 N N . THR B 1 141 ? -3.236 -35.438 -26.156 1 98.38 141 THR B N 1
ATOM 2872 C CA . THR B 1 141 ? -2.383 -36.031 -25.141 1 98.38 141 THR B CA 1
ATOM 2873 C C . THR B 1 141 ? -1.185 -35.125 -24.844 1 98.38 141 THR B C 1
ATOM 2875 O O . THR B 1 141 ? -0.561 -34.594 -25.766 1 98.38 141 THR B O 1
ATOM 2878 N N . PHE B 1 142 ? -0.883 -35.031 -23.578 1 98.69 142 PHE B N 1
ATOM 2879 C CA . PHE B 1 142 ? 0.236 -34.156 -23.203 1 98.69 142 PHE B CA 1
ATOM 2880 C C . PHE B 1 142 ? 1.355 -35 -22.578 1 98.69 142 PHE B C 1
ATOM 2882 O O . PHE B 1 142 ? 1.104 -36.031 -21.969 1 98.69 142 PHE B O 1
ATOM 2889 N N . ILE B 1 143 ? 2.549 -34.469 -22.781 1 98.75 143 ILE B N 1
ATOM 2890 C CA . ILE B 1 143 ? 3.717 -34.938 -22.047 1 98.75 143 ILE B CA 1
ATOM 2891 C C . ILE B 1 143 ? 4.238 -33.844 -21.141 1 98.75 143 ILE B C 1
ATOM 2893 O O . ILE B 1 143 ? 4.477 -32.719 -21.578 1 98.75 143 ILE B O 1
ATOM 2897 N N . VAL B 1 144 ? 4.328 -34.125 -19.875 1 98.81 144 VAL B N 1
ATOM 2898 C CA . VAL B 1 144 ? 4.926 -33.219 -18.938 1 98.81 144 VAL B CA 1
ATOM 2899 C C . VAL B 1 144 ? 6.289 -33.719 -18.484 1 98.81 144 VAL B C 1
ATOM 2901 O O . VAL B 1 144 ? 6.395 -34.812 -17.938 1 98.81 144 VAL B O 1
ATOM 2904 N N . ARG B 1 145 ? 7.258 -32.938 -18.797 1 97.94 145 ARG B N 1
ATOM 2905 C CA . ARG B 1 145 ? 8.609 -33.25 -18.344 1 97.94 145 ARG B CA 1
ATOM 2906 C C . ARG B 1 145 ? 9.133 -32.156 -17.406 1 97.94 145 ARG B C 1
ATOM 2908 O O . ARG B 1 145 ? 8.867 -30.984 -17.609 1 97.94 145 ARG B O 1
ATOM 2915 N N . GLY B 1 146 ? 9.914 -32.656 -16.375 1 97.44 146 GLY B N 1
ATOM 2916 C CA . GLY B 1 146 ? 10.422 -31.656 -15.438 1 97.44 146 GLY B CA 1
ATOM 2917 C C . GLY B 1 146 ? 11.391 -32.219 -14.43 1 97.44 146 GLY B C 1
ATOM 2918 O O . GLY B 1 146 ? 11.859 -33.375 -14.578 1 97.44 146 GLY B O 1
ATOM 2919 N N . ARG B 1 147 ? 11.828 -31.391 -13.5 1 98.25 147 ARG B N 1
ATOM 2920 C CA . ARG B 1 147 ? 12.773 -31.703 -12.445 1 98.25 147 ARG B CA 1
ATOM 2921 C C . ARG B 1 147 ? 12.344 -31.094 -11.117 1 98.25 147 ARG B C 1
ATOM 2923 O O . ARG B 1 147 ? 11.961 -29.922 -11.07 1 98.25 147 ARG B O 1
ATOM 2930 N N . VAL B 1 148 ? 12.266 -31.984 -10.133 1 98.62 148 VAL B N 1
ATOM 2931 C CA . VAL B 1 148 ? 12.07 -31.438 -8.789 1 98.62 148 VAL B CA 1
ATOM 2932 C C . VAL B 1 148 ? 13.336 -30.703 -8.344 1 98.62 148 VAL B C 1
ATOM 2934 O O . VAL B 1 148 ? 14.25 -31.312 -7.785 1 98.62 148 VAL B O 1
ATOM 2937 N N . ALA B 1 149 ? 13.352 -29.453 -8.531 1 98.25 149 ALA B N 1
ATOM 2938 C CA . ALA B 1 149 ? 14.57 -28.672 -8.32 1 98.25 149 ALA B CA 1
ATOM 2939 C C . ALA B 1 149 ? 14.953 -28.656 -6.844 1 98.25 149 ALA B C 1
ATOM 2941 O O . ALA B 1 149 ? 16.141 -28.766 -6.508 1 98.25 149 ALA B O 1
ATOM 2942 N N . LYS B 1 150 ? 13.969 -28.516 -5.984 1 98 150 LYS B N 1
ATOM 2943 C CA . LYS B 1 150 ? 14.258 -28.406 -4.559 1 98 150 LYS B CA 1
ATOM 2944 C C . LYS B 1 150 ? 13.023 -28.703 -3.717 1 98 150 LYS B C 1
ATOM 2946 O O . LYS B 1 150 ? 11.914 -28.312 -4.074 1 98 150 LYS B O 1
ATOM 2951 N N . LYS B 1 151 ? 13.195 -29.469 -2.713 1 98.38 151 LYS B N 1
ATOM 2952 C CA . LYS B 1 151 ? 12.188 -29.578 -1.661 1 98.38 151 LYS B CA 1
ATOM 2953 C C . LYS B 1 151 ? 12.453 -28.594 -0.531 1 98.38 151 LYS B C 1
ATOM 2955 O O . LYS B 1 151 ? 13.539 -28.578 0.043 1 98.38 151 LYS B O 1
ATOM 2960 N N . LEU B 1 152 ? 11.5 -27.734 -0.239 1 98.25 152 LEU B N 1
ATOM 2961 C CA . LEU B 1 152 ? 11.664 -26.734 0.812 1 98.25 152 LEU B CA 1
ATOM 2962 C C . LEU B 1 152 ? 11.281 -27.312 2.172 1 98.25 152 LEU B C 1
ATOM 2964 O O . LEU B 1 152 ? 10.164 -27.812 2.348 1 98.25 152 LEU B O 1
ATOM 2968 N N . THR B 1 153 ? 12.188 -27.219 3.115 1 96.75 153 THR B N 1
ATOM 2969 C CA . THR B 1 153 ? 11.953 -27.891 4.383 1 96.75 153 THR B CA 1
ATOM 2970 C C . THR B 1 153 ? 11.781 -26.891 5.516 1 96.75 153 THR B C 1
ATOM 2972 O O . THR B 1 153 ? 10.961 -27.094 6.414 1 96.75 153 THR B O 1
ATOM 2975 N N . SER B 1 154 ? 12.516 -25.75 5.445 1 97 154 SER B N 1
ATOM 2976 C CA . SER B 1 154 ? 12.414 -24.781 6.527 1 97 154 SER B CA 1
ATOM 2977 C C . SER B 1 154 ? 11.25 -23.828 6.309 1 97 154 SER B C 1
ATOM 2979 O O . SER B 1 154 ? 10.867 -23.562 5.164 1 97 154 SER B O 1
ATOM 2981 N N . VAL B 1 155 ? 10.711 -23.375 7.391 1 97.31 155 VAL B N 1
ATOM 2982 C CA . VAL B 1 155 ? 9.633 -22.391 7.316 1 97.31 155 VAL B CA 1
ATOM 2983 C C . VAL B 1 155 ? 10.117 -21.141 6.566 1 97.31 155 VAL B C 1
ATOM 2985 O O . VAL B 1 155 ? 9.375 -20.562 5.773 1 97.31 155 VAL B O 1
ATOM 2988 N N . GLU B 1 156 ? 11.336 -20.781 6.723 1 98.12 156 GLU B N 1
ATOM 2989 C CA . GLU B 1 156 ? 11.914 -19.594 6.113 1 98.12 156 GLU B CA 1
ATOM 2990 C C . GLU B 1 156 ? 11.953 -19.703 4.594 1 98.12 156 GLU B C 1
ATOM 2992 O O . GLU B 1 156 ? 11.555 -18.781 3.881 1 98.12 156 GLU B O 1
ATOM 2997 N N . GLU B 1 157 ? 12.391 -20.844 4.156 1 98.19 157 GLU B N 1
ATOM 2998 C CA . GLU B 1 157 ? 12.422 -21.078 2.717 1 98.19 157 GLU B CA 1
ATOM 2999 C C . GLU B 1 157 ? 11.016 -21.094 2.127 1 98.19 157 GLU B C 1
ATOM 3001 O O . GLU B 1 157 ? 10.773 -20.531 1.058 1 98.19 157 GLU B O 1
ATOM 3006 N N . LYS B 1 158 ? 10.148 -21.797 2.82 1 98.62 158 LYS B N 1
ATOM 3007 C CA . LYS B 1 158 ? 8.758 -21.875 2.377 1 98.62 158 LYS B CA 1
ATOM 3008 C C . LYS B 1 158 ? 8.117 -20.484 2.33 1 98.62 158 LYS B C 1
ATOM 3010 O O . LYS B 1 158 ? 7.406 -20.156 1.38 1 98.62 158 LYS B O 1
ATOM 3015 N N . ALA B 1 159 ? 8.461 -19.719 3.311 1 98.69 159 ALA B N 1
ATOM 3016 C CA . ALA B 1 159 ? 7.887 -18.375 3.414 1 98.69 159 ALA B CA 1
ATOM 3017 C C . ALA B 1 159 ? 8.328 -17.5 2.246 1 98.69 159 ALA B C 1
ATOM 3019 O O . ALA B 1 159 ? 7.523 -16.766 1.672 1 98.69 159 ALA B O 1
ATOM 3020 N N . VAL B 1 160 ? 9.562 -17.516 1.894 1 98.69 160 VAL B N 1
ATOM 3021 C CA . VAL B 1 160 ? 10.078 -16.703 0.792 1 98.69 160 VAL B CA 1
ATOM 3022 C C . VAL B 1 160 ? 9.453 -17.172 -0.523 1 98.69 160 VAL B C 1
ATOM 3024 O O . VAL B 1 160 ? 9.055 -16.344 -1.347 1 98.69 160 VAL B O 1
ATOM 3027 N N . ALA B 1 161 ? 9.336 -18.484 -0.691 1 98.31 161 ALA B N 1
ATOM 3028 C CA . ALA B 1 161 ? 8.734 -19.031 -1.91 1 98.31 161 ALA B CA 1
ATOM 3029 C C . ALA B 1 161 ? 7.27 -18.609 -2.031 1 98.31 161 ALA B C 1
ATOM 3031 O O . ALA B 1 161 ? 6.809 -18.25 -3.113 1 98.31 161 ALA B O 1
ATOM 3032 N N . LEU B 1 162 ? 6.566 -18.672 -0.922 1 98.31 162 LEU B N 1
ATOM 3033 C CA . LEU B 1 162 ? 5.172 -18.234 -0.89 1 98.31 162 LEU B CA 1
ATOM 3034 C C . LEU B 1 162 ? 5.059 -16.75 -1.209 1 98.31 162 LEU B C 1
ATOM 3036 O O . LEU B 1 162 ? 4.16 -16.344 -1.945 1 98.31 162 LEU B O 1
ATOM 3040 N N . LEU B 1 163 ? 5.965 -15.953 -0.615 1 98.38 163 LEU B N 1
ATOM 3041 C CA . LEU B 1 163 ? 5.984 -14.516 -0.846 1 98.38 163 LEU B CA 1
ATOM 3042 C C . LEU B 1 163 ? 6.145 -14.203 -2.33 1 98.38 163 LEU B C 1
ATOM 3044 O O . LEU B 1 163 ? 5.523 -13.273 -2.844 1 98.38 163 LEU B O 1
ATOM 3048 N N . ARG B 1 164 ? 6.855 -14.969 -3.068 1 97 164 ARG B N 1
ATOM 3049 C CA . ARG B 1 164 ? 7.129 -14.758 -4.484 1 97 164 ARG B CA 1
ATOM 3050 C C . ARG B 1 164 ? 5.875 -14.977 -5.324 1 97 164 ARG B C 1
ATOM 3052 O O . ARG B 1 164 ? 5.77 -14.461 -6.441 1 97 164 ARG B O 1
ATOM 3059 N N . LEU B 1 165 ? 4.914 -15.75 -4.793 1 96 165 LEU B N 1
ATOM 3060 C CA . LEU B 1 165 ? 3.643 -15.906 -5.492 1 96 165 LEU B CA 1
ATOM 3061 C C . LEU B 1 165 ? 2.881 -14.586 -5.535 1 96 165 LEU B C 1
ATOM 3063 O O . LEU B 1 165 ? 2.172 -14.297 -6.5 1 96 165 LEU B O 1
ATOM 3067 N N . TYR B 1 166 ? 3.127 -13.828 -4.5 1 96.06 166 TYR B N 1
ATOM 3068 C CA . TYR B 1 166 ? 2.395 -12.57 -4.367 1 96.06 166 TYR B CA 1
ATOM 3069 C C . TYR B 1 166 ? 3.193 -11.406 -4.945 1 96.06 166 TYR B C 1
ATOM 3071 O O . TYR B 1 166 ? 2.623 -10.391 -5.344 1 96.06 166 TYR B O 1
ATOM 3079 N N . LEU B 1 167 ? 4.449 -11.562 -4.945 1 96.88 167 LEU B N 1
ATOM 3080 C CA . LEU B 1 167 ? 5.363 -10.562 -5.5 1 96.88 167 LEU B CA 1
ATOM 3081 C C . LEU B 1 167 ? 6.285 -11.195 -6.543 1 96.88 167 LEU B C 1
ATOM 3083 O O . LEU B 1 167 ? 7.504 -11.227 -6.359 1 96.88 167 LEU B O 1
ATOM 3087 N N . PRO B 1 168 ? 5.715 -11.555 -7.699 1 94.62 168 PRO B N 1
ATOM 3088 C CA . PRO B 1 168 ? 6.469 -12.367 -8.656 1 94.62 168 PRO B CA 1
ATOM 3089 C C . PRO B 1 168 ? 7.59 -11.586 -9.336 1 94.62 168 PRO B C 1
ATOM 3091 O O . PRO B 1 168 ? 8.562 -12.172 -9.805 1 94.62 168 PRO B O 1
ATOM 3094 N N . ARG B 1 169 ? 7.559 -10.312 -9.375 1 94.44 169 ARG B N 1
ATOM 3095 C CA . ARG B 1 169 ? 8.539 -9.523 -10.109 1 94.44 169 ARG B CA 1
ATOM 3096 C C . ARG B 1 169 ? 9.727 -9.164 -9.219 1 94.44 169 ARG B C 1
ATOM 3098 O O . ARG B 1 169 ? 10.719 -8.602 -9.695 1 94.44 169 ARG B O 1
ATOM 3105 N N . VAL B 1 170 ? 9.594 -9.484 -7.926 1 96.19 170 VAL B N 1
ATOM 3106 C CA . VAL B 1 170 ? 10.703 -9.234 -7.016 1 96.19 170 VAL B CA 1
ATOM 3107 C C . VAL B 1 170 ? 11.641 -10.445 -6.988 1 96.19 170 VAL B C 1
ATOM 3109 O O . VAL B 1 170 ? 11.203 -11.562 -6.707 1 96.19 170 VAL B O 1
ATOM 3112 N N . PRO B 1 171 ? 12.906 -10.234 -7.316 1 94.88 171 PRO B N 1
ATOM 3113 C CA . PRO B 1 171 ? 13.844 -11.359 -7.273 1 94.88 171 PRO B CA 1
ATOM 3114 C C . PRO B 1 171 ? 13.953 -11.984 -5.887 1 94.88 171 PRO B C 1
ATOM 3116 O O . PRO B 1 171 ? 13.914 -11.281 -4.879 1 94.88 171 PRO B O 1
ATOM 3119 N N . GLU B 1 172 ? 14.086 -13.227 -5.883 1 94.94 172 GLU B N 1
ATOM 3120 C CA . GLU B 1 172 ? 14.141 -13.992 -4.637 1 94.94 172 GLU B CA 1
ATOM 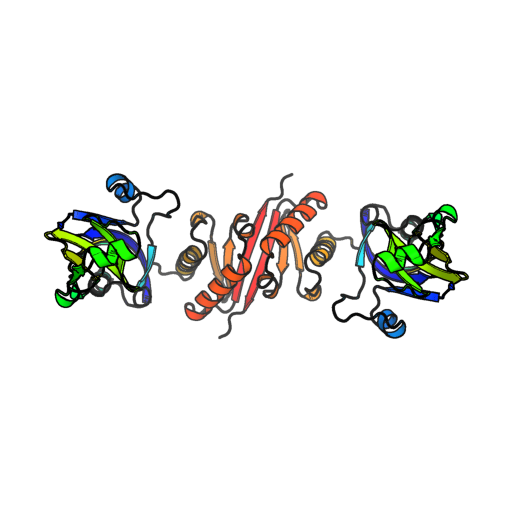3121 C C . GLU B 1 172 ? 15.281 -13.516 -3.746 1 94.94 172 GLU B C 1
ATOM 3123 O O . GLU B 1 172 ? 15.141 -13.438 -2.523 1 94.94 172 GLU B O 1
ATOM 3128 N N . GLU B 1 173 ? 16.422 -13.164 -4.355 1 95.75 173 GLU B N 1
ATOM 3129 C CA . GLU B 1 173 ? 17.625 -12.82 -3.619 1 95.75 173 GLU B CA 1
ATOM 3130 C C . GLU B 1 173 ? 17.453 -11.516 -2.836 1 95.75 173 GLU B C 1
ATOM 3132 O O . GLU B 1 173 ? 18.25 -11.211 -1.947 1 95.75 173 GLU B O 1
ATOM 3137 N N . LYS B 1 174 ? 16.438 -10.734 -3.119 1 97.62 174 LYS B N 1
ATOM 3138 C CA . LYS B 1 174 ? 16.188 -9.453 -2.451 1 97.62 174 LYS B CA 1
ATOM 3139 C C . LYS B 1 174 ? 15.234 -9.625 -1.272 1 97.62 174 LYS B C 1
ATOM 3141 O O . LYS B 1 174 ? 14.914 -8.648 -0.585 1 97.62 174 LYS B O 1
ATOM 3146 N N . MET B 1 175 ? 14.742 -10.844 -1.085 1 98.44 175 MET B N 1
ATOM 3147 C CA . MET B 1 175 ? 13.812 -11.125 0.004 1 98.44 175 MET B CA 1
ATOM 3148 C C . MET B 1 175 ? 14.438 -12.07 1.023 1 98.44 175 MET B C 1
ATOM 3150 O O . MET B 1 175 ? 15.289 -12.891 0.673 1 98.44 175 MET B O 1
ATOM 3154 N N . LYS B 1 176 ? 14.07 -11.93 2.209 1 98.5 176 LYS B N 1
ATOM 3155 C CA . LYS B 1 176 ? 14.531 -12.812 3.281 1 98.5 176 LYS B CA 1
ATOM 3156 C C . LYS B 1 176 ? 13.43 -13.039 4.316 1 98.5 176 LYS B C 1
ATOM 3158 O O . LYS B 1 176 ? 12.57 -12.18 4.512 1 98.5 176 LYS B O 1
ATOM 3163 N N . ALA B 1 177 ? 13.469 -14.18 4.902 1 98.69 177 ALA B N 1
ATOM 3164 C CA . ALA B 1 177 ? 12.562 -14.5 6 1 98.69 177 ALA B CA 1
ATOM 3165 C C . ALA B 1 177 ? 13.305 -15.188 7.141 1 98.69 177 ALA B C 1
ATOM 3167 O O . ALA B 1 177 ? 14.234 -15.953 6.91 1 98.69 177 ALA B O 1
ATOM 3168 N N . SER B 1 178 ? 12.938 -14.859 8.32 1 98.62 178 SER B N 1
ATOM 3169 C CA . SER B 1 178 ? 13.492 -15.492 9.508 1 98.62 178 SER B CA 1
ATOM 3170 C C . SER B 1 178 ? 12.422 -15.688 10.578 1 98.62 178 SER B C 1
ATOM 3172 O O . SER B 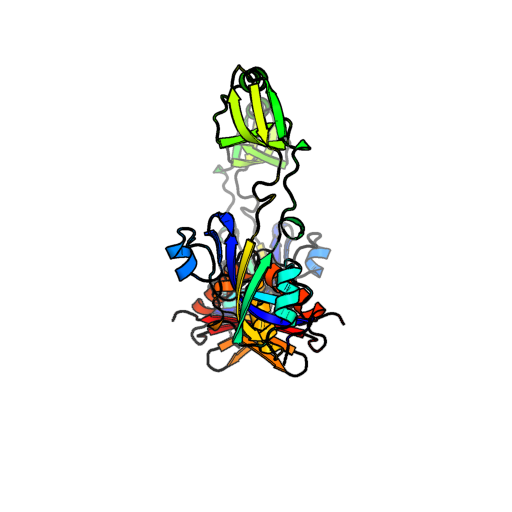1 178 ? 11.586 -14.812 10.805 1 98.62 178 SER B O 1
ATOM 3174 N N . LEU B 1 179 ? 12.461 -16.828 11.164 1 98.12 179 LEU B N 1
ATOM 3175 C CA . LEU B 1 179 ? 11.5 -17.156 12.219 1 98.12 179 LEU B CA 1
ATOM 3176 C C . LEU B 1 179 ? 12.18 -17.219 13.578 1 98.12 179 LEU B C 1
ATOM 3178 O O . LEU B 1 179 ? 13.141 -17.984 13.75 1 98.12 179 LEU B O 1
ATOM 3182 N N . GLU B 1 180 ? 11.789 -16.438 14.43 1 97.75 180 GLU B N 1
ATOM 3183 C CA . GLU B 1 180 ? 12.273 -16.453 15.812 1 97.75 180 GLU B CA 1
ATOM 3184 C C . GLU B 1 180 ? 11.141 -16.172 16.797 1 97.75 180 GLU B C 1
ATOM 3186 O O . GLU B 1 180 ? 10.469 -15.133 16.703 1 97.75 180 GLU B O 1
ATOM 3191 N N . GLY B 1 181 ? 10.875 -17.094 17.781 1 96.62 181 GLY B N 1
ATOM 3192 C CA . GLY B 1 181 ? 9.875 -16.891 18.812 1 96.62 181 GLY B CA 1
ATOM 3193 C C . GLY B 1 181 ? 8.477 -16.688 18.266 1 96.62 181 GLY B C 1
ATOM 3194 O O . GLY B 1 181 ? 7.742 -15.812 18.719 1 96.62 181 GLY B O 1
ATOM 3195 N N . GLY B 1 182 ? 8.18 -17.281 17.203 1 97.19 182 GLY B N 1
ATOM 3196 C CA . GLY B 1 182 ? 6.844 -17.203 16.625 1 97.19 182 GLY B CA 1
ATOM 3197 C C . GLY B 1 182 ? 6.648 -16 15.734 1 97.19 182 GLY B C 1
ATOM 3198 O O . GLY B 1 182 ? 5.551 -15.773 15.227 1 97.19 182 GLY B O 1
ATOM 3199 N N . VAL B 1 183 ? 7.684 -15.203 15.633 1 98.44 183 VAL B N 1
ATOM 3200 C CA . VAL B 1 183 ? 7.621 -14.031 14.766 1 98.44 183 VAL B CA 1
ATOM 3201 C C . VAL B 1 183 ? 8.352 -14.312 13.453 1 98.44 183 VAL B C 1
ATOM 3203 O O . VAL B 1 183 ? 9.555 -14.617 13.461 1 98.44 183 VAL B O 1
ATOM 3206 N N . LEU B 1 184 ? 7.66 -14.305 12.367 1 98.81 184 LEU B N 1
ATOM 3207 C CA . LEU B 1 184 ? 8.266 -14.406 11.047 1 98.81 184 LEU B CA 1
ATOM 3208 C C . LEU B 1 184 ? 8.625 -13.023 10.5 1 98.81 184 LEU B C 1
ATOM 3210 O O . LEU B 1 184 ? 7.742 -12.266 10.102 1 98.81 184 LEU B O 1
ATOM 3214 N N . ALA B 1 185 ? 9.828 -12.68 10.523 1 98.88 185 ALA B N 1
ATOM 3215 C CA . ALA B 1 185 ? 10.312 -11.43 9.938 1 98.88 185 ALA B CA 1
ATOM 3216 C C . ALA B 1 185 ? 10.57 -11.586 8.445 1 98.88 185 ALA B C 1
ATOM 3218 O O . ALA B 1 185 ? 11.305 -12.484 8.023 1 98.88 185 ALA B O 1
ATOM 3219 N N . VAL B 1 186 ? 9.984 -10.789 7.648 1 98.88 186 VAL B N 1
ATOM 3220 C CA . VAL B 1 186 ? 10.094 -10.828 6.195 1 98.88 186 VAL B CA 1
ATOM 3221 C C . VAL B 1 186 ? 10.711 -9.516 5.688 1 98.88 186 VAL B C 1
ATOM 3223 O O . VAL B 1 186 ? 10.125 -8.445 5.867 1 98.88 186 VAL B O 1
ATOM 3226 N N . SER B 1 187 ? 11.82 -9.555 5.094 1 98.75 187 SER B N 1
ATOM 3227 C CA . SER B 1 187 ? 12.516 -8.398 4.543 1 98.75 187 SER B CA 1
ATOM 3228 C C . SER B 1 187 ? 12.234 -8.242 3.051 1 98.75 187 SER B C 1
ATOM 3230 O O . SER B 1 187 ? 12.352 -9.211 2.291 1 98.75 187 SER B O 1
ATOM 3232 N N . LEU B 1 188 ? 11.883 -7.074 2.676 1 98.56 188 LEU B N 1
ATOM 3233 C CA . LEU B 1 188 ? 11.547 -6.75 1.293 1 98.56 188 LEU B CA 1
ATOM 3234 C C . LEU B 1 188 ? 12.352 -5.555 0.803 1 98.56 188 LEU B C 1
ATOM 3236 O O . LEU B 1 188 ? 12.695 -4.668 1.589 1 98.56 188 LEU B O 1
ATOM 3240 N N . PRO B 1 189 ? 12.641 -5.531 -0.469 1 97.88 189 PRO B N 1
ATOM 3241 C CA . PRO B 1 189 ? 13.328 -4.352 -1.007 1 97.88 189 PRO B CA 1
ATOM 3242 C C . PRO B 1 189 ? 12.406 -3.135 -1.1 1 97.88 189 PRO B C 1
ATOM 3244 O O . PRO B 1 189 ? 11.188 -3.281 -1.168 1 97.88 189 PRO B O 1
ATOM 3247 N N . ALA B 1 190 ? 12.977 -1.966 -1.167 1 97.56 190 ALA B N 1
ATOM 3248 C CA . ALA B 1 190 ? 12.25 -0.698 -1.164 1 97.56 190 ALA B CA 1
ATOM 3249 C C . ALA B 1 190 ? 11.312 -0.6 -2.363 1 97.56 190 ALA B C 1
ATOM 3251 O O . ALA B 1 190 ? 10.273 0.065 -2.295 1 97.56 190 ALA B O 1
ATOM 3252 N N . GLU B 1 191 ? 11.625 -1.263 -3.414 1 97.5 191 GLU B N 1
ATOM 3253 C CA . GLU B 1 191 ? 10.883 -1.14 -4.664 1 97.5 191 GLU B CA 1
ATOM 3254 C C . GLU B 1 191 ? 9.453 -1.631 -4.504 1 97.5 191 GLU B C 1
ATOM 3256 O O . GLU B 1 191 ? 8.57 -1.256 -5.285 1 97.5 191 GLU B O 1
ATOM 3261 N N . VAL B 1 192 ? 9.172 -2.498 -3.49 1 98.31 192 VAL B N 1
ATOM 3262 C CA . VAL B 1 192 ? 7.816 -3.023 -3.334 1 98.31 192 VAL B CA 1
ATOM 3263 C C . VAL B 1 192 ? 6.867 -1.895 -2.947 1 98.31 192 VAL B C 1
ATOM 3265 O O . VAL B 1 192 ? 5.656 -1.995 -3.16 1 98.31 192 VAL B O 1
ATOM 3268 N N . LEU B 1 193 ? 7.418 -0.826 -2.361 1 98.12 193 LEU B N 1
ATOM 3269 C CA . LEU B 1 193 ? 6.605 0.307 -1.932 1 98.12 193 LEU B CA 1
ATOM 3270 C C . LEU B 1 193 ? 6.02 1.042 -3.133 1 98.12 193 LEU B C 1
ATOM 3272 O O . LEU B 1 193 ? 5.09 1.839 -2.986 1 98.12 193 LEU B O 1
ATOM 3276 N N . LEU B 1 194 ? 6.477 0.816 -4.336 1 97.62 194 LEU B N 1
ATOM 3277 C CA . LEU B 1 194 ? 5.984 1.442 -5.559 1 97.62 194 LEU B CA 1
ATOM 3278 C C . LEU B 1 194 ? 4.762 0.703 -6.094 1 97.62 194 LEU B C 1
ATOM 3280 O O . LEU B 1 194 ? 4.059 1.211 -6.969 1 97.62 194 LEU B O 1
ATOM 3284 N N . TYR B 1 195 ? 4.523 -0.471 -5.523 1 96.31 195 TYR B N 1
ATOM 3285 C CA . TYR B 1 195 ? 3.373 -1.245 -5.977 1 96.31 195 TYR B CA 1
ATOM 3286 C C . TYR B 1 195 ? 2.07 -0.63 -5.48 1 96.31 195 TYR B C 1
ATOM 3288 O O . TYR B 1 195 ? 1.926 -0.342 -4.293 1 96.31 195 TYR B O 1
ATOM 3296 N N . GLU B 1 196 ? 1.092 -0.407 -6.355 1 92.56 196 GLU B N 1
ATOM 3297 C CA . GLU B 1 196 ? -0.169 0.264 -6.055 1 92.56 196 GLU B CA 1
ATOM 3298 C C . GLU B 1 196 ? -0.9 -0.426 -4.906 1 92.56 196 GLU B C 1
ATOM 3300 O O . GLU B 1 196 ? -1.417 0.238 -4.004 1 92.56 196 GLU B O 1
ATOM 3305 N N . ARG B 1 197 ? -0.986 -1.724 -4.75 1 94.12 197 ARG B N 1
ATOM 3306 C CA . ARG B 1 197 ? -1.757 -2.424 -3.727 1 94.12 197 ARG B CA 1
ATOM 3307 C C . ARG B 1 197 ? -0.847 -3.256 -2.828 1 94.12 197 ARG B C 1
ATOM 3309 O O . ARG B 1 197 ? -1.203 -4.367 -2.434 1 94.12 197 ARG B O 1
ATOM 3316 N N . ILE B 1 198 ? 0.288 -2.559 -2.457 1 98.25 198 ILE B N 1
ATOM 3317 C CA . ILE B 1 198 ? 1.276 -3.344 -1.727 1 98.25 198 ILE B CA 1
ATOM 3318 C C . ILE B 1 198 ? 0.713 -3.742 -0.364 1 98.25 198 ILE B C 1
ATOM 3320 O O . ILE B 1 198 ? 0.935 -4.863 0.102 1 98.25 198 ILE B O 1
ATOM 3324 N N . GLY B 1 199 ? 0.01 -2.855 0.334 1 97.94 199 GLY B N 1
ATOM 3325 C CA . GLY B 1 199 ? -0.582 -3.211 1.614 1 97.94 199 GLY B CA 1
ATOM 3326 C C . GLY B 1 199 ? -1.486 -4.426 1.536 1 97.94 199 GLY B C 1
ATOM 3327 O O . GLY B 1 199 ? -1.36 -5.355 2.34 1 97.94 199 GLY B O 1
ATOM 3328 N N . GLY B 1 200 ? -2.41 -4.402 0.536 1 97.69 200 GLY B N 1
ATOM 3329 C CA . GLY B 1 200 ? -3.297 -5.535 0.328 1 97.69 200 GLY B CA 1
ATOM 3330 C C . GLY B 1 200 ? -2.555 -6.824 0.029 1 97.69 200 GLY B C 1
ATOM 3331 O O . GLY B 1 200 ? -2.922 -7.891 0.531 1 97.69 200 GLY B O 1
ATOM 3332 N N . VAL B 1 201 ? -1.542 -6.711 -0.8 1 98.19 201 VAL B N 1
ATOM 3333 C CA . VAL B 1 201 ? -0.724 -7.867 -1.151 1 98.19 201 VAL B CA 1
ATOM 3334 C C . VAL B 1 201 ? -0.105 -8.469 0.109 1 98.19 201 VAL B C 1
ATOM 3336 O O . VAL B 1 201 ? -0.166 -9.68 0.323 1 98.19 201 VAL B O 1
ATOM 3339 N N . LEU B 1 202 ? 0.437 -7.633 1.061 1 98.62 202 LEU B N 1
ATOM 3340 C CA . LEU B 1 202 ? 1.106 -8.102 2.268 1 98.62 202 LEU B CA 1
ATOM 3341 C C . LEU B 1 202 ? 0.102 -8.703 3.248 1 98.62 202 LEU B C 1
ATOM 3343 O O . LEU B 1 202 ? 0.393 -9.703 3.906 1 98.62 202 LEU B O 1
ATOM 3347 N N . LEU B 1 203 ? -1.055 -8.141 3.289 1 98.25 203 LEU B N 1
ATOM 3348 C CA . LEU B 1 203 ? -2.078 -8.688 4.176 1 98.25 203 LEU B CA 1
ATOM 3349 C C . LEU B 1 203 ? -2.549 -10.047 3.684 1 98.25 203 LEU B C 1
ATOM 3351 O O . LEU B 1 203 ? -2.807 -10.945 4.488 1 98.25 203 LEU B O 1
ATOM 3355 N N . GLN B 1 204 ? -2.732 -10.156 2.355 1 98 204 GLN B N 1
ATOM 3356 C CA . GLN B 1 204 ? -3.094 -11.453 1.796 1 98 204 GLN B CA 1
ATOM 3357 C C . GLN B 1 204 ? -2.012 -12.492 2.072 1 98 204 GLN B C 1
ATOM 3359 O O . GLN B 1 204 ? -2.314 -13.633 2.438 1 98 204 GLN B O 1
ATOM 3364 N N . TYR B 1 205 ? -0.763 -12.078 1.871 1 98.5 205 TYR B N 1
ATOM 3365 C CA . TYR B 1 205 ? 0.356 -12.953 2.209 1 98.5 205 TYR B CA 1
ATOM 3366 C C . TYR B 1 205 ? 0.294 -13.375 3.672 1 98.5 205 TYR B C 1
ATOM 3368 O O . TYR B 1 205 ? 0.467 -14.555 3.99 1 98.5 205 TYR B O 1
ATOM 3376 N N . ALA B 1 206 ? 0.05 -12.43 4.566 1 98.56 206 ALA B N 1
ATOM 3377 C CA . ALA B 1 206 ? -0.04 -12.734 5.992 1 98.56 206 ALA B CA 1
ATOM 3378 C C . ALA B 1 206 ? -1.148 -13.75 6.27 1 98.56 206 ALA B C 1
ATOM 3380 O O . ALA B 1 206 ? -0.991 -14.633 7.109 1 98.56 206 ALA B O 1
ATOM 3381 N N . SER B 1 207 ? -2.242 -13.586 5.609 1 97.75 207 SER B N 1
ATOM 3382 C CA . SER B 1 207 ? -3.346 -14.523 5.754 1 97.75 207 SER B CA 1
ATOM 3383 C C . SER B 1 207 ? -2.93 -15.93 5.332 1 97.75 207 SER B C 1
ATOM 3385 O O . SER B 1 207 ? -3.275 -16.906 5.996 1 97.75 207 SER B O 1
ATOM 3387 N N . GLU B 1 208 ? -2.227 -16.031 4.191 1 97.44 208 GLU B N 1
ATOM 3388 C CA . GLU B 1 208 ? -1.723 -17.328 3.727 1 97.44 208 GLU B CA 1
ATOM 3389 C C . GLU B 1 208 ? -0.766 -17.938 4.742 1 97.44 208 GLU B C 1
ATOM 3391 O O . GLU B 1 208 ? -0.825 -19.141 5.008 1 97.44 208 GLU B O 1
ATOM 3396 N N . VAL B 1 209 ? 0.126 -17.125 5.289 1 98.31 209 VAL B N 1
ATOM 3397 C CA . VAL B 1 209 ? 1.062 -17.578 6.312 1 98.31 209 VAL B CA 1
ATOM 3398 C C . VAL B 1 209 ? 0.29 -18.125 7.512 1 98.31 209 VAL B C 1
ATOM 3400 O O . VAL B 1 209 ? 0.613 -19.203 8.023 1 98.31 209 VAL B O 1
ATOM 3403 N N . SER B 1 210 ? -0.706 -17.406 7.938 1 97.62 210 SER B N 1
ATOM 3404 C CA . SER B 1 210 ? -1.542 -17.828 9.062 1 97.62 210 SER B CA 1
ATOM 3405 C C . SER B 1 210 ? -2.152 -19.203 8.805 1 97.62 210 SER B C 1
ATOM 3407 O O . SER B 1 210 ? -2.174 -20.047 9.703 1 97.62 210 SER B O 1
ATOM 3409 N N . ALA B 1 211 ? -2.635 -19.438 7.613 1 96.56 211 ALA B N 1
ATOM 3410 C CA . ALA B 1 211 ? -3.309 -20.688 7.258 1 96.56 211 ALA B CA 1
ATOM 3411 C C . ALA B 1 211 ? -2.312 -21.844 7.148 1 96.56 211 ALA B C 1
ATOM 3413 O O . ALA B 1 211 ? -2.639 -22.984 7.469 1 96.56 211 ALA B O 1
ATOM 3414 N N . LYS B 1 212 ? -1.045 -21.562 6.77 1 96.81 212 LYS B N 1
ATOM 3415 C CA . LYS B 1 212 ? -0.143 -22.641 6.348 1 96.81 212 LYS B CA 1
ATOM 3416 C C . LYS B 1 212 ? 0.912 -22.922 7.414 1 96.81 212 LYS B C 1
ATOM 3418 O O . LYS B 1 212 ? 1.461 -24.016 7.477 1 96.81 212 LYS B O 1
ATOM 3423 N N . PHE B 1 213 ? 1.264 -21.891 8.195 1 96.94 213 PHE B N 1
ATOM 3424 C CA . PHE B 1 213 ? 2.32 -22.047 9.195 1 96.94 213 PHE B CA 1
ATOM 3425 C C . PHE B 1 213 ? 1.757 -21.938 10.602 1 96.94 213 PHE B C 1
ATOM 3427 O O . PHE B 1 213 ? 1.646 -20.828 11.141 1 96.94 213 PHE B O 1
ATOM 3434 N N . SER B 1 214 ? 1.599 -23.031 11.273 1 94.31 214 SER B N 1
ATOM 3435 C CA . SER B 1 214 ? 0.931 -23.062 12.57 1 94.31 214 SER B CA 1
ATOM 3436 C C . SER B 1 214 ? 1.808 -22.469 13.664 1 94.31 214 SER B C 1
ATOM 3438 O O . SER B 1 214 ? 1.303 -22 14.688 1 94.31 214 SER B O 1
ATOM 3440 N N . ASP B 1 215 ? 3.119 -22.406 13.43 1 94.31 215 ASP B N 1
ATOM 3441 C CA . ASP B 1 215 ? 4.051 -21.953 14.461 1 94.31 215 ASP B CA 1
ATOM 3442 C C . ASP B 1 215 ? 4.238 -20.438 14.406 1 94.31 215 ASP B C 1
ATOM 3444 O O . ASP B 1 215 ? 4.922 -19.859 15.258 1 94.31 215 ASP B O 1
ATOM 3448 N N . VAL B 1 216 ? 3.682 -19.812 13.422 1 97.69 216 VAL B N 1
ATOM 3449 C CA . VAL B 1 216 ? 3.846 -18.375 13.273 1 97.69 216 VAL B CA 1
ATOM 3450 C C . VAL B 1 216 ? 2.664 -17.656 13.922 1 97.69 216 VAL B C 1
ATOM 3452 O O . VAL B 1 216 ? 1.507 -17.922 13.578 1 97.69 216 VAL B O 1
ATOM 3455 N N . LYS B 1 217 ? 2.971 -16.734 14.828 1 97.69 217 LYS B N 1
ATOM 3456 C CA . LYS B 1 217 ? 1.934 -15.984 15.523 1 97.69 217 LYS B CA 1
ATOM 3457 C C . LYS B 1 217 ? 1.866 -14.539 15.031 1 97.69 217 LYS B C 1
ATOM 3459 O O . LYS B 1 217 ? 0.844 -13.867 15.188 1 97.69 217 LYS B O 1
ATOM 3464 N N . LYS B 1 218 ? 2.963 -14.102 14.562 1 98.25 218 LYS B N 1
ATOM 3465 C CA . LYS B 1 218 ? 3.078 -12.734 14.078 1 98.25 218 LYS B CA 1
ATOM 3466 C C . LYS B 1 218 ? 3.977 -12.656 12.852 1 98.25 218 LYS B C 1
ATOM 3468 O O . LYS B 1 218 ? 4.984 -13.359 12.766 1 98.25 218 LYS B O 1
ATOM 3473 N N . VAL B 1 219 ? 3.574 -11.828 11.852 1 98.81 219 VAL B N 1
ATOM 3474 C CA . VAL B 1 219 ? 4.453 -11.523 10.727 1 98.81 219 VAL B CA 1
ATOM 3475 C C . VAL B 1 219 ? 4.949 -10.078 10.836 1 98.81 219 VAL B C 1
ATOM 3477 O O . VAL B 1 219 ? 4.164 -9.164 11.086 1 98.81 219 VAL B O 1
ATOM 3480 N N . ARG B 1 220 ? 6.211 -9.906 10.758 1 98.75 220 ARG B N 1
ATOM 3481 C CA . ARG B 1 220 ? 6.848 -8.594 10.75 1 98.75 220 ARG B CA 1
ATOM 3482 C C . ARG B 1 220 ? 7.41 -8.266 9.367 1 98.75 220 ARG B C 1
ATOM 3484 O O . ARG B 1 220 ? 8.344 -8.914 8.906 1 98.75 220 ARG B O 1
ATOM 3491 N N . PHE B 1 221 ? 6.797 -7.305 8.672 1 98.88 221 PHE B N 1
ATOM 3492 C CA . PHE B 1 221 ? 7.301 -6.859 7.379 1 98.88 221 PHE B CA 1
ATOM 3493 C C . PHE B 1 221 ? 8.328 -5.75 7.551 1 98.88 221 PHE B C 1
ATOM 3495 O O . PHE B 1 221 ? 8.109 -4.801 8.312 1 98.88 221 PHE B O 1
ATOM 3502 N N . ILE B 1 222 ? 9.438 -5.828 6.844 1 98.81 222 ILE B N 1
ATOM 3503 C CA . ILE B 1 222 ? 10.539 -4.879 6.965 1 98.81 222 ILE B CA 1
ATOM 3504 C C . ILE B 1 222 ? 10.953 -4.387 5.578 1 98.81 222 ILE B C 1
ATOM 3506 O O . ILE B 1 222 ? 11.359 -5.184 4.727 1 98.81 222 ILE B O 1
ATOM 3510 N N . GLU B 1 223 ? 10.82 -3.168 5.281 1 98.5 223 GLU B N 1
ATOM 3511 C CA . GLU B 1 223 ? 11.289 -2.533 4.051 1 98.5 223 GLU B CA 1
ATOM 3512 C C . GLU B 1 223 ? 12.375 -1.503 4.34 1 98.5 223 GLU B C 1
ATOM 3514 O O . GLU B 1 223 ? 12.227 -0.665 5.23 1 98.5 223 GLU B O 1
ATOM 3519 N N . GLU B 1 224 ? 13.414 -1.527 3.623 1 97.19 224 GLU B N 1
ATOM 3520 C CA . GLU B 1 224 ? 14.508 -0.583 3.83 1 97.19 224 GLU B CA 1
ATOM 3521 C C . GLU B 1 224 ? 14.672 0.343 2.629 1 97.19 224 GLU B C 1
ATOM 3523 O O . GLU B 1 224 ? 14.82 -0.122 1.495 1 97.19 224 GLU B O 1
ATOM 3528 N N . VAL B 1 225 ? 14.648 1.584 2.895 1 97.69 225 VAL B N 1
ATOM 3529 C CA . VAL B 1 225 ? 14.812 2.611 1.87 1 97.69 225 VAL B CA 1
ATOM 3530 C C . VAL B 1 225 ? 16.141 3.342 2.072 1 97.69 225 VAL B C 1
ATOM 3532 O O . VAL B 1 225 ? 16.344 4.004 3.094 1 97.69 225 VAL B O 1
ATOM 3535 N N . GLU B 1 226 ? 17.016 3.236 1.161 1 97.12 226 GLU B N 1
ATOM 3536 C CA . GLU B 1 226 ? 18.25 4.004 1.188 1 97.12 226 GLU B CA 1
ATOM 3537 C C . GLU B 1 226 ? 18.016 5.465 0.81 1 97.12 226 GLU B C 1
ATOM 3539 O O . GLU B 1 226 ? 17.328 5.746 -0.181 1 97.12 226 GLU B O 1
ATOM 3544 N N . LEU B 1 227 ? 18.484 6.328 1.664 1 94.5 227 LEU B N 1
ATOM 3545 C CA . LEU B 1 227 ? 18.281 7.75 1.41 1 94.5 227 LEU B CA 1
ATOM 3546 C C . LEU B 1 227 ? 19.484 8.344 0.671 1 94.5 227 LEU B C 1
ATOM 3548 O O . LEU B 1 227 ? 20.625 7.914 0.879 1 94.5 227 LEU B O 1
ATOM 3552 N N . LYS B 1 228 ? 19.219 8.984 -0.456 1 75.88 228 LYS B N 1
ATOM 3553 C CA . LYS B 1 228 ? 20.297 9.594 -1.239 1 75.88 228 LYS B CA 1
ATOM 3554 C C . LYS B 1 228 ? 20.922 10.766 -0.496 1 75.88 228 LYS B C 1
ATOM 3556 O O . LYS B 1 228 ? 20.219 11.539 0.168 1 75.88 228 LYS B O 1
ATOM 3561 N N . SER B 1 229 ? 22.266 10.727 -0.179 1 62.91 229 SER B N 1
ATOM 3562 C CA . SER B 1 229 ? 23.047 11.859 0.317 1 62.91 229 SER B CA 1
ATOM 3563 C C . SER B 1 229 ? 22.969 13.039 -0.644 1 62.91 229 SER B C 1
ATOM 3565 O O . SER B 1 229 ? 22.797 12.859 -1.851 1 62.91 229 SER B O 1
#

Solvent-accessible surface area (backbone atoms only — not comparable to full-atom values): 24864 Å² total; per-residue (Å²): 115,61,42,49,76,69,40,40,31,28,37,34,39,36,33,25,36,54,92,75,67,39,72,79,46,60,23,43,58,69,57,23,52,75,64,69,65,61,54,93,88,58,82,64,44,61,39,83,38,38,38,86,66,53,91,63,48,62,60,56,51,57,50,48,44,68,32,38,70,64,35,72,50,74,41,71,37,49,16,78,60,64,62,25,63,65,50,75,86,40,46,45,78,41,54,45,63,66,37,48,74,70,72,41,80,88,47,71,70,37,75,42,77,57,94,87,35,66,26,32,29,69,42,73,57,93,61,32,32,33,33,36,50,52,60,92,56,30,50,43,40,33,33,39,35,34,31,32,66,36,67,51,81,50,68,36,56,43,48,47,53,55,48,33,72,74,39,66,87,54,61,67,89,58,44,46,47,44,76,55,95,33,31,36,38,35,38,39,51,46,71,54,35,73,38,68,57,40,30,56,50,52,52,50,49,50,53,50,44,41,76,72,37,87,70,44,44,28,41,32,43,34,34,48,40,76,41,78,130,114,62,40,49,78,67,41,39,31,29,37,33,40,36,34,26,36,54,91,74,66,40,74,78,46,58,23,43,58,70,57,24,52,75,64,70,67,61,52,90,88,56,82,66,45,62,39,82,38,36,39,86,68,53,91,62,49,62,59,54,51,58,51,47,44,69,32,39,69,65,34,72,51,73,42,71,37,49,16,80,61,64,63,25,63,66,50,75,84,38,47,44,78,42,54,45,62,66,36,48,74,71,72,42,83,86,47,71,72,36,77,42,77,57,94,88,34,67,26,32,30,69,41,74,57,94,60,34,30,33,32,35,49,51,60,92,56,30,50,44,38,34,33,40,36,35,31,32,68,37,66,50,81,48,69,37,56,45,48,47,55,55,48,34,74,75,40,66,86,53,61,68,90,60,44,46,45,44,74,57,95,33,31,34,38,36,40,40,53,46,70,54,36,72,38,70,58,40,30,56,50,50,50,51,50,48,52,49,43,41,76,72,36,85,71,45,45,28,39,32,44,36,34,47,40,77,41,78,130

Secondary structure (DSSP, 8-state):
----TT-EEEEEEEEEETTTTEEEEES-HHHHHHHT---TTSPPS-EEEETTTS---HHHHHHHTT--TT-EEEEEE-GGGTT----GGGEEEEEHHHHHTTT----TT-EEEETTEEEEEEEEETTEEEEE-S-TTTT--EEEEEEEEEEE-SHHHHHHHHHHHH-TTS-GGG-EEEEETTEEEEEEEGGGGGSTTHHHHHHHHHHHHHHH-TT--EEEEEEEEEPP-/----TT-EEEEEEEEEETTTTEEEEES-HHHHHHHT---TTSPPS-EEEETTTS---HHHHHHHTT--TT-EEEEEE-GGGTT----GGGEEEEEHHHHHTTT----TT-EEEETTEEEEEEEEETTEEEEE-S-TTTT--EEEEEEEEEEE-SHHHHHHHHHHHH-TTS-GGG-EEEEETTEEEEEEEGGGGGSTTHHHHHHHHHHHHHHH-TT--EEEEEEEEEPP-

Foldseek 3Di:
DFDDQQWKFFKWKWKAFDVVRATDDTLDQVVCVVRVNHDPPDHHGTAIDRQPPDDDQPQVSVQRRGDDAFDKDKDKDFLCRPQEAFDPVQKDKDFQVQQVVVPHRDDAQDWDQDPNATWGFHDDDPRITITHRGDPCHRTMMMMIIHRNDTDDDPFVVLLSLLCVLVVVFDSVQWTWDDDQQEIEIEHEQVLVVDPCSVVSVVVSVVVCVVSPVSHDYYHYHYDDDDDD/DFDDQQWKFFKWKWKAFDVVRATDDTLDQVVCVVRVNHDPPDHHGTAIDHQPPPDDQPQVSVQRRGDDAFDKDKDKDFLCRPQEAFDPVQKDKDFCVVQVVVPHRDDAQDWDQDPNATWGFHDDDPRITITHRGDPCHRTMMMMIIHRNDTDDDPFVVLLSLLCVLVVVFDSVQWTWDDDQQEIEIEHEQVLVVPPPSVVSVVVSVVVCVVSPVSHDYYHYHYDDDDDD

Radius of gyration: 34.77 Å; Cα contacts (8 Å, |Δi|>4): 899; chains: 2; bounding box: 58×90×78 Å

InterPro domains:
  IPR001179 FKBP-type peptidyl-prolyl cis-trans isomerase domain [PS50059] (6-120)
  IPR040825 FKBP26, C-terminal [PF18046] (156-226)
  IPR046357 Peptidyl-prolyl cis-trans isomerase domain superfamily [G3DSA:3.10.50.40] (5-144)
  IPR048261 PPIase chaperone SlpA/SlyD-like, insertion domain superfamily [G3DSA:2.40.10.330] (91-134)
  IPR054016 FKBP26, IF domain [PF22199] (92-137)

pLDDT: mean 96.37, std 3.54, range [62.91, 98.88]